Protein AF-A0A260WN67-F1 (afdb_monomer)

Foldseek 3Di:
DDDDDDDDDPVNVCVVQPPDDPVRCLVVQPFVVVVVVVVCVVVVHDDPADPLLVLLVVVVVVPFDDQDAPQVCDLPQPDLQNVLQLLVLLLSSLVVLCSRNVLLVVLLVQLVVCVVPVDRDDSLCSVCVRSVRNDDDDSSVVVNVVSPPPVLLSVLLNLVSVLSNVQSQVLAAEEEWAVRLVQLVQQLPPPLQQAADFCVLDPDQWHKYFYAHPVRHGAWIWTWHHDPQKMKIKTFGPVLCSPQRNHPPRHDRGPIKMWMWRGDDVPDSGGIDTPDISDPPDSGVSSVSSVSVVVSPVVFKDWDKDQHDDHPDDRDDPPPDDDGNIHTYTDTDPDPDPPPDDPPPDQDQAKEWDAWDWDQCDDPVVRGTDIDTDHTDIDHDPPHYYDYDDDDDDDDPDPPPDDD

Radius of gyration: 27.98 Å; Cα contacts (8 Å, |Δi|>4): 615; chains: 1; bounding box: 60×56×97 Å

Solvent-accessible surface area (backbone atoms only — not comparable to full-atom values): 23222 Å² total; per-residue (Å²): 135,83,79,83,82,80,77,79,51,70,65,64,49,38,70,77,48,50,98,47,52,73,66,56,37,48,76,68,66,50,57,52,42,58,59,50,48,55,49,24,63,75,66,73,44,89,71,92,70,65,64,42,50,53,53,28,60,40,41,77,73,69,56,64,73,87,67,85,79,41,66,89,60,48,92,82,46,88,42,67,43,36,40,62,45,51,39,48,58,49,21,55,51,18,49,54,45,36,63,32,47,42,52,53,53,54,33,45,55,33,45,52,47,21,73,75,68,72,50,79,41,72,61,39,48,50,55,32,46,38,60,70,44,87,59,89,53,68,71,47,53,52,50,53,57,60,56,62,69,68,42,60,60,54,48,18,31,38,52,40,18,51,36,42,43,53,22,53,71,63,54,37,39,36,27,27,48,25,78,46,26,56,49,31,52,60,39,32,74,42,86,56,67,67,54,52,44,27,72,87,54,44,95,52,70,35,26,37,35,43,31,19,34,90,83,74,39,60,43,31,36,43,37,29,34,54,63,82,58,33,34,41,37,25,34,30,41,34,57,54,45,47,52,40,55,41,31,97,50,82,63,66,79,60,73,37,40,27,37,31,32,38,41,15,57,86,94,41,77,48,38,46,42,79,77,43,60,64,41,88,85,49,60,48,63,37,39,50,54,29,49,39,53,57,63,66,43,60,90,46,49,40,78,45,78,40,80,35,54,81,54,93,64,81,73,80,68,71,82,84,54,87,80,72,68,47,24,38,34,44,41,72,52,80,76,76,76,80,75,89,75,76,90,70,90,73,87,65,86,40,16,36,74,40,70,58,43,79,41,79,42,76,39,81,94,75,75,46,73,43,76,41,79,42,68,64,42,80,43,64,51,89,92,34,60,75,51,87,74,90,77,85,83,80,79,74,79,81,79,80,77,79,82,128

Mean predicted aligned error: 12.67 Å

pLDDT: mean 75.2, std 17.48, range [28.05, 97.75]

Nearest PDB structures (foldseek):
  4cwc-assembly1_C  TM=2.986E-01  e=5.007E+00  Staphylococcus aureus
  4cwe-assembly1_C  TM=2.708E-01  e=4.730E+00  Staphylococcus aureus
  4o4u-assembly3_C  TM=3.469E-01  e=9.921E+00  Glaesserella parasuis

Sequence (404 aa):
MSVPGIRFTPEKLNWLIGDSTILDRLRRGKNIIRIQLAFAAHRGIEHTVDTRLIRALELKTGKATELPELAHLGPLALTARKMPRVIDGLAIRAGHVVDILGPVIDLRLEADVFRATGLVPPLLTQAAKAHGIYSRGSALDDFIAGLALGIGEVRGCVEAAHIIRKVARTRRFYSMPSETASLLEAASENDMYGAPVAVADLPSQDGVALVWNDEDKPEFLLSWASHGENIDIALTSARYLAQKILGSKKPNAIKSATATLHLSADRSDLPPVVTNTNDPESSVVPVFLAFVHLLREQQMIDRNAVVAEPSTTSPEPIHGAQYRDEVQVLTISPRAGLSETNVGQRVLDHQWLVRGHWRRQWFPSLGVHKLIWIAEHPSGPSDRPLVARDRVLVVKPRTRSQRK

Secondary structure (DSSP, 8-state):
-PPP-PPPPHHHHHHHHTTS-HHHHHHTT--HHHHHHHHHHHHTPPP-S-HHHHHHHHHTTT----PPP-GGG-TT--SGGGHHHHHHHHHHHHHHHHHHHHHHHHHHHHHHHHHHH----HHHHHHHHHTT--SSSHHHHHHHHHHHTTHHHHHHHHHHHHHHHHHHHHT-EEEE-HHHHHHHHHHHHS-GGGS--BGGGSSSSEEEEEEE-TTS-EEEEEEEEEETTEEEEEEEEHHHIIIIISSSS------EEEEEEEPBPTT--SPPEEEEES-TT-THHHHHHHHHHHHH-TTTEEEEEEEPPPPSSPPP-STT-----EEEEEEE--PPP------------SBEEE--EEEEEEETTTTEEEEEEE--EEES-TTS-B------------------

Structure (mmCIF, N/CA/C/O backbone):
data_AF-A0A260WN67-F1
#
_entry.id   AF-A0A260WN67-F1
#
loop_
_atom_site.group_PDB
_atom_site.id
_atom_site.type_symbol
_atom_site.label_atom_id
_atom_site.label_alt_id
_atom_site.label_comp_id
_atom_site.label_asym_id
_atom_site.label_entity_id
_atom_site.label_seq_id
_atom_site.pdbx_PDB_ins_code
_atom_site.Cartn_x
_atom_site.Cartn_y
_atom_site.Cartn_z
_atom_site.occupancy
_atom_site.B_iso_or_equiv
_atom_site.auth_seq_id
_atom_site.auth_comp_id
_atom_site.auth_asym_id
_atom_site.auth_atom_id
_atom_site.pdbx_PDB_model_num
ATOM 1 N N . MET A 1 1 ? -29.338 -17.059 45.516 1.00 34.50 1 MET A N 1
ATOM 2 C CA . MET A 1 1 ? -28.174 -16.557 46.280 1.00 34.50 1 MET A CA 1
ATOM 3 C C . MET A 1 1 ? -27.892 -15.125 45.844 1.00 34.50 1 MET A C 1
ATOM 5 O O . MET A 1 1 ? -27.529 -14.918 44.695 1.00 34.50 1 MET A O 1
ATOM 9 N N . SER A 1 2 ? -28.147 -14.133 46.702 1.00 29.50 2 SER A N 1
ATOM 10 C CA . SER A 1 2 ? -27.863 -12.721 46.414 1.00 29.50 2 SER A CA 1
ATOM 11 C C . SER A 1 2 ? -26.388 -12.422 46.676 1.00 29.50 2 SER A C 1
ATOM 13 O O . SER A 1 2 ? -25.917 -12.599 47.799 1.00 29.50 2 SER A O 1
ATOM 15 N N . VAL A 1 3 ? -25.660 -11.962 45.661 1.00 31.97 3 VAL A N 1
ATOM 16 C CA . VAL A 1 3 ? -24.284 -11.478 45.832 1.00 31.97 3 VAL A CA 1
ATOM 17 C C . VAL A 1 3 ? -24.324 -10.199 46.685 1.00 31.97 3 VAL A C 1
ATOM 19 O O . VAL A 1 3 ? -25.111 -9.303 46.367 1.00 31.97 3 VAL A O 1
ATOM 22 N N . PRO A 1 4 ? -23.522 -10.076 47.759 1.00 40.38 4 PRO A N 1
ATOM 23 C CA . PRO A 1 4 ? -23.527 -8.891 48.609 1.00 40.38 4 PRO A CA 1
ATOM 24 C C . PRO A 1 4 ? -23.159 -7.640 47.798 1.00 40.38 4 PRO A C 1
ATOM 26 O O . PRO A 1 4 ? -22.158 -7.596 47.079 1.00 40.38 4 PRO A O 1
ATOM 29 N N . GLY A 1 5 ? -24.003 -6.611 47.892 1.00 34.66 5 GLY A N 1
ATOM 30 C CA . GLY A 1 5 ? -23.800 -5.338 47.212 1.00 34.66 5 GLY A CA 1
ATOM 31 C C . GLY A 1 5 ? -22.598 -4.597 47.789 1.00 34.66 5 GLY A C 1
ATOM 32 O O . GLY A 1 5 ? -22.690 -3.999 48.857 1.00 34.66 5 GLY A O 1
ATOM 33 N N . ILE A 1 6 ? -21.468 -4.605 47.081 1.00 44.84 6 ILE A N 1
ATOM 34 C CA . ILE A 1 6 ? -20.334 -3.736 47.418 1.00 44.84 6 ILE A CA 1
ATOM 35 C C . ILE A 1 6 ? -20.760 -2.278 47.194 1.00 44.84 6 ILE A C 1
ATOM 37 O O . ILE A 1 6 ? -21.073 -1.895 46.064 1.00 44.84 6 ILE A O 1
ATOM 41 N N . ARG A 1 7 ? -20.739 -1.467 48.259 1.00 42.22 7 ARG A N 1
ATOM 42 C CA . ARG A 1 7 ? -20.807 -0.001 48.183 1.00 42.22 7 ARG A CA 1
ATOM 43 C C . ARG A 1 7 ? -19.412 0.532 47.869 1.00 42.22 7 ARG A C 1
ATOM 45 O O . ARG A 1 7 ? -18.466 0.248 48.600 1.00 42.22 7 ARG A O 1
ATOM 52 N N . PHE A 1 8 ? -19.274 1.303 46.796 1.00 42.75 8 PHE A N 1
ATOM 53 C CA . PHE A 1 8 ? -18.074 2.112 46.616 1.00 42.75 8 PHE A CA 1
ATOM 54 C C . PHE A 1 8 ? -18.104 3.261 47.611 1.00 42.75 8 PHE A C 1
ATOM 56 O O . PHE A 1 8 ? -19.095 3.989 47.681 1.00 42.75 8 PHE A O 1
ATOM 63 N N . THR A 1 9 ? -17.022 3.429 48.366 1.00 57.09 9 THR A N 1
ATOM 64 C CA . THR A 1 9 ? -16.840 4.663 49.119 1.00 57.09 9 THR A CA 1
ATOM 65 C C . THR A 1 9 ? -16.488 5.789 48.143 1.00 57.09 9 THR A C 1
ATOM 67 O O . THR A 1 9 ? -15.833 5.536 47.119 1.00 57.09 9 THR A O 1
ATOM 70 N N . PRO A 1 10 ? -16.914 7.029 48.426 1.00 49.44 10 PRO A N 1
ATOM 71 C CA . PRO A 1 10 ? -16.534 8.198 47.645 1.00 49.44 10 PRO A CA 1
ATOM 72 C C . PRO A 1 10 ? -15.022 8.308 47.417 1.00 49.44 10 PRO A C 1
ATOM 74 O O . PRO A 1 10 ? -14.630 8.736 46.340 1.00 49.44 10 PRO A O 1
ATOM 77 N N . GLU A 1 11 ? -14.164 7.845 48.341 1.00 52.62 11 GLU A N 1
ATOM 78 C CA . GLU A 1 11 ? -12.708 7.886 48.133 1.00 52.62 11 GLU A CA 1
ATOM 79 C C . GLU A 1 11 ? -12.228 6.935 47.030 1.00 52.62 11 GLU A C 1
ATOM 81 O O . GLU A 1 11 ? -11.367 7.310 46.238 1.00 52.62 11 GLU A O 1
ATOM 86 N N . LYS A 1 12 ? -12.786 5.719 46.921 1.00 55.88 12 LYS A N 1
ATOM 87 C CA . LYS A 1 12 ? -12.431 4.778 45.838 1.00 55.88 12 LYS A CA 1
ATOM 88 C C . LYS A 1 12 ? -12.932 5.251 44.483 1.00 55.88 12 LYS A C 1
ATOM 90 O O . LYS A 1 12 ? -12.253 5.040 43.479 1.00 55.88 12 LYS A O 1
ATOM 95 N N . LEU A 1 13 ? -14.109 5.881 44.461 1.00 53.19 13 LEU A N 1
ATOM 96 C CA . LEU A 1 13 ? -14.592 6.552 43.265 1.00 53.19 13 LEU A CA 1
ATOM 97 C C . LEU A 1 13 ? -13.623 7.690 42.928 1.00 53.19 13 LEU A C 1
ATOM 99 O O . LEU A 1 13 ? -12.990 7.612 41.885 1.00 53.19 13 LEU A O 1
ATOM 103 N N . ASN A 1 14 ? -13.398 8.648 43.832 1.00 54.66 14 ASN A N 1
ATOM 104 C CA . ASN A 1 14 ? -12.502 9.798 43.644 1.00 54.66 14 ASN A CA 1
ATOM 105 C C . ASN A 1 14 ? -11.066 9.409 43.266 1.00 54.66 14 ASN A C 1
ATOM 107 O O . ASN A 1 14 ? -10.455 10.095 42.458 1.00 54.66 14 ASN A O 1
ATOM 111 N N . TRP A 1 15 ? -10.531 8.282 43.736 1.00 60.25 15 TRP A N 1
ATOM 112 C CA . TRP A 1 15 ? -9.242 7.763 43.265 1.00 60.25 15 TRP A CA 1
ATOM 113 C C . TRP A 1 15 ? -9.275 7.379 41.771 1.00 60.25 15 TRP A C 1
ATOM 115 O O . TRP A 1 15 ? -8.345 7.675 41.020 1.00 60.25 15 TRP A O 1
ATOM 125 N N . LEU A 1 16 ? -10.378 6.787 41.301 1.00 49.09 16 LEU A N 1
ATOM 126 C CA . LEU A 1 16 ? -10.606 6.444 39.892 1.00 49.09 16 LEU A CA 1
ATOM 127 C C . LEU A 1 16 ? -10.893 7.689 39.014 1.00 49.09 16 LEU A C 1
ATOM 129 O O . LEU A 1 16 ? -10.452 7.758 37.858 1.00 49.09 16 LEU A O 1
ATOM 133 N N . ILE A 1 17 ? -11.636 8.677 39.537 1.00 50.31 17 ILE A N 1
ATOM 134 C CA . ILE A 1 17 ? -12.140 9.869 38.808 1.00 50.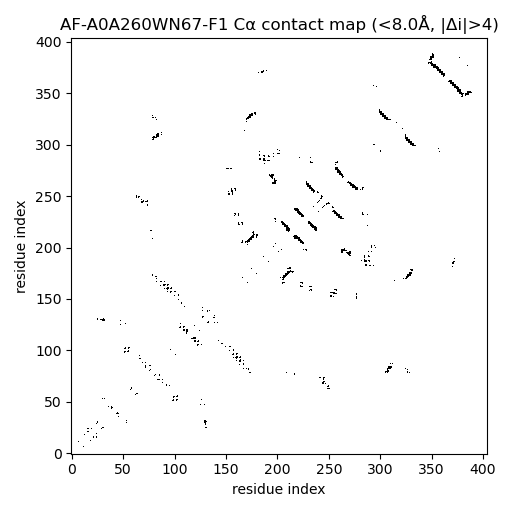31 17 ILE A CA 1
ATOM 135 C C . ILE A 1 17 ? -11.325 11.156 39.037 1.00 50.31 17 ILE A C 1
ATOM 137 O O . ILE A 1 17 ? -11.478 12.097 38.257 1.00 50.31 17 ILE A O 1
ATOM 141 N N . GLY A 1 18 ? -10.392 11.205 39.989 1.00 64.88 18 GLY A N 1
ATOM 142 C CA . GLY A 1 18 ? -9.734 12.448 40.431 1.00 64.88 18 GLY A CA 1
ATOM 143 C C . GLY A 1 18 ? -10.739 13.537 40.843 1.00 64.88 18 GLY A C 1
ATOM 144 O O . GLY A 1 18 ? -11.885 13.230 41.153 1.00 64.88 18 GLY A O 1
ATOM 145 N N . ASP A 1 19 ? -10.346 14.811 40.738 1.00 62.31 19 ASP A N 1
ATOM 146 C CA . ASP A 1 19 ? -11.199 15.974 41.079 1.00 62.31 19 ASP A CA 1
ATOM 147 C C . ASP A 1 19 ? -12.302 16.285 40.047 1.00 62.31 19 ASP A C 1
ATOM 149 O O . ASP A 1 19 ? -13.031 17.267 40.159 1.00 62.31 19 ASP A O 1
ATOM 153 N N . SER A 1 20 ? -12.421 15.479 38.993 1.00 54.00 20 SER A N 1
ATOM 154 C CA . SER A 1 20 ? -13.433 15.668 37.949 1.00 54.00 20 SER A CA 1
ATOM 155 C C . SER A 1 20 ? -14.652 14.799 38.216 1.00 54.00 20 SER A C 1
ATOM 157 O O . SER A 1 20 ? -14.506 13.605 38.485 1.00 54.00 20 SER A O 1
ATOM 159 N N . THR A 1 21 ? -15.852 15.354 38.043 1.00 62.12 21 THR A N 1
ATOM 160 C CA . THR A 1 21 ? -17.076 14.552 38.117 1.00 62.12 21 THR A CA 1
ATOM 161 C C . THR A 1 21 ? -17.076 13.464 37.033 1.00 62.12 21 THR A C 1
ATOM 163 O O . THR A 1 21 ? -16.447 13.607 35.978 1.00 62.12 21 THR A O 1
ATOM 166 N N . ILE A 1 22 ? -17.805 12.363 37.261 1.00 51.44 22 ILE A N 1
ATOM 167 C CA . ILE A 1 22 ? -18.047 11.345 36.219 1.00 51.44 22 ILE A CA 1
ATOM 168 C C . ILE A 1 22 ? -18.599 12.024 34.957 1.00 51.44 22 ILE A C 1
ATOM 170 O O . ILE A 1 22 ? -18.160 11.714 33.853 1.00 51.44 22 ILE A O 1
ATOM 174 N N . LEU A 1 23 ? -19.485 13.011 35.133 1.00 47.19 23 LEU A N 1
ATOM 175 C CA . LEU A 1 23 ? -20.055 13.812 34.054 1.00 47.19 23 LEU A CA 1
ATOM 176 C C . LEU A 1 23 ? -19.000 14.627 33.289 1.00 47.19 23 LEU A C 1
ATOM 178 O O . LEU A 1 23 ? -19.028 14.643 32.063 1.00 47.19 23 LEU A O 1
ATOM 182 N N . ASP A 1 24 ? -18.041 15.256 33.971 1.00 54.75 24 ASP A N 1
ATOM 183 C CA . ASP A 1 24 ? -16.949 15.994 33.321 1.00 54.75 24 ASP A CA 1
ATOM 184 C C . ASP A 1 24 ? -16.003 15.072 32.563 1.00 54.75 24 ASP A C 1
ATOM 186 O O . ASP A 1 24 ? -15.503 15.432 31.500 1.00 54.75 24 ASP A O 1
ATOM 190 N N . ARG A 1 25 ? -15.749 13.866 33.078 1.00 55.38 25 ARG A N 1
ATOM 191 C CA . ARG A 1 25 ? -14.941 12.867 32.369 1.00 55.38 25 ARG A CA 1
ATOM 192 C C . ARG A 1 25 ? -15.665 12.301 31.151 1.00 55.38 25 ARG A C 1
ATOM 194 O O . ARG A 1 25 ? -15.016 12.133 30.122 1.00 55.38 25 ARG A O 1
ATOM 201 N N . LEU A 1 26 ? -16.974 12.076 31.250 1.00 51.81 26 LEU A N 1
ATOM 202 C CA . LEU A 1 26 ? -17.832 11.689 30.127 1.00 51.81 26 LEU A CA 1
ATOM 203 C C . LEU A 1 26 ? -17.869 12.779 29.051 1.00 51.81 26 LEU A C 1
ATOM 205 O O . LEU A 1 26 ? -17.627 12.488 27.884 1.00 51.81 26 LEU A O 1
ATOM 209 N N . ARG A 1 27 ? -18.052 14.047 29.444 1.00 50.28 27 ARG A N 1
ATOM 210 C CA . ARG A 1 27 ? -17.984 15.211 28.539 1.00 50.28 27 ARG A CA 1
ATOM 211 C C . ARG A 1 27 ? -16.605 15.393 27.899 1.00 50.28 27 ARG A C 1
ATOM 213 O O . ARG A 1 27 ? -16.514 15.879 26.781 1.00 50.28 27 ARG A O 1
ATOM 220 N N . ARG A 1 28 ? -15.531 14.972 28.577 1.00 55.53 28 ARG A N 1
ATOM 221 C CA . ARG A 1 28 ? -14.154 14.936 28.043 1.00 55.53 28 ARG A CA 1
ATOM 222 C C . ARG A 1 28 ? -13.817 13.633 27.297 1.00 55.53 28 ARG A C 1
ATOM 224 O O . ARG A 1 28 ? -12.646 13.389 27.018 1.00 55.53 28 ARG A O 1
ATOM 231 N N . GLY A 1 29 ? -14.801 12.774 27.017 1.00 47.47 29 GLY A N 1
ATOM 232 C CA . GLY A 1 29 ? -14.625 11.562 26.211 1.00 47.47 29 GLY A CA 1
ATOM 233 C C . GLY A 1 29 ? -13.865 10.414 26.888 1.00 47.47 29 GLY A C 1
ATOM 234 O O . GLY A 1 29 ? -13.401 9.504 26.201 1.00 47.47 29 GLY A O 1
ATOM 235 N N . LYS A 1 30 ? -13.707 10.412 28.221 1.00 57.94 30 LYS A N 1
ATOM 236 C CA . LYS A 1 30 ? -13.083 9.283 28.932 1.00 57.94 30 LYS A CA 1
ATOM 237 C C . LYS A 1 30 ? -14.048 8.093 29.000 1.00 57.94 30 LYS A C 1
ATOM 239 O O . LYS A 1 30 ? -15.171 8.212 29.478 1.00 57.94 30 LYS A O 1
ATOM 244 N N . ASN A 1 31 ? -13.558 6.945 28.538 1.00 61.50 31 ASN A N 1
ATOM 245 C CA . ASN A 1 31 ? -14.320 5.728 28.255 1.00 61.50 31 ASN A CA 1
ATOM 246 C C . ASN A 1 31 ? -15.023 5.158 29.513 1.00 61.50 31 ASN A C 1
ATOM 248 O O . ASN A 1 31 ? -14.347 4.643 30.411 1.00 61.50 31 ASN A O 1
ATOM 252 N N . ILE A 1 32 ? -16.363 5.229 29.594 1.00 63.31 32 ILE A N 1
ATOM 253 C CA . ILE A 1 32 ? -17.167 4.669 30.711 1.00 63.31 32 ILE A CA 1
ATOM 254 C C . ILE A 1 32 ? -16.975 3.158 30.846 1.00 63.31 32 ILE A C 1
ATOM 256 O O . ILE A 1 32 ? -17.011 2.603 31.945 1.00 63.31 32 ILE A O 1
ATOM 260 N N . ILE A 1 33 ? -16.629 2.514 29.737 1.00 61.09 33 ILE A N 1
ATOM 261 C CA . ILE A 1 33 ? -16.164 1.140 29.699 1.00 61.09 33 ILE A CA 1
ATOM 262 C C . ILE A 1 33 ? -15.017 0.857 30.648 1.00 61.09 33 ILE A C 1
ATOM 264 O O . ILE A 1 33 ? -15.004 -0.222 31.210 1.00 61.09 33 ILE A O 1
ATOM 268 N N . ARG A 1 34 ? -14.032 1.743 30.851 1.00 61.75 34 ARG A N 1
ATOM 269 C CA . ARG A 1 34 ? -12.916 1.407 31.759 1.00 61.75 34 ARG A CA 1
ATOM 270 C C . ARG A 1 34 ? -13.413 1.183 33.177 1.00 61.75 34 ARG A C 1
ATOM 272 O O . ARG A 1 34 ? -12.902 0.316 33.875 1.00 61.75 34 ARG A O 1
ATOM 279 N N . ILE A 1 35 ? -14.422 1.951 33.576 1.00 64.94 35 ILE A N 1
ATOM 280 C CA . ILE A 1 35 ? -15.084 1.794 34.866 1.00 64.94 35 ILE A CA 1
ATOM 281 C C . ILE A 1 35 ? -15.827 0.452 34.885 1.00 64.94 35 ILE A C 1
ATOM 283 O O . ILE A 1 35 ? -15.691 -0.296 35.848 1.00 64.94 35 ILE A O 1
ATOM 287 N N . GLN A 1 36 ? -16.533 0.103 33.805 1.00 63.56 36 GLN A N 1
ATOM 288 C CA . GLN A 1 36 ? -17.235 -1.180 33.685 1.00 63.56 36 GLN A CA 1
ATOM 289 C C . GLN A 1 36 ? -16.294 -2.394 33.611 1.00 63.56 36 GLN A C 1
ATOM 291 O O . GLN A 1 36 ? -16.559 -3.385 34.275 1.00 63.56 36 GLN A O 1
ATOM 296 N N . LEU A 1 37 ? -15.187 -2.322 32.872 1.00 63.50 37 LEU A N 1
ATOM 297 C CA . LEU A 1 37 ? -14.165 -3.363 32.753 1.00 63.50 37 LEU A CA 1
ATOM 298 C C . LEU A 1 37 ? -13.418 -3.559 34.064 1.00 63.50 37 LEU A C 1
ATOM 300 O O . LEU A 1 37 ? -13.240 -4.691 34.494 1.00 63.50 37 LEU A O 1
ATOM 304 N N . ALA A 1 38 ? -13.018 -2.471 34.728 1.00 66.00 38 ALA A N 1
ATOM 305 C CA . ALA A 1 38 ? -12.410 -2.551 36.052 1.00 66.00 38 ALA A CA 1
ATOM 306 C C . ALA A 1 38 ? -13.381 -3.179 37.062 1.00 66.00 38 ALA A C 1
ATOM 308 O O . ALA A 1 38 ? -12.974 -3.987 37.892 1.00 66.00 38 ALA A O 1
ATOM 309 N N . PHE A 1 39 ? -14.674 -2.858 36.960 1.00 63.22 39 PHE A N 1
ATOM 310 C CA . PHE A 1 39 ? -15.710 -3.458 37.792 1.00 63.22 39 PHE A CA 1
ATOM 311 C C . PHE A 1 39 ? -15.935 -4.942 37.473 1.00 63.22 39 PHE A C 1
ATOM 313 O O . PHE A 1 39 ? -16.003 -5.753 38.393 1.00 63.22 39 PHE A O 1
ATOM 320 N N . ALA A 1 40 ? -16.005 -5.305 36.191 1.00 65.06 40 ALA A N 1
ATOM 321 C CA . ALA A 1 40 ? -16.184 -6.673 35.717 1.00 65.06 40 ALA A CA 1
ATOM 322 C C . ALA A 1 40 ? -14.998 -7.562 36.120 1.00 65.06 40 ALA A C 1
ATOM 324 O O . ALA A 1 40 ? -15.206 -8.595 36.751 1.00 65.06 40 ALA A O 1
ATOM 325 N N . ALA A 1 41 ? -13.763 -7.102 35.890 1.00 69.31 41 ALA A N 1
ATOM 326 C CA . ALA A 1 41 ? -12.541 -7.782 36.317 1.00 69.31 41 ALA A CA 1
ATOM 327 C C . ALA A 1 41 ? -12.480 -7.952 37.844 1.00 69.31 41 ALA A C 1
ATOM 329 O O . ALA A 1 41 ? -12.165 -9.033 38.332 1.00 69.31 41 ALA A O 1
ATOM 330 N N . HIS A 1 42 ? -12.846 -6.920 38.614 1.00 63.28 42 HIS A N 1
ATOM 331 C CA . HIS A 1 42 ? -12.886 -7.009 40.076 1.00 63.28 42 HIS A CA 1
ATOM 332 C C . HIS A 1 42 ? -13.968 -7.971 40.594 1.00 63.28 42 HIS A C 1
ATOM 334 O O . HIS A 1 42 ? -13.834 -8.524 41.683 1.00 63.28 42 HIS A O 1
ATOM 340 N N . ARG A 1 43 ? -15.044 -8.173 39.826 1.00 67.62 43 ARG A N 1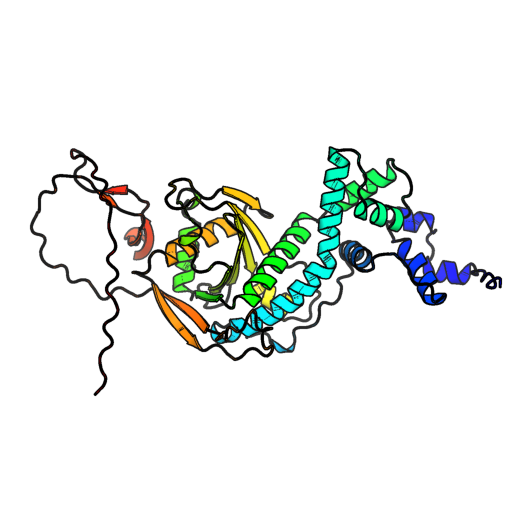
ATOM 341 C CA . ARG A 1 43 ? -16.162 -9.063 40.169 1.00 67.62 43 ARG A CA 1
ATOM 342 C C . ARG A 1 43 ? -16.056 -10.458 39.541 1.00 67.62 43 ARG A C 1
ATOM 344 O O . ARG A 1 43 ? -16.941 -11.269 39.791 1.00 67.62 43 ARG A O 1
ATOM 351 N N . GLY A 1 44 ? -15.029 -10.730 38.730 1.00 71.50 44 GLY A N 1
ATOM 352 C CA . GLY A 1 44 ? -14.916 -11.973 37.958 1.00 71.50 44 GLY A CA 1
ATOM 353 C C . GLY A 1 44 ? -16.051 -12.170 36.945 1.00 71.50 44 GLY A C 1
ATOM 354 O O . GLY A 1 44 ? -16.404 -13.301 36.635 1.00 71.50 44 GLY A O 1
ATOM 355 N N . ILE A 1 45 ? -16.667 -11.081 36.476 1.00 68.81 45 ILE A N 1
ATOM 356 C CA . ILE A 1 45 ? -17.754 -11.120 35.494 1.00 68.81 45 ILE A CA 1
ATOM 357 C C . ILE A 1 45 ? -17.131 -11.031 34.102 1.00 68.81 45 ILE A C 1
ATOM 359 O O . ILE A 1 45 ? -16.404 -10.079 33.813 1.00 68.81 45 ILE A O 1
ATOM 363 N N . GLU A 1 46 ? -17.436 -11.991 33.229 1.00 64.25 46 GLU A N 1
ATOM 364 C CA . GLU A 1 46 ? -17.121 -11.862 31.806 1.00 64.25 46 GLU A CA 1
ATOM 365 C C . GLU A 1 46 ? -17.874 -10.667 31.219 1.00 64.25 46 GLU A C 1
ATOM 367 O O . GLU A 1 46 ? -19.092 -10.536 31.353 1.00 64.25 46 GLU A O 1
ATOM 372 N N . HIS A 1 47 ? -17.143 -9.766 30.568 1.00 68.31 47 HIS A N 1
ATOM 373 C CA . HIS A 1 47 ? -17.744 -8.654 29.849 1.00 68.31 47 HIS A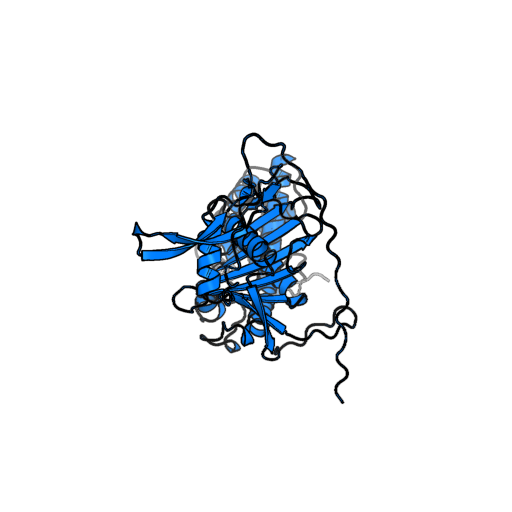 CA 1
ATOM 374 C C . HIS A 1 47 ? -17.916 -9.021 28.371 1.00 68.31 47 HIS A C 1
ATOM 376 O O . HIS A 1 47 ? -17.039 -9.613 27.751 1.00 68.31 47 HIS A O 1
ATOM 382 N N . THR A 1 48 ? -19.014 -8.583 27.760 1.00 66.06 48 THR A N 1
ATOM 383 C CA . THR A 1 48 ? -19.276 -8.760 26.317 1.00 66.06 48 THR A CA 1
ATOM 384 C C . THR A 1 48 ? -18.623 -7.682 25.449 1.00 66.06 48 THR A C 1
ATOM 386 O O . THR A 1 48 ? -18.803 -7.643 24.234 1.00 66.06 48 THR A O 1
ATOM 389 N N . VAL A 1 49 ? -17.900 -6.754 26.073 1.00 66.12 49 VAL A N 1
ATOM 390 C CA . VAL A 1 49 ? -17.319 -5.602 25.391 1.00 66.12 49 VAL A CA 1
ATOM 391 C C . VAL A 1 49 ? -16.033 -6.002 24.675 1.00 66.12 49 VAL A C 1
ATOM 393 O O . VAL A 1 49 ? -15.127 -6.551 25.303 1.00 66.12 49 VAL A O 1
ATOM 396 N N . ASP A 1 50 ? -15.939 -5.693 23.382 1.00 70.81 50 ASP A N 1
ATOM 397 C CA . ASP A 1 50 ? -14.729 -5.942 22.603 1.00 70.81 50 ASP A CA 1
ATOM 398 C C . ASP A 1 50 ? -13.594 -5.009 23.059 1.00 70.81 50 ASP A C 1
ATOM 400 O O . ASP A 1 50 ? -13.606 -3.795 22.833 1.00 70.81 50 ASP A O 1
ATOM 404 N N . THR A 1 51 ? -12.589 -5.587 23.718 1.00 72.12 51 THR A N 1
ATOM 405 C CA . THR A 1 51 ? -11.404 -4.877 24.220 1.00 72.12 51 THR A CA 1
ATOM 406 C C . THR A 1 51 ? -10.530 -4.310 23.111 1.00 72.12 51 THR A C 1
ATOM 408 O O . THR A 1 51 ? -9.795 -3.352 23.366 1.00 72.12 51 THR A O 1
ATOM 411 N N . ARG A 1 52 ? -10.633 -4.824 21.878 1.00 68.25 52 ARG A N 1
ATOM 412 C CA . ARG A 1 52 ? -9.900 -4.298 20.720 1.00 68.25 52 ARG A CA 1
ATOM 413 C C . ARG A 1 52 ? -10.405 -2.913 20.350 1.00 68.25 52 ARG A C 1
ATOM 415 O O . ARG A 1 52 ? -9.605 -1.986 20.293 1.00 68.25 52 ARG A O 1
ATOM 422 N N . LEU A 1 53 ? -11.723 -2.746 20.232 1.00 68.50 53 LEU A N 1
ATOM 423 C CA . LEU A 1 53 ? -12.373 -1.465 19.933 1.00 68.50 53 LEU A CA 1
ATOM 424 C C . LEU A 1 53 ? -12.008 -0.380 20.957 1.00 68.50 53 LEU A C 1
ATOM 426 O O . LEU A 1 53 ? -11.720 0.762 20.607 1.00 68.50 53 LEU A O 1
ATOM 430 N N . ILE A 1 54 ? -11.951 -0.751 22.235 1.00 68.88 54 ILE A N 1
ATOM 431 C CA . ILE A 1 54 ? -11.590 0.160 23.328 1.00 68.88 54 ILE A CA 1
ATOM 432 C C . ILE A 1 54 ? -10.138 0.608 23.203 1.00 68.88 54 ILE A C 1
ATOM 434 O O . ILE A 1 54 ? -9.844 1.800 23.280 1.00 68.88 54 ILE A O 1
ATOM 438 N N . ARG A 1 55 ? -9.226 -0.344 22.984 1.00 68.94 55 ARG A N 1
ATOM 439 C CA . ARG A 1 55 ? -7.794 -0.075 22.814 1.00 68.94 55 ARG A CA 1
ATOM 440 C C . ARG A 1 55 ? -7.533 0.799 21.586 1.00 68.94 55 ARG A C 1
ATOM 442 O O . ARG A 1 55 ? -6.692 1.695 21.630 1.00 68.94 55 ARG A O 1
ATOM 449 N N . ALA A 1 56 ? -8.297 0.576 20.524 1.00 65.69 56 ALA A N 1
ATOM 450 C CA . ALA A 1 56 ? -8.263 1.347 19.294 1.00 65.69 56 ALA A CA 1
ATOM 451 C C . ALA A 1 56 ? -8.700 2.808 19.505 1.00 65.69 56 ALA A C 1
ATOM 453 O O . ALA A 1 56 ? -8.007 3.740 19.098 1.00 65.69 56 ALA A O 1
ATOM 454 N N . LEU A 1 57 ? -9.810 3.020 20.220 1.00 66.12 57 LEU A N 1
ATOM 455 C CA . LEU A 1 57 ? -10.304 4.354 20.578 1.00 66.12 57 LEU A CA 1
ATOM 456 C C . LEU A 1 57 ? -9.347 5.088 21.536 1.00 66.12 57 LEU A C 1
ATOM 458 O O . LEU A 1 57 ? -9.228 6.311 21.489 1.00 66.12 57 LEU A O 1
ATOM 462 N N . GLU A 1 58 ? -8.608 4.357 22.373 1.00 64.88 58 GLU A N 1
ATOM 463 C CA . GLU A 1 58 ? -7.594 4.924 23.268 1.00 64.88 58 GLU A CA 1
ATOM 464 C C . GLU A 1 58 ? -6.330 5.398 22.547 1.00 64.88 58 GLU A C 1
ATOM 466 O O . GLU A 1 58 ? -5.746 6.406 22.958 1.00 64.88 58 GLU A O 1
ATOM 471 N N . LEU A 1 59 ? -5.922 4.739 21.460 1.00 61.66 59 LEU A N 1
ATOM 472 C CA . LEU A 1 59 ? -4.777 5.172 20.648 1.00 61.66 59 LEU A CA 1
ATOM 473 C C . LEU A 1 59 ? -4.965 6.587 20.095 1.00 61.66 59 LEU A C 1
ATOM 475 O O . LEU A 1 59 ? -4.008 7.361 20.064 1.00 61.66 59 LEU A O 1
ATOM 479 N N . LYS A 1 60 ? -6.209 6.967 19.783 1.00 55.16 60 LYS A N 1
ATOM 480 C CA . LYS A 1 60 ? -6.566 8.334 19.384 1.00 55.16 60 LYS A CA 1
ATOM 481 C C . LYS A 1 60 ? -6.260 9.379 20.465 1.00 55.16 60 LYS A C 1
ATOM 483 O O . LYS A 1 60 ? -5.976 10.529 20.151 1.00 55.16 60 LYS A O 1
ATOM 488 N N . THR A 1 61 ? -6.257 8.985 21.741 1.00 54.53 61 THR A N 1
ATOM 489 C CA . THR A 1 61 ? -5.944 9.873 22.878 1.00 54.53 61 THR A CA 1
ATOM 490 C C . THR A 1 61 ? -4.441 9.995 23.178 1.00 54.53 61 THR A C 1
ATOM 492 O O . THR A 1 61 ? -4.059 10.558 24.203 1.00 54.53 61 THR A O 1
ATOM 495 N N . GLY A 1 62 ? -3.567 9.474 22.305 1.00 46.09 62 GLY A N 1
ATOM 496 C CA . GLY A 1 62 ? -2.111 9.639 22.406 1.00 46.09 62 GLY A CA 1
ATOM 497 C C . GLY A 1 62 ? -1.409 8.667 23.361 1.00 46.09 62 GLY A C 1
ATOM 498 O O . GLY A 1 62 ? -0.192 8.751 23.550 1.00 46.09 62 GLY A O 1
ATOM 499 N N . LYS A 1 63 ? -2.129 7.703 23.949 1.00 48.94 63 LYS A N 1
ATOM 500 C CA . LYS A 1 63 ? -1.511 6.570 24.653 1.00 48.94 63 LYS A CA 1
ATOM 501 C C . LYS A 1 63 ? -1.126 5.505 23.631 1.00 48.94 63 LYS A C 1
ATOM 503 O O . LYS A 1 63 ? -1.856 4.542 23.419 1.00 48.94 63 LYS A O 1
ATOM 508 N N . ALA A 1 64 ? 0.016 5.721 22.976 1.00 48.81 64 ALA A N 1
ATOM 509 C CA . ALA A 1 64 ? 0.636 4.738 22.097 1.00 48.81 64 ALA A CA 1
ATOM 510 C C . ALA A 1 64 ? 0.712 3.395 22.831 1.00 48.81 64 ALA A C 1
ATOM 512 O O . ALA A 1 64 ? 1.305 3.292 23.904 1.00 48.81 64 ALA A O 1
ATOM 513 N N . THR A 1 65 ? 0.062 2.382 22.271 1.00 51.03 65 THR A N 1
ATOM 514 C CA . THR A 1 65 ? 0.257 1.016 22.732 1.00 51.03 65 THR A CA 1
ATOM 515 C C . THR A 1 65 ? 1.686 0.636 22.371 1.00 51.03 65 THR A C 1
ATOM 517 O O . THR A 1 65 ? 2.089 0.832 21.225 1.00 51.03 65 THR A O 1
ATOM 520 N N . GLU A 1 66 ? 2.465 0.145 23.332 1.00 52.72 66 GLU A N 1
ATOM 521 C CA . GLU A 1 66 ? 3.805 -0.371 23.058 1.00 52.72 66 GLU A CA 1
ATOM 522 C C . GLU A 1 66 ? 3.671 -1.531 22.063 1.00 52.72 66 GLU A C 1
ATOM 524 O O . GLU A 1 66 ? 3.127 -2.589 22.382 1.00 52.72 66 GLU A O 1
ATOM 529 N N . LEU A 1 67 ? 4.067 -1.288 20.812 1.00 54.53 67 LEU A N 1
ATOM 530 C CA . LEU A 1 67 ? 4.212 -2.348 19.821 1.00 54.53 67 LEU A CA 1
ATOM 531 C C . LEU A 1 67 ? 5.421 -3.198 20.227 1.00 54.53 67 LEU A C 1
ATOM 533 O O . LEU A 1 67 ? 6.404 -2.628 20.706 1.00 54.53 67 LEU A O 1
ATOM 537 N N . PRO A 1 68 ? 5.391 -4.524 20.015 1.00 55.31 68 PRO A N 1
ATOM 538 C CA . PRO A 1 68 ? 6.514 -5.386 20.364 1.00 55.31 68 PRO A CA 1
ATOM 539 C C . PRO A 1 68 ? 7.814 -4.864 19.740 1.00 55.31 68 PRO A C 1
ATOM 541 O O . PRO A 1 68 ? 7.885 -4.590 18.533 1.00 55.31 68 PRO A O 1
ATOM 544 N N . GLU A 1 69 ? 8.844 -4.680 20.568 1.00 58.62 69 GLU A N 1
ATOM 545 C CA . GLU A 1 69 ? 10.155 -4.225 20.110 1.00 58.62 69 GLU A CA 1
ATOM 546 C C . GLU A 1 69 ? 10.756 -5.243 19.133 1.00 58.62 69 GLU A C 1
ATOM 548 O O . GLU A 1 69 ? 10.859 -6.432 19.425 1.00 58.62 69 GLU A O 1
ATOM 553 N N . LEU A 1 70 ? 11.195 -4.771 17.963 1.00 58.44 70 LEU A N 1
ATOM 554 C CA . LEU A 1 70 ? 11.960 -5.583 17.013 1.00 58.44 70 LEU A CA 1
ATOM 555 C C . LEU A 1 70 ? 13.462 -5.382 17.238 1.00 58.44 70 LEU A C 1
ATOM 557 O O . LEU A 1 70 ? 14.231 -5.268 16.287 1.00 58.44 70 LEU A O 1
ATOM 561 N N . ALA A 1 71 ? 13.887 -5.327 18.504 1.00 58.22 71 ALA A N 1
ATOM 562 C CA . ALA A 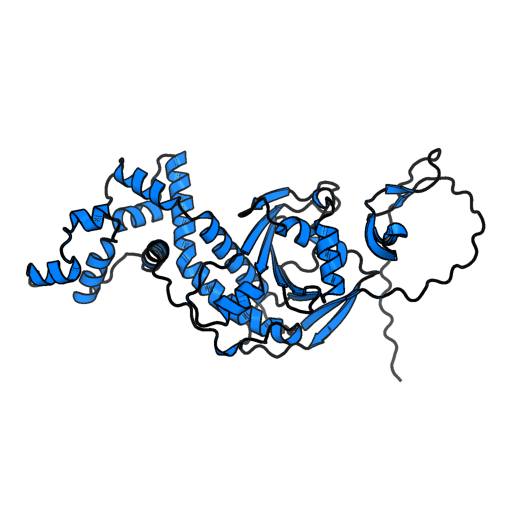1 71 ? 15.276 -5.064 18.888 1.00 58.22 71 ALA A CA 1
ATOM 563 C C . ALA A 1 71 ? 16.274 -6.047 18.238 1.00 58.22 71 ALA A C 1
ATOM 565 O O . ALA A 1 71 ? 17.426 -5.697 17.998 1.00 58.22 71 ALA A O 1
ATOM 566 N N . HIS A 1 72 ? 15.814 -7.250 17.875 1.00 59.66 72 HIS A N 1
ATOM 567 C CA . HIS A 1 72 ? 16.612 -8.270 17.193 1.00 59.66 72 HIS A CA 1
ATOM 568 C C . HIS A 1 72 ? 16.959 -7.941 15.728 1.00 59.66 72 HIS A C 1
ATOM 570 O O . HIS A 1 72 ? 17.848 -8.580 15.170 1.00 59.66 72 HIS A O 1
ATOM 576 N N . LEU A 1 73 ? 16.291 -6.972 15.089 1.00 56.22 73 LEU A N 1
ATOM 577 C CA . LEU A 1 73 ? 16.568 -6.611 13.693 1.00 56.22 73 LEU A CA 1
ATOM 578 C C . LEU A 1 73 ? 17.757 -5.640 13.541 1.00 56.22 73 LEU A C 1
ATOM 580 O O . LEU A 1 73 ? 18.389 -5.640 12.489 1.00 56.22 73 LEU A O 1
ATOM 584 N N . GLY A 1 74 ? 18.115 -4.879 14.585 1.00 57.72 74 GLY A N 1
ATOM 585 C CA . GLY A 1 74 ? 19.275 -3.975 14.609 1.00 57.72 74 GLY A CA 1
ATOM 586 C C . GLY A 1 74 ? 19.218 -2.783 13.619 1.00 57.72 74 GLY A C 1
ATOM 587 O O . GLY A 1 74 ? 18.530 -2.832 12.606 1.00 57.72 74 GLY A O 1
ATOM 588 N N . PRO A 1 75 ? 19.958 -1.683 13.861 1.00 52.62 75 PRO A N 1
ATOM 589 C CA . PRO A 1 75 ? 19.849 -0.429 13.093 1.00 52.62 75 PRO A CA 1
ATOM 590 C C . PRO A 1 75 ? 20.426 -0.443 11.655 1.00 52.62 75 PRO A C 1
ATOM 592 O O . PRO A 1 75 ? 20.391 0.586 10.988 1.00 52.62 75 PRO A O 1
ATOM 595 N N . LEU A 1 76 ? 20.950 -1.570 11.155 1.00 51.38 76 LEU A N 1
ATOM 596 C CA . LEU A 1 76 ? 21.735 -1.653 9.902 1.00 51.38 76 LEU A CA 1
ATOM 597 C C . LEU A 1 76 ? 21.302 -2.794 8.949 1.00 51.38 76 LEU A C 1
ATOM 599 O O . LEU A 1 76 ? 22.106 -3.302 8.171 1.00 51.38 76 LEU A O 1
ATOM 603 N N . ALA A 1 77 ? 20.050 -3.256 9.008 1.00 62.41 77 ALA A N 1
ATOM 604 C CA . ALA A 1 77 ? 19.652 -4.524 8.376 1.00 62.41 77 ALA A CA 1
ATOM 605 C C . ALA A 1 77 ? 18.813 -4.433 7.089 1.00 62.41 77 ALA A C 1
ATOM 607 O O . ALA A 1 77 ? 18.389 -5.468 6.583 1.00 62.41 77 ALA A O 1
ATOM 608 N N . LEU A 1 78 ? 18.576 -3.250 6.527 1.00 74.38 78 LEU A N 1
ATOM 609 C CA . LEU A 1 78 ? 17.848 -3.109 5.259 1.00 74.38 78 LEU A CA 1
ATOM 610 C C . LEU A 1 78 ? 18.783 -3.366 4.065 1.00 74.38 78 LEU A C 1
ATOM 612 O O . LEU A 1 78 ? 19.106 -2.465 3.303 1.00 74.38 78 LEU A O 1
ATOM 616 N N . THR A 1 79 ? 19.255 -4.605 3.931 1.00 83.25 79 THR A N 1
ATOM 617 C CA . THR A 1 79 ? 19.970 -5.075 2.737 1.00 83.25 79 THR A CA 1
ATOM 618 C C . THR A 1 79 ? 19.073 -6.012 1.940 1.00 83.25 79 THR A C 1
ATOM 620 O O . THR A 1 79 ? 18.193 -6.661 2.510 1.00 83.25 79 THR A O 1
ATOM 623 N N . ALA A 1 80 ? 19.335 -6.159 0.636 1.00 83.25 80 ALA A N 1
ATOM 624 C CA . ALA A 1 80 ? 18.604 -7.102 -0.212 1.00 83.25 80 ALA A CA 1
ATOM 625 C C . ALA A 1 80 ? 18.563 -8.513 0.408 1.00 83.25 80 ALA A C 1
ATOM 627 O O . ALA A 1 80 ? 17.504 -9.120 0.505 1.00 83.25 80 ALA A O 1
ATOM 628 N N . ARG A 1 81 ? 19.695 -9.002 0.939 1.00 83.62 81 ARG A N 1
ATOM 629 C CA . ARG A 1 81 ? 19.799 -10.334 1.569 1.00 83.62 81 ARG A CA 1
ATOM 630 C C . ARG A 1 81 ? 18.945 -10.501 2.824 1.00 83.62 81 ARG A C 1
ATOM 632 O O . ARG A 1 81 ? 18.484 -11.604 3.094 1.00 83.62 81 ARG A O 1
ATOM 639 N N . LYS A 1 82 ? 18.763 -9.434 3.599 1.00 84.81 82 LYS A N 1
ATOM 640 C CA . LYS A 1 82 ? 18.031 -9.453 4.875 1.00 84.81 82 LYS A CA 1
ATOM 641 C C . LYS A 1 82 ? 16.551 -9.119 4.720 1.00 84.81 82 LYS A C 1
ATOM 643 O O . LYS A 1 82 ? 15.811 -9.171 5.702 1.00 84.81 82 LYS A O 1
ATOM 648 N N . MET A 1 83 ? 16.104 -8.806 3.506 1.00 85.31 83 MET A N 1
ATOM 649 C CA . MET A 1 83 ? 14.738 -8.372 3.250 1.00 85.31 83 MET A CA 1
ATOM 650 C C . MET A 1 83 ? 13.662 -9.354 3.741 1.00 85.31 83 MET A C 1
ATOM 652 O O . MET A 1 83 ? 12.718 -8.869 4.361 1.00 85.31 83 MET A O 1
ATOM 656 N N . PRO A 1 84 ? 13.789 -10.693 3.607 1.00 86.94 84 PRO A N 1
ATOM 657 C CA . PRO A 1 84 ? 12.782 -11.602 4.162 1.00 86.94 84 PRO A CA 1
ATOM 658 C C . PRO A 1 84 ? 12.604 -11.446 5.677 1.00 86.94 84 PRO A C 1
ATOM 660 O O . PRO A 1 84 ? 11.480 -11.342 6.160 1.00 86.94 84 PRO A O 1
ATOM 663 N N . ARG A 1 85 ? 13.708 -11.327 6.428 1.00 83.19 85 ARG A N 1
ATOM 664 C CA . ARG A 1 85 ? 13.680 -11.111 7.886 1.00 83.19 85 ARG A CA 1
ATOM 665 C C . ARG A 1 85 ? 13.031 -9.783 8.259 1.00 83.19 85 ARG A C 1
ATOM 667 O O . ARG A 1 85 ? 12.248 -9.720 9.204 1.00 83.19 85 ARG A O 1
ATOM 674 N N . VAL A 1 86 ? 13.348 -8.723 7.514 1.00 84.00 86 VAL A N 1
ATOM 675 C CA . VAL A 1 86 ? 12.725 -7.407 7.708 1.00 84.00 86 VAL A CA 1
ATOM 676 C C . VAL A 1 86 ? 11.219 -7.503 7.481 1.00 84.00 86 VAL A C 1
ATOM 678 O O . VAL A 1 86 ? 10.449 -7.047 8.322 1.00 84.00 86 VAL A O 1
ATOM 681 N N . ILE A 1 87 ? 10.797 -8.121 6.379 1.00 87.06 87 ILE A N 1
ATOM 682 C CA . ILE A 1 87 ? 9.384 -8.253 6.020 1.00 87.06 87 ILE A CA 1
ATOM 683 C C . ILE A 1 87 ? 8.625 -9.101 7.042 1.00 87.06 87 ILE A C 1
ATOM 685 O O . ILE A 1 87 ? 7.498 -8.751 7.376 1.00 87.06 87 ILE A O 1
ATOM 689 N N . ASP A 1 88 ? 9.242 -10.126 7.625 1.00 84.50 88 ASP A N 1
ATOM 690 C CA . ASP A 1 88 ? 8.632 -10.908 8.706 1.00 84.50 88 ASP A CA 1
ATOM 691 C C . ASP A 1 88 ? 8.410 -10.086 9.975 1.00 84.50 88 ASP A C 1
ATOM 693 O O . ASP A 1 88 ? 7.310 -10.083 10.534 1.00 84.50 88 ASP A O 1
ATOM 697 N N . GLY A 1 89 ? 9.414 -9.315 10.398 1.00 83.25 89 GLY A N 1
ATOM 698 C CA . GLY A 1 89 ? 9.254 -8.395 11.524 1.00 83.25 89 GLY A CA 1
ATOM 699 C C . GLY A 1 89 ? 8.166 -7.348 11.263 1.00 83.25 89 GLY A C 1
ATOM 700 O O . GLY A 1 89 ? 7.342 -7.062 12.139 1.00 83.25 89 GLY A O 1
ATOM 701 N N . LEU A 1 90 ? 8.114 -6.813 10.039 1.00 84.38 90 LEU A N 1
ATOM 702 C CA . LEU A 1 90 ? 7.063 -5.889 9.617 1.00 84.38 90 LEU A CA 1
ATOM 703 C C . LEU A 1 90 ? 5.687 -6.554 9.590 1.00 84.38 90 LEU A C 1
ATOM 705 O O . LEU A 1 90 ? 4.727 -5.932 10.031 1.00 84.38 90 LEU A O 1
ATOM 709 N N . ALA A 1 91 ? 5.577 -7.805 9.150 1.00 87.25 91 ALA A N 1
ATOM 710 C CA . ALA A 1 91 ? 4.321 -8.546 9.102 1.00 87.25 91 ALA A CA 1
ATOM 711 C C . ALA A 1 91 ? 3.751 -8.828 10.495 1.00 87.25 91 ALA A C 1
ATOM 713 O O . ALA A 1 91 ? 2.545 -8.684 10.699 1.00 87.25 91 ALA A O 1
ATOM 714 N N . ILE A 1 92 ? 4.604 -9.163 11.470 1.00 82.94 92 ILE A N 1
ATOM 715 C CA . ILE A 1 92 ? 4.198 -9.324 12.874 1.00 82.94 92 ILE A CA 1
ATOM 716 C C . ILE A 1 92 ? 3.605 -8.011 13.394 1.00 82.94 92 ILE A C 1
ATOM 718 O O . ILE A 1 92 ? 2.495 -7.986 13.930 1.00 82.94 92 ILE A O 1
ATOM 722 N N . ARG A 1 93 ? 4.303 -6.889 13.179 1.00 81.31 93 ARG A N 1
ATOM 723 C CA . ARG A 1 93 ? 3.802 -5.567 13.582 1.00 81.31 93 ARG A CA 1
ATOM 724 C C . ARG A 1 93 ? 2.537 -5.168 12.847 1.00 81.31 93 ARG A C 1
ATOM 726 O O . ARG A 1 93 ? 1.623 -4.641 13.469 1.00 81.31 93 ARG A O 1
ATOM 733 N N . ALA A 1 94 ? 2.472 -5.439 11.553 1.00 85.75 94 ALA A N 1
ATOM 734 C CA . ALA A 1 94 ? 1.295 -5.207 10.743 1.00 85.75 94 ALA A CA 1
ATOM 735 C C . ALA A 1 94 ? 0.091 -6.012 11.261 1.00 85.75 94 ALA A C 1
ATOM 737 O O . ALA A 1 94 ? -1.017 -5.490 11.281 1.00 85.75 94 ALA A O 1
ATOM 738 N N . GLY A 1 95 ? 0.304 -7.233 11.766 1.00 85.00 95 GLY A N 1
ATOM 739 C CA . GLY A 1 95 ? -0.702 -8.000 12.506 1.00 85.00 95 GLY A CA 1
ATOM 740 C C . GLY A 1 95 ? -1.279 -7.208 13.676 1.00 85.00 95 GLY A C 1
ATOM 741 O O . GLY A 1 95 ? -2.479 -6.965 13.714 1.00 85.00 95 GLY A O 1
ATOM 742 N N . HIS A 1 96 ? -0.416 -6.698 14.557 1.00 81.62 96 HIS A N 1
ATOM 743 C CA . HIS A 1 96 ? -0.845 -5.866 15.684 1.00 81.62 96 HIS A CA 1
ATOM 744 C C . HIS A 1 96 ? -1.544 -4.570 15.257 1.00 81.62 96 HIS A C 1
ATOM 746 O O . HIS A 1 96 ? -2.523 -4.174 15.885 1.00 81.62 96 HIS A O 1
ATOM 752 N N . VAL A 1 97 ? -1.056 -3.900 14.209 1.00 82.31 97 VAL A N 1
ATOM 753 C CA . VAL A 1 97 ? -1.688 -2.687 13.672 1.00 82.31 97 VAL A CA 1
ATOM 754 C C . VAL A 1 97 ? -3.101 -2.997 13.191 1.00 82.31 97 VAL A C 1
ATOM 756 O O . VAL A 1 97 ? -4.021 -2.286 13.574 1.00 82.31 97 VAL A O 1
ATOM 759 N N . VAL A 1 98 ? -3.291 -4.067 12.418 1.00 86.06 98 VAL A N 1
ATOM 760 C CA . VAL A 1 98 ? -4.614 -4.499 11.941 1.00 86.06 98 VAL A CA 1
ATOM 761 C C . VAL A 1 98 ? -5.519 -4.884 13.111 1.00 86.06 98 VAL A C 1
ATOM 763 O O . VAL A 1 98 ? -6.650 -4.419 13.183 1.00 86.06 98 VAL A O 1
ATOM 766 N N . ASP A 1 99 ? -5.024 -5.677 14.061 1.00 83.12 99 ASP A N 1
ATOM 767 C CA . ASP A 1 99 ? -5.830 -6.164 15.187 1.00 83.12 99 ASP A CA 1
ATOM 768 C C . ASP A 1 99 ? -6.298 -5.032 16.107 1.00 83.12 99 ASP A C 1
ATOM 770 O O . ASP A 1 99 ? -7.361 -5.126 16.725 1.00 83.12 99 ASP A O 1
ATOM 774 N N . ILE A 1 100 ? -5.492 -3.973 16.220 1.00 79.69 100 ILE A N 1
ATOM 775 C CA . ILE A 1 100 ? -5.815 -2.831 17.065 1.00 79.69 100 ILE A CA 1
ATOM 776 C C . ILE A 1 100 ? -6.588 -1.764 16.287 1.00 79.69 100 ILE A C 1
ATOM 778 O O . ILE A 1 100 ? -7.589 -1.279 16.789 1.00 79.69 100 ILE A O 1
ATOM 782 N N . LEU A 1 101 ? -6.146 -1.358 15.098 1.00 83.44 101 LEU A N 1
ATOM 783 C CA . LEU A 1 101 ? -6.730 -0.226 14.369 1.00 83.44 101 LEU A CA 1
ATOM 784 C C . LEU A 1 101 ? -7.841 -0.625 13.391 1.00 83.44 101 LEU A C 1
ATOM 786 O O . LEU A 1 101 ? -8.650 0.231 13.040 1.00 83.44 101 LEU A O 1
ATOM 790 N N . GLY A 1 102 ? -7.929 -1.896 12.990 1.00 86.56 102 GLY A N 1
ATOM 791 C CA . GLY A 1 102 ? -8.994 -2.412 12.122 1.00 86.56 102 GLY A CA 1
ATOM 792 C C . GLY A 1 102 ? -10.400 -2.062 12.626 1.00 86.56 102 GLY A C 1
ATOM 793 O O . GLY A 1 102 ? -11.140 -1.405 11.895 1.00 86.56 102 GLY A O 1
ATOM 794 N N . PRO A 1 103 ? -10.734 -2.324 13.906 1.00 86.62 103 PRO A N 1
ATOM 795 C CA . PRO A 1 103 ? -12.039 -1.961 14.461 1.00 86.62 103 PRO A CA 1
ATOM 796 C C . PRO A 1 103 ? -12.373 -0.463 14.395 1.00 86.62 103 PRO A C 1
ATOM 798 O O . PRO A 1 103 ? -13.544 -0.101 14.369 1.00 86.62 103 PRO A O 1
ATOM 801 N N . VAL A 1 104 ? -11.378 0.435 14.373 1.00 84.12 104 VAL A N 1
ATOM 802 C CA . VAL A 1 104 ? -11.623 1.885 14.214 1.00 84.12 104 VAL A CA 1
ATOM 803 C C . VAL A 1 104 ? -12.032 2.225 12.787 1.00 84.12 104 VAL A C 1
ATOM 805 O O . VAL A 1 104 ? -12.865 3.110 12.593 1.00 84.12 104 VAL A O 1
ATOM 808 N N . ILE A 1 105 ? -11.477 1.524 11.799 1.00 86.00 105 ILE A N 1
ATOM 809 C CA . ILE A 1 105 ? -11.874 1.675 10.397 1.00 86.00 105 ILE A CA 1
ATOM 810 C C . ILE A 1 105 ? -13.276 1.115 10.194 1.00 86.00 105 ILE A C 1
ATOM 812 O O . ILE A 1 105 ? -14.121 1.814 9.642 1.00 86.00 105 ILE A O 1
ATOM 816 N N . ASP A 1 106 ? -13.558 -0.076 10.719 1.00 88.69 106 ASP A N 1
ATOM 817 C CA . ASP A 1 106 ? -14.894 -0.676 10.645 1.00 88.69 106 ASP A CA 1
ATOM 818 C C . ASP A 1 106 ? -15.941 0.227 11.310 1.00 88.69 106 ASP A C 1
ATOM 820 O O . ASP A 1 106 ? -16.992 0.515 10.735 1.00 88.69 106 ASP A O 1
ATOM 824 N N . LEU A 1 107 ? -15.620 0.772 12.491 1.00 89.19 107 LEU A N 1
ATOM 825 C CA . LEU A 1 107 ? -16.486 1.712 13.201 1.00 89.19 107 LEU A CA 1
ATOM 826 C C . LEU A 1 107 ? -16.760 2.967 12.365 1.00 89.19 107 LEU A C 1
ATOM 828 O O . LEU A 1 107 ? -17.858 3.526 12.410 1.00 89.19 107 LEU A O 1
ATOM 832 N N . ARG A 1 108 ? -15.768 3.427 11.600 1.00 87.38 108 ARG A N 1
ATOM 833 C CA . ARG A 1 108 ? -15.940 4.564 10.706 1.00 87.38 108 ARG A CA 1
ATOM 834 C C . ARG A 1 108 ? -16.852 4.235 9.535 1.00 87.38 108 ARG A C 1
ATOM 836 O O . ARG A 1 108 ? -17.732 5.040 9.246 1.00 87.38 108 ARG A O 1
ATOM 843 N N . LEU A 1 109 ? -16.658 3.086 8.892 1.00 88.06 109 LEU A N 1
ATOM 844 C CA . LEU A 1 109 ? -17.523 2.640 7.803 1.00 88.06 109 LEU A CA 1
ATOM 845 C C . LEU A 1 109 ? -18.978 2.567 8.276 1.00 88.06 109 LEU A C 1
ATOM 847 O O . LEU A 1 109 ? -19.872 3.086 7.612 1.00 88.06 109 LEU A O 1
ATOM 851 N N . GLU A 1 110 ? -19.216 2.036 9.476 1.00 93.50 110 GLU A N 1
ATOM 852 C CA . GLU A 1 110 ? -20.548 2.045 10.080 1.00 93.50 110 GLU A CA 1
ATOM 853 C C . GLU A 1 110 ? -21.074 3.457 10.382 1.00 93.50 110 GLU A C 1
ATOM 855 O O . GLU A 1 110 ? -22.265 3.723 10.212 1.00 93.50 110 GLU A O 1
ATOM 860 N N . ALA A 1 111 ? -20.210 4.384 10.801 1.00 90.44 111 ALA A N 1
ATOM 861 C CA . ALA A 1 111 ? -20.586 5.782 10.998 1.00 90.44 111 ALA A CA 1
ATOM 862 C C . ALA A 1 111 ? -20.954 6.486 9.679 1.00 90.44 111 ALA A C 1
ATOM 864 O O . ALA A 1 111 ? -21.872 7.306 9.663 1.00 90.44 111 ALA A O 1
ATOM 865 N N . ASP A 1 112 ? -20.279 6.161 8.576 1.00 89.56 112 ASP A N 1
ATOM 866 C CA . ASP A 1 112 ? -20.611 6.676 7.245 1.00 89.56 112 ASP A CA 1
ATOM 867 C C . ASP A 1 112 ? -21.938 6.084 6.737 1.00 89.56 112 ASP A C 1
ATOM 869 O O . ASP A 1 112 ? -22.790 6.828 6.244 1.00 89.56 112 ASP A O 1
ATOM 873 N N . VAL A 1 113 ? -22.191 4.791 6.977 1.00 91.69 113 VAL A N 1
ATOM 874 C CA . VAL A 1 113 ? -23.506 4.165 6.736 1.00 91.69 113 VAL A CA 1
ATOM 875 C C . VAL A 1 113 ? -24.602 4.850 7.554 1.00 91.69 113 VAL A C 1
ATOM 877 O O . VAL A 1 113 ? -25.665 5.158 7.009 1.00 91.69 113 VAL A O 1
ATOM 880 N N . PHE A 1 114 ? -24.356 5.140 8.836 1.00 93.44 114 PHE A N 1
ATOM 881 C CA . PHE A 1 114 ? -25.309 5.868 9.677 1.00 93.44 114 PHE A CA 1
ATOM 882 C C . PHE A 1 114 ? -25.618 7.258 9.127 1.00 93.44 114 PHE A C 1
ATOM 884 O O . PHE A 1 114 ? -26.783 7.633 9.061 1.00 93.44 114 PHE A O 1
ATOM 891 N N . ARG A 1 115 ? -24.610 8.010 8.676 1.00 91.44 115 ARG A N 1
ATOM 892 C CA . ARG A 1 115 ? -24.827 9.335 8.073 1.00 91.44 115 ARG A CA 1
ATOM 893 C C . ARG A 1 115 ? -25.659 9.259 6.796 1.00 91.44 115 ARG A C 1
ATOM 895 O O . ARG A 1 115 ? -26.505 10.117 6.577 1.00 91.44 115 ARG A O 1
ATOM 902 N N . ALA A 1 116 ? -25.421 8.244 5.969 1.00 94.06 116 ALA A N 1
ATOM 903 C CA . ALA A 1 116 ? -26.124 8.080 4.701 1.00 94.06 116 ALA A CA 1
ATOM 904 C C . ALA A 1 116 ? -27.571 7.590 4.873 1.00 94.06 116 ALA A C 1
ATOM 906 O O . ALA A 1 116 ? -28.448 7.978 4.108 1.00 94.06 116 ALA A O 1
ATOM 907 N N . THR A 1 117 ? -27.827 6.722 5.856 1.00 95.75 117 THR A N 1
ATOM 908 C CA . THR A 1 117 ? -29.090 5.961 5.946 1.00 95.75 117 THR A CA 1
ATOM 909 C C . THR A 1 117 ? -29.892 6.217 7.221 1.00 95.75 117 THR A C 1
ATOM 911 O O . THR A 1 117 ? -31.044 5.802 7.327 1.00 95.75 117 THR A O 1
ATOM 914 N N . GLY A 1 118 ? -29.284 6.833 8.234 1.00 93.75 118 GLY A N 1
ATOM 915 C CA . GLY A 1 118 ? -29.825 6.923 9.588 1.00 93.75 118 GLY A CA 1
ATOM 916 C C . GLY A 1 118 ? -29.862 5.587 10.342 1.00 93.75 118 GLY A C 1
ATOM 917 O O . GLY A 1 118 ? -30.361 5.543 11.469 1.00 93.75 118 GLY A O 1
ATOM 918 N N . LEU A 1 119 ? -29.378 4.478 9.769 1.00 94.50 119 LEU A N 1
ATOM 919 C CA . LEU A 1 119 ? -29.298 3.178 10.443 1.00 94.50 119 LEU A CA 1
ATOM 920 C C . LEU A 1 119 ? -28.061 3.138 11.336 1.00 94.50 119 LEU A C 1
ATOM 922 O O . LEU A 1 119 ? -26.971 3.444 10.879 1.00 94.50 119 LEU A O 1
ATOM 926 N N . VAL A 1 120 ? -28.221 2.766 12.611 1.00 90.88 120 VAL A N 1
ATOM 927 C CA . VAL A 1 120 ? -27.092 2.653 13.552 1.00 90.88 120 VAL A CA 1
ATOM 928 C C . VAL A 1 120 ? -26.632 1.202 13.516 1.00 90.88 120 VAL A C 1
ATOM 930 O O . VAL A 1 120 ? -27.359 0.355 14.046 1.00 90.88 120 VAL A O 1
ATOM 933 N N . PRO A 1 121 ? -25.489 0.877 12.895 1.00 93.38 121 PRO A N 1
ATOM 934 C CA . PRO A 1 121 ? -25.099 -0.513 12.767 1.00 93.38 121 PRO A CA 1
ATOM 935 C C . PRO A 1 121 ? -24.453 -1.031 14.080 1.00 93.38 121 PRO A C 1
ATOM 937 O O . PRO A 1 121 ? -24.353 -0.283 15.070 1.00 93.38 121 PRO A O 1
ATOM 940 N N . PRO A 1 122 ? -24.162 -2.342 14.185 1.00 92.56 122 PRO A N 1
ATOM 941 C CA . PRO A 1 122 ? -23.851 -2.987 15.462 1.00 92.56 122 PRO A CA 1
ATOM 942 C C . PRO A 1 122 ? -22.586 -2.473 16.159 1.00 92.56 122 PRO A C 1
ATOM 944 O O . PRO A 1 122 ? -22.627 -2.242 17.371 1.00 92.56 122 PRO A O 1
ATOM 947 N N . LEU A 1 123 ? -21.485 -2.267 15.432 1.00 88.88 123 LEU A N 1
ATOM 948 C CA . LEU A 1 123 ? -20.218 -1.811 16.006 1.00 88.88 123 LEU A CA 1
ATOM 949 C C . LEU A 1 123 ? -20.317 -0.363 16.493 1.00 88.88 123 LEU A C 1
ATOM 951 O O . LEU A 1 123 ? -19.847 -0.049 17.585 1.00 88.88 123 LEU A O 1
ATOM 955 N N . LEU A 1 124 ? -21.003 0.506 15.752 1.00 90.56 124 LEU A N 1
ATOM 956 C CA . LEU A 1 124 ? -21.315 1.874 16.151 1.00 90.56 124 LEU A CA 1
ATOM 957 C C . LEU A 1 124 ? -22.220 1.899 17.375 1.00 90.56 124 LEU A C 1
ATOM 959 O O . LEU A 1 124 ? -21.990 2.686 18.288 1.00 90.56 124 LEU A O 1
ATOM 963 N N . THR A 1 125 ? -23.207 1.006 17.445 1.00 90.44 125 THR A N 1
ATOM 964 C CA . THR A 1 125 ? -24.038 0.847 18.644 1.00 90.44 125 THR A CA 1
ATOM 965 C C . THR A 1 125 ? -23.190 0.429 19.844 1.00 90.44 125 THR A C 1
ATOM 967 O O . THR A 1 125 ? -23.350 0.976 20.937 1.00 90.44 125 THR A O 1
ATOM 970 N N . GLN A 1 126 ? -22.284 -0.533 19.660 1.00 86.62 126 GLN A N 1
ATOM 971 C CA . GLN A 1 126 ? -21.388 -0.999 20.714 1.00 86.62 126 GLN A CA 1
ATOM 972 C C . GLN A 1 126 ? -20.443 0.121 21.163 1.00 86.62 126 GLN A C 1
ATOM 974 O O . GLN A 1 126 ? -20.318 0.342 22.365 1.00 86.62 126 GLN A O 1
ATOM 979 N N . ALA A 1 127 ? -19.862 0.873 20.223 1.00 86.19 127 ALA A N 1
ATOM 980 C CA . ALA A 1 127 ? -18.991 2.024 20.460 1.00 86.19 127 ALA A CA 1
ATOM 981 C C . ALA A 1 127 ? -19.721 3.225 21.095 1.00 86.19 127 ALA A C 1
ATOM 983 O O . ALA A 1 127 ? -19.163 3.944 21.919 1.00 86.19 127 ALA A O 1
ATOM 984 N N . ALA A 1 128 ? -20.989 3.444 20.767 1.00 87.50 128 ALA A N 1
ATOM 985 C CA . ALA A 1 128 ? -21.799 4.481 21.394 1.00 87.50 128 ALA A CA 1
ATOM 986 C C . ALA A 1 128 ? -22.109 4.105 22.851 1.00 87.50 128 ALA A C 1
ATOM 988 O O . ALA A 1 128 ? -21.815 4.870 23.773 1.00 87.50 128 ALA A O 1
ATOM 989 N N . LYS A 1 129 ? -22.596 2.878 23.089 1.00 85.12 129 LYS A N 1
ATOM 990 C CA . LYS A 1 129 ? -22.861 2.349 24.442 1.00 85.12 129 LYS A CA 1
ATOM 991 C C . LYS A 1 129 ? -21.600 2.340 25.300 1.00 85.12 129 LYS A C 1
ATOM 993 O O . LYS A 1 129 ? -21.638 2.709 26.471 1.00 85.12 129 LYS A O 1
ATOM 998 N N . ALA A 1 130 ? -20.481 1.988 24.679 1.00 78.06 130 ALA A N 1
ATOM 999 C CA . ALA A 1 130 ? -19.135 2.052 25.224 1.00 78.06 130 ALA A CA 1
ATOM 1000 C C . ALA A 1 130 ? -18.760 3.425 25.802 1.00 78.06 130 ALA A C 1
ATOM 1002 O O . ALA A 1 130 ? -18.035 3.505 26.794 1.00 78.06 130 ALA A O 1
ATOM 1003 N N . HIS A 1 131 ? -19.289 4.488 25.198 1.00 76.75 131 HIS A N 1
ATOM 1004 C CA . HIS A 1 131 ? -19.118 5.882 25.592 1.00 76.75 131 HIS A CA 1
ATOM 1005 C C . HIS A 1 131 ? -20.307 6.437 26.400 1.00 76.75 131 HIS A C 1
ATOM 1007 O O . HIS A 1 131 ? -20.351 7.628 26.697 1.00 76.75 131 HIS A O 1
ATOM 1013 N N . GLY A 1 132 ? -21.247 5.580 26.815 1.00 82.62 132 GLY A N 1
ATOM 1014 C CA . GLY A 1 132 ? -22.419 5.964 27.606 1.00 82.62 132 GLY A CA 1
ATOM 1015 C C . GLY A 1 132 ? -23.546 6.594 26.785 1.00 82.62 132 GLY A C 1
ATOM 1016 O O . GLY A 1 132 ? -24.430 7.231 27.353 1.00 82.62 132 GLY A O 1
ATOM 1017 N N . ILE A 1 133 ? -23.522 6.423 25.464 1.00 86.38 133 ILE A N 1
ATOM 1018 C CA . ILE A 1 133 ? -24.517 6.949 24.531 1.00 86.38 133 ILE A CA 1
ATOM 1019 C C . ILE A 1 133 ? -25.516 5.828 24.224 1.00 86.38 133 ILE A C 1
ATOM 1021 O O . ILE A 1 133 ? -25.185 4.845 23.562 1.00 86.38 133 ILE A O 1
ATOM 1025 N N . TYR A 1 134 ? -26.741 5.964 24.736 1.00 86.75 134 TYR A N 1
ATOM 1026 C CA . TYR A 1 134 ? -27.787 4.933 24.633 1.00 86.75 134 TYR A CA 1
ATOM 1027 C C . TYR A 1 134 ? -28.947 5.313 23.711 1.00 86.75 134 TYR A C 1
ATOM 1029 O O . TYR A 1 134 ? -29.715 4.443 23.306 1.00 86.75 134 TYR A O 1
ATOM 1037 N N . SER A 1 135 ? -29.081 6.594 23.378 1.00 87.50 135 SER A N 1
ATOM 1038 C CA . SER A 1 135 ? -30.141 7.117 22.522 1.00 87.50 135 SER A CA 1
ATOM 1039 C C . SER A 1 135 ? -29.553 7.767 21.277 1.00 87.50 135 SER A C 1
ATOM 1041 O O . SER A 1 135 ? -28.443 8.300 21.303 1.00 87.50 135 SER A O 1
ATOM 1043 N N . ARG A 1 136 ? -30.330 7.774 20.191 1.00 88.19 136 ARG A N 1
ATOM 1044 C CA . ARG A 1 136 ? -30.060 8.666 19.057 1.00 88.19 136 ARG A CA 1
ATOM 1045 C C . ARG A 1 136 ? -30.223 10.124 19.492 1.00 88.19 136 ARG A C 1
ATOM 1047 O O . ARG A 1 136 ? -31.008 10.412 20.394 1.00 88.19 136 ARG A O 1
ATOM 1054 N N . GLY A 1 137 ? -29.488 11.022 18.846 1.00 89.75 137 GLY A N 1
ATOM 1055 C CA . GLY A 1 137 ? -29.522 12.459 19.104 1.00 89.75 137 GLY A CA 1
ATOM 1056 C C . GLY A 1 137 ? -28.134 13.081 19.013 1.00 89.75 137 GLY A C 1
ATOM 1057 O O . GLY A 1 137 ? -27.170 12.402 18.656 1.00 89.75 137 GLY A O 1
ATOM 1058 N N . SER A 1 138 ? -28.032 14.348 19.416 1.00 88.06 138 SER A N 1
ATOM 1059 C CA . SER A 1 138 ? -26.815 15.155 19.261 1.00 88.06 138 SER A CA 1
ATOM 1060 C C . SER A 1 138 ? -25.563 14.507 19.854 1.00 88.06 138 SER A C 1
ATOM 1062 O O . SER A 1 138 ? -24.501 14.597 19.263 1.00 88.06 138 SER A O 1
ATOM 1064 N N . ALA A 1 139 ? -25.678 13.770 20.964 1.00 86.00 139 ALA A N 1
ATOM 1065 C CA . ALA A 1 139 ? -24.536 13.076 21.563 1.00 86.00 139 ALA A CA 1
ATOM 1066 C C . ALA A 1 139 ? -23.931 11.987 20.651 1.00 86.00 139 ALA A C 1
ATOM 1068 O O . ALA A 1 139 ? -22.717 11.786 20.658 1.00 86.00 139 ALA A O 1
ATOM 1069 N N . LEU A 1 140 ? -24.761 11.277 19.875 1.00 89.69 140 LEU A N 1
ATOM 1070 C CA . LEU A 1 140 ? -24.285 10.291 18.900 1.00 89.69 140 LEU A CA 1
ATOM 1071 C C . LEU A 1 140 ? -23.652 10.990 17.692 1.00 89.69 140 LEU A C 1
ATOM 1073 O O . LEU A 1 140 ? -22.602 10.555 17.220 1.00 89.69 140 LEU A O 1
ATOM 1077 N N . ASP A 1 141 ? -24.252 12.088 17.235 1.00 89.06 141 ASP A N 1
ATOM 1078 C CA . ASP A 1 141 ? -23.721 12.888 16.129 1.00 89.06 141 ASP A CA 1
ATOM 1079 C C . ASP A 1 141 ? -22.363 13.507 16.492 1.00 89.06 141 ASP A C 1
ATOM 1081 O O . ASP A 1 141 ? -21.413 13.403 15.715 1.00 89.06 141 ASP A O 1
ATOM 1085 N N . ASP A 1 142 ? -22.230 14.043 17.709 1.00 86.00 142 ASP A N 1
ATOM 1086 C CA . ASP A 1 142 ? -20.985 14.583 18.265 1.00 86.00 142 ASP A CA 1
ATOM 1087 C C . ASP A 1 142 ? -19.909 13.498 18.388 1.00 86.00 142 ASP A C 1
ATOM 1089 O O . ASP A 1 142 ? -18.749 13.714 18.029 1.00 86.00 142 ASP A O 1
ATOM 1093 N N . PHE A 1 143 ? -20.282 12.298 18.849 1.00 86.12 143 PHE A N 1
ATOM 1094 C CA . PHE A 1 143 ? -19.376 11.150 18.899 1.00 86.12 143 PHE A CA 1
ATOM 1095 C C . PHE A 1 143 ? -18.860 10.782 17.501 1.00 86.12 143 PHE A C 1
ATOM 1097 O O . PHE A 1 143 ? -17.653 10.642 17.294 1.00 86.12 143 PHE A O 1
ATOM 1104 N N . ILE A 1 144 ? -19.755 10.698 16.515 1.00 88.69 144 ILE A N 1
ATOM 1105 C CA . ILE A 1 144 ? -19.426 10.382 15.121 1.00 88.69 144 ILE A CA 1
ATOM 1106 C C . ILE A 1 144 ? -18.590 11.489 14.462 1.00 88.69 144 ILE A C 1
ATOM 1108 O O . ILE A 1 144 ? -17.687 11.200 13.669 1.00 88.69 144 ILE A O 1
ATOM 1112 N N . ALA A 1 145 ? -18.864 12.757 14.764 1.00 85.50 145 ALA A N 1
ATOM 1113 C CA . ALA A 1 145 ? -18.041 13.883 14.335 1.00 85.50 145 ALA A CA 1
ATOM 1114 C C . ALA A 1 145 ? -16.635 13.782 14.942 1.00 85.50 145 ALA A C 1
ATOM 1116 O O . ALA A 1 145 ? -15.638 13.889 14.225 1.00 85.50 145 ALA A O 1
ATOM 1117 N N . GLY A 1 146 ? -16.559 13.452 16.232 1.00 81.44 146 GLY A N 1
ATOM 1118 C CA . GLY A 1 146 ? -15.320 13.197 16.952 1.00 81.44 146 GLY A CA 1
ATOM 1119 C C . GLY A 1 146 ? -14.502 12.057 16.353 1.00 81.44 146 GLY A C 1
ATOM 1120 O O . GLY A 1 146 ? -13.277 12.147 16.356 1.00 81.44 146 GLY A O 1
ATOM 1121 N N . LEU A 1 147 ? -15.128 11.020 15.779 1.00 79.94 147 LEU A N 1
ATOM 1122 C CA . LEU A 1 147 ? -14.423 9.935 15.085 1.00 79.94 147 LEU A CA 1
ATOM 1123 C C . LEU A 1 147 ? -13.676 10.423 13.835 1.00 79.94 147 LEU A C 1
ATOM 1125 O O . LEU A 1 147 ? -12.564 9.960 13.614 1.00 79.94 147 LEU A O 1
ATOM 1129 N N . ALA A 1 148 ? -14.202 11.396 13.084 1.00 70.31 148 ALA A N 1
ATOM 1130 C CA . ALA A 1 148 ? -13.662 11.813 11.781 1.00 70.31 148 ALA A CA 1
ATOM 1131 C C . ALA A 1 148 ? -12.219 12.367 11.821 1.00 70.31 148 ALA A C 1
ATOM 1133 O O . ALA A 1 148 ? -11.464 12.194 10.865 1.00 70.31 148 ALA A O 1
ATOM 1134 N N . LEU A 1 149 ? -11.808 13.004 12.924 1.00 59.44 149 LEU A N 1
ATOM 1135 C CA . LEU A 1 149 ? -10.476 13.610 13.056 1.00 59.44 149 LEU A CA 1
ATOM 1136 C C . LEU A 1 149 ? -9.374 12.531 13.108 1.00 59.44 149 LEU A C 1
ATOM 1138 O O . LEU A 1 149 ? -9.352 11.735 14.045 1.00 59.44 149 LEU A O 1
ATOM 1142 N N . GLY A 1 150 ? -8.462 12.507 12.129 1.00 66.62 150 GLY A N 1
ATOM 1143 C CA . GLY A 1 150 ? -7.261 11.649 12.123 1.00 66.62 150 GLY A CA 1
ATOM 1144 C C . GLY A 1 150 ? -7.412 10.253 11.499 1.00 66.62 150 GLY A C 1
ATOM 1145 O O . GLY A 1 150 ? -6.475 9.462 11.552 1.00 66.62 150 GLY A O 1
ATOM 1146 N N . ILE A 1 151 ? -8.560 9.923 10.896 1.00 71.06 151 ILE A N 1
ATOM 1147 C CA . ILE A 1 151 ? -8.775 8.587 10.308 1.00 71.06 151 ILE A CA 1
ATOM 1148 C C . ILE A 1 151 ? -7.991 8.373 9.014 1.00 71.06 151 ILE A C 1
ATOM 1150 O O . ILE A 1 151 ? -7.578 7.246 8.773 1.00 71.06 151 ILE A O 1
ATOM 1154 N N . GLY A 1 152 ? -7.752 9.407 8.201 1.00 73.44 152 GLY A N 1
ATOM 1155 C CA . GLY A 1 152 ? -6.985 9.252 6.955 1.00 73.44 152 GLY A CA 1
ATOM 1156 C C . GLY A 1 152 ? -5.618 8.598 7.195 1.00 73.44 152 GLY A C 1
ATOM 1157 O O . GLY A 1 152 ? -5.258 7.631 6.527 1.00 73.44 152 GLY A O 1
ATOM 1158 N N . GLU A 1 153 ? -4.920 9.037 8.247 1.00 72.88 153 GLU A N 1
ATOM 1159 C CA . GLU A 1 153 ? -3.642 8.455 8.671 1.00 72.88 153 GLU A CA 1
ATOM 1160 C C . GLU A 1 153 ? -3.794 7.013 9.180 1.00 72.88 153 GLU A C 1
ATOM 1162 O O . GLU A 1 153 ? -3.004 6.137 8.823 1.00 72.88 153 GLU A O 1
ATOM 1167 N N . VAL A 1 154 ? -4.825 6.741 9.991 1.00 80.06 154 VAL A N 1
ATOM 1168 C CA . VAL A 1 154 ? -5.114 5.393 10.517 1.00 80.06 154 VAL A CA 1
ATOM 1169 C C . VAL A 1 154 ? -5.436 4.419 9.386 1.00 80.06 154 VAL A C 1
ATOM 1171 O O . VAL A 1 154 ? -4.932 3.297 9.380 1.00 80.06 154 VAL A O 1
ATOM 1174 N N . ARG A 1 155 ? -6.234 4.859 8.411 1.00 83.94 155 ARG A N 1
ATOM 1175 C CA . ARG A 1 155 ? -6.618 4.080 7.237 1.00 83.94 155 ARG A CA 1
ATOM 1176 C C . ARG A 1 155 ? -5.392 3.684 6.428 1.00 83.94 155 ARG A C 1
ATOM 1178 O O . ARG A 1 155 ? -5.179 2.493 6.230 1.00 83.94 155 ARG A O 1
ATOM 1185 N N . GLY A 1 156 ? -4.545 4.653 6.079 1.00 84.06 156 GLY A N 1
ATOM 1186 C CA . GLY A 1 156 ? -3.285 4.389 5.383 1.00 84.06 156 GLY A CA 1
ATOM 1187 C C . GLY A 1 156 ? -2.393 3.382 6.106 1.00 84.06 156 GLY A C 1
ATOM 1188 O O . GLY A 1 156 ? -1.837 2.478 5.489 1.00 84.06 156 GLY A O 1
ATOM 1189 N N . CYS A 1 157 ? -2.305 3.479 7.437 1.00 83.69 157 CYS A N 1
ATOM 1190 C CA . CYS A 1 157 ? -1.535 2.529 8.241 1.00 83.69 157 CYS A CA 1
ATOM 1191 C C . CYS A 1 157 ? -2.075 1.103 8.163 1.00 83.69 157 CYS A C 1
ATOM 1193 O O . CYS A 1 157 ? -1.292 0.159 8.060 1.00 83.69 157 CYS A O 1
ATOM 1195 N N . VAL A 1 158 ? -3.393 0.932 8.271 1.00 87.31 158 VAL A N 1
ATOM 1196 C CA . VAL A 1 158 ? -4.023 -0.394 8.249 1.00 87.31 158 VAL A CA 1
ATOM 1197 C C . VAL A 1 158 ? -3.985 -0.991 6.848 1.00 87.31 158 VAL A C 1
ATOM 1199 O O . VAL A 1 158 ? -3.666 -2.168 6.714 1.00 87.31 158 VAL A O 1
ATOM 1202 N N . GLU A 1 159 ? -4.223 -0.191 5.807 1.00 90.31 159 GLU A N 1
ATOM 1203 C CA . GLU A 1 159 ? -4.082 -0.615 4.409 1.00 90.31 159 GLU A CA 1
ATOM 1204 C C . GLU A 1 159 ? -2.645 -1.077 4.124 1.00 90.31 159 GLU A C 1
ATOM 1206 O O . GLU A 1 159 ? -2.433 -2.213 3.694 1.00 90.31 159 GLU A O 1
ATOM 1211 N N . ALA A 1 160 ? -1.640 -0.268 4.478 1.00 90.62 160 ALA A N 1
ATOM 1212 C CA . ALA A 1 160 ? -0.234 -0.654 4.353 1.00 90.62 160 ALA A CA 1
ATOM 1213 C C . ALA A 1 160 ? 0.085 -1.929 5.153 1.00 90.62 160 ALA A C 1
ATOM 1215 O O . ALA A 1 160 ? 0.780 -2.819 4.662 1.00 90.62 160 ALA A O 1
ATOM 1216 N N . ALA A 1 161 ? -0.454 -2.061 6.369 1.00 90.31 161 ALA A N 1
ATOM 1217 C CA . ALA A 1 161 ? -0.285 -3.254 7.190 1.00 90.31 161 ALA A CA 1
ATOM 1218 C C . ALA A 1 161 ? -0.908 -4.507 6.541 1.00 90.31 161 ALA A C 1
ATOM 1220 O O . ALA A 1 161 ? -0.287 -5.574 6.539 1.00 90.31 161 ALA A O 1
ATOM 1221 N N . HIS A 1 162 ? -2.096 -4.403 5.944 1.00 92.50 162 HIS A N 1
ATOM 1222 C CA . HIS A 1 162 ? -2.706 -5.507 5.203 1.00 92.50 162 HIS A CA 1
ATOM 1223 C C . HIS A 1 162 ? -1.853 -5.937 4.008 1.00 92.50 162 HIS A C 1
ATOM 1225 O O . HIS A 1 162 ? -1.596 -7.137 3.856 1.00 92.50 162 HIS A O 1
ATOM 1231 N N . ILE A 1 163 ? -1.355 -4.977 3.220 1.00 94.56 163 ILE A N 1
ATOM 1232 C CA . ILE A 1 163 ? -0.467 -5.247 2.082 1.00 94.56 163 ILE A CA 1
ATOM 1233 C C . ILE A 1 163 ? 0.793 -5.973 2.569 1.00 94.56 163 ILE A C 1
ATOM 1235 O O . ILE A 1 163 ? 1.110 -7.053 2.074 1.00 94.56 163 ILE A O 1
ATOM 1239 N N . ILE A 1 164 ? 1.464 -5.457 3.605 1.00 92.25 164 ILE A N 1
ATOM 1240 C CA . ILE A 1 164 ? 2.675 -6.069 4.177 1.00 92.25 164 ILE A CA 1
ATOM 1241 C C . ILE A 1 164 ? 2.410 -7.507 4.645 1.00 92.25 164 ILE A C 1
ATOM 1243 O O . ILE A 1 164 ? 3.192 -8.402 4.327 1.00 92.25 164 ILE A O 1
ATOM 1247 N N . ARG A 1 165 ? 1.306 -7.769 5.365 1.00 91.81 165 ARG A N 1
ATOM 1248 C CA . ARG A 1 165 ? 0.952 -9.134 5.807 1.00 91.81 165 ARG A CA 1
ATOM 1249 C C . ARG A 1 165 ? 0.763 -10.086 4.631 1.00 91.81 165 ARG A C 1
ATOM 1251 O O . ARG A 1 165 ? 1.144 -11.251 4.732 1.00 91.81 165 ARG A O 1
ATOM 1258 N N . LYS A 1 166 ? 0.147 -9.613 3.545 1.00 92.44 166 LYS A N 1
ATOM 1259 C CA . LYS A 1 166 ? -0.102 -10.423 2.350 1.00 92.44 166 LYS A CA 1
ATOM 1260 C C . LYS A 1 166 ? 1.199 -10.715 1.604 1.00 92.44 166 LYS A C 1
ATOM 1262 O O . LYS A 1 166 ? 1.503 -11.880 1.359 1.00 92.44 166 LYS A O 1
ATOM 1267 N N . VAL A 1 167 ? 2.022 -9.698 1.363 1.00 90.75 167 VAL A N 1
ATOM 1268 C CA . VAL A 1 167 ? 3.324 -9.846 0.695 1.00 90.75 167 VAL A CA 1
ATOM 1269 C C . VAL A 1 167 ? 4.289 -10.724 1.490 1.00 90.75 167 VAL A C 1
ATOM 1271 O O . VAL A 1 167 ? 5.006 -11.550 0.922 1.00 90.75 167 VAL A O 1
ATOM 1274 N N . ALA A 1 168 ? 4.268 -10.624 2.820 1.00 89.44 168 ALA A N 1
ATOM 1275 C CA . ALA A 1 168 ? 5.067 -11.491 3.672 1.00 89.44 168 ALA A CA 1
ATOM 1276 C C . ALA A 1 168 ? 4.730 -12.975 3.490 1.00 89.44 168 ALA A C 1
ATOM 1278 O O . ALA A 1 168 ? 5.560 -13.813 3.806 1.00 89.44 168 ALA A O 1
ATOM 1279 N N . ARG A 1 169 ? 3.564 -13.346 2.953 1.00 87.44 169 ARG A N 1
ATOM 1280 C CA . ARG A 1 169 ? 3.232 -14.752 2.670 1.00 87.44 169 ARG A CA 1
ATOM 1281 C C . ARG A 1 169 ? 3.735 -15.211 1.306 1.00 87.44 169 ARG A C 1
ATOM 1283 O O . ARG A 1 169 ? 4.114 -16.367 1.171 1.00 87.44 169 ARG A O 1
ATOM 1290 N N . THR A 1 170 ? 3.759 -14.328 0.309 1.00 84.31 170 THR A N 1
ATOM 1291 C CA . THR A 1 170 ? 4.128 -14.694 -1.069 1.00 84.31 170 THR A CA 1
ATOM 1292 C C . THR A 1 170 ? 5.629 -14.734 -1.319 1.00 84.31 170 THR A C 1
ATOM 1294 O O . THR A 1 170 ? 6.056 -15.359 -2.291 1.00 84.31 170 THR A O 1
ATOM 1297 N N . ARG A 1 171 ? 6.431 -14.106 -0.443 1.00 85.12 171 ARG A N 1
ATOM 1298 C CA . ARG A 1 171 ? 7.907 -14.161 -0.463 1.00 85.12 171 ARG A CA 1
ATOM 1299 C C . ARG A 1 171 ? 8.498 -13.679 -1.798 1.00 85.12 171 ARG A C 1
ATOM 1301 O O . ARG A 1 171 ? 9.489 -14.220 -2.283 1.00 85.12 171 ARG A O 1
ATOM 1308 N N . ARG A 1 172 ? 7.869 -12.678 -2.429 1.00 90.25 172 ARG A N 1
ATOM 1309 C CA . ARG A 1 172 ? 8.346 -12.065 -3.681 1.00 90.25 172 ARG A CA 1
ATOM 1310 C C . ARG A 1 172 ? 9.052 -10.753 -3.385 1.00 90.25 172 ARG A C 1
ATOM 1312 O O . ARG A 1 172 ? 8.431 -9.768 -2.993 1.00 90.25 172 ARG A O 1
ATOM 1319 N N . PHE A 1 173 ? 10.364 -10.786 -3.560 1.00 91.44 173 PHE A N 1
ATOM 1320 C CA . PHE A 1 173 ? 11.293 -9.803 -3.037 1.00 91.44 173 PHE A CA 1
ATOM 1321 C C . PHE A 1 173 ? 12.130 -9.207 -4.166 1.00 91.44 173 PHE A C 1
ATOM 1323 O O . PHE A 1 173 ? 12.800 -9.944 -4.890 1.00 91.44 173 PHE A O 1
ATOM 1330 N N . TYR A 1 174 ? 12.129 -7.880 -4.275 1.00 93.06 174 TYR A N 1
ATOM 1331 C CA . TYR A 1 174 ? 12.879 -7.129 -5.277 1.00 93.06 174 TYR A CA 1
ATOM 1332 C C . TYR A 1 174 ? 13.771 -6.086 -4.603 1.00 93.06 174 TYR A C 1
ATOM 1334 O O . TYR A 1 174 ? 13.376 -5.456 -3.626 1.00 93.06 174 TYR A O 1
ATOM 1342 N N . SER A 1 175 ? 14.981 -5.884 -5.107 1.00 91.75 175 SER A N 1
ATOM 1343 C CA . SER A 1 175 ? 15.863 -4.811 -4.645 1.00 91.75 175 SER A CA 1
ATOM 1344 C C . SER A 1 175 ? 16.330 -3.999 -5.839 1.00 91.75 175 SER A C 1
ATOM 1346 O O . SER A 1 175 ? 16.825 -4.573 -6.808 1.00 91.75 175 SER A O 1
ATOM 1348 N N . MET A 1 176 ? 16.189 -2.681 -5.745 1.00 91.00 176 MET A N 1
ATOM 1349 C CA . MET A 1 176 ? 16.564 -1.722 -6.782 1.00 91.00 176 MET A CA 1
ATOM 1350 C C . MET A 1 176 ? 17.703 -0.842 -6.263 1.00 91.00 176 MET A C 1
ATOM 1352 O O . MET A 1 176 ? 17.430 0.054 -5.467 1.00 91.00 176 MET A O 1
ATOM 1356 N N . PRO A 1 177 ? 18.959 -1.105 -6.666 1.00 88.81 177 PRO A N 1
ATOM 1357 C CA . PRO A 1 177 ? 20.103 -0.255 -6.348 1.00 88.81 177 PRO A CA 1
ATOM 1358 C C . PRO A 1 177 ? 19.884 1.189 -6.802 1.00 88.81 177 PRO A C 1
ATOM 1360 O O . PRO A 1 177 ? 19.013 1.449 -7.639 1.00 88.81 177 PRO A O 1
ATOM 1363 N N . SER A 1 178 ? 20.702 2.095 -6.267 1.00 85.31 178 SER A N 1
ATOM 1364 C CA . SER A 1 178 ? 20.616 3.542 -6.471 1.00 85.31 178 SER A CA 1
ATOM 1365 C C . SER A 1 178 ? 20.443 3.918 -7.940 1.00 85.31 178 SER A C 1
ATOM 1367 O O . SER A 1 178 ? 19.491 4.609 -8.284 1.00 85.31 178 SER A O 1
ATOM 1369 N N . GLU A 1 179 ? 21.228 3.337 -8.850 1.00 82.94 179 GLU A N 1
ATOM 1370 C CA . GLU A 1 179 ? 21.149 3.686 -10.272 1.00 82.94 179 GLU A CA 1
ATOM 1371 C C . GLU A 1 179 ? 19.804 3.316 -10.903 1.00 82.94 179 GLU A C 1
ATOM 1373 O O . GLU A 1 179 ? 19.351 3.981 -11.830 1.00 82.94 179 GLU A O 1
ATOM 1378 N N . THR A 1 180 ? 19.172 2.239 -10.427 1.00 81.44 180 THR A N 1
ATOM 1379 C CA . THR A 1 180 ? 17.851 1.790 -10.900 1.00 81.44 180 THR A CA 1
ATOM 1380 C C . THR A 1 180 ? 16.731 2.583 -10.233 1.00 81.44 180 THR A C 1
ATOM 1382 O O . THR A 1 180 ? 15.673 2.780 -10.828 1.00 81.44 180 THR A O 1
ATOM 1385 N N . ALA A 1 181 ? 16.957 3.069 -9.018 1.00 84.81 181 ALA A N 1
ATOM 1386 C CA . ALA A 1 181 ? 16.025 3.927 -8.312 1.00 84.81 181 ALA A CA 1
ATOM 1387 C C . ALA A 1 181 ? 15.961 5.339 -8.898 1.00 84.81 181 ALA A C 1
ATOM 1389 O O . ALA A 1 181 ? 14.856 5.835 -9.093 1.00 84.81 181 ALA A O 1
ATOM 1390 N N . SER A 1 182 ? 17.086 5.946 -9.293 1.00 83.06 182 SER A N 1
ATOM 1391 C CA . SER A 1 182 ? 17.052 7.255 -9.964 1.00 83.06 182 SER A CA 1
ATOM 1392 C C . SER A 1 182 ? 16.286 7.175 -11.295 1.00 83.06 182 SER A C 1
ATOM 1394 O O . SER A 1 182 ? 15.655 8.141 -11.719 1.00 83.06 182 SER A O 1
ATOM 1396 N N . LEU A 1 183 ? 16.284 6.005 -11.960 1.00 81.31 183 LEU A N 1
ATOM 1397 C CA . LEU A 1 183 ? 15.405 5.774 -13.113 1.00 81.31 183 LEU A CA 1
ATOM 1398 C C . LEU A 1 183 ? 13.939 5.755 -12.723 1.00 81.31 183 LEU A C 1
ATOM 1400 O O . LEU A 1 183 ? 13.118 6.303 -13.446 1.00 81.31 183 LEU A O 1
ATOM 1404 N N . LEU A 1 184 ? 13.618 5.075 -11.626 1.00 86.56 184 LEU A N 1
ATOM 1405 C CA . LEU A 1 184 ? 12.260 4.971 -11.122 1.00 86.56 184 LEU A CA 1
ATOM 1406 C C . LEU A 1 184 ? 11.705 6.350 -10.759 1.00 86.56 184 LEU A C 1
ATOM 1408 O O . LEU A 1 184 ? 10.562 6.648 -11.087 1.00 86.56 184 LEU A O 1
ATOM 1412 N N . GLU A 1 185 ? 12.528 7.191 -10.138 1.00 86.12 185 GLU A N 1
ATOM 1413 C CA . GLU A 1 185 ? 12.193 8.571 -9.800 1.00 86.12 185 GLU A CA 1
ATOM 1414 C C . GLU A 1 185 ? 11.961 9.406 -11.064 1.00 86.12 185 GLU A C 1
ATOM 1416 O O . GLU A 1 185 ? 10.854 9.901 -11.270 1.00 86.12 185 GLU A O 1
ATOM 1421 N N . ALA A 1 186 ? 12.933 9.444 -11.984 1.00 84.25 186 ALA A N 1
ATOM 1422 C CA . ALA A 1 186 ? 12.788 10.152 -13.259 1.00 84.25 186 ALA A CA 1
ATOM 1423 C C . ALA A 1 186 ? 11.588 9.645 -14.076 1.00 84.25 186 ALA A C 1
ATOM 1425 O O . ALA A 1 186 ? 10.937 10.399 -14.797 1.00 84.25 186 ALA A O 1
ATOM 1426 N N . ALA A 1 187 ? 11.281 8.353 -13.979 1.00 81.50 187 ALA A N 1
ATOM 1427 C CA . ALA A 1 187 ? 10.119 7.761 -14.611 1.00 81.50 187 ALA A CA 1
ATOM 1428 C C . ALA A 1 187 ? 8.811 8.216 -13.980 1.00 81.50 187 ALA A C 1
ATOM 1430 O O . ALA A 1 187 ? 7.878 8.540 -14.704 1.00 81.50 187 ALA A O 1
ATOM 1431 N N . SER A 1 188 ? 8.769 8.272 -12.652 1.00 84.38 188 SER A N 1
ATOM 1432 C CA . SER A 1 188 ? 7.601 8.699 -11.889 1.00 84.38 188 SER A CA 1
ATOM 1433 C C . SER A 1 188 ? 7.261 10.181 -12.079 1.00 84.38 188 SER A C 1
ATOM 1435 O O . SER A 1 188 ? 6.106 10.560 -11.915 1.00 84.38 188 SER A O 1
ATOM 1437 N N . GLU A 1 189 ? 8.239 11.009 -12.459 1.00 85.31 189 GLU A N 1
ATOM 1438 C CA . GLU A 1 189 ? 8.024 12.416 -12.820 1.00 85.31 189 GLU A CA 1
ATOM 1439 C C . GLU A 1 189 ? 7.391 12.589 -14.208 1.00 85.31 189 GLU A C 1
ATOM 1441 O O . GLU A 1 189 ? 6.754 13.607 -14.482 1.00 85.31 189 GLU A O 1
ATOM 1446 N N . ASN A 1 190 ? 7.563 11.609 -15.099 1.00 78.38 190 ASN A N 1
ATOM 1447 C CA . ASN A 1 190 ? 6.896 11.618 -16.394 1.00 78.38 190 ASN A CA 1
ATOM 1448 C C . ASN A 1 190 ? 5.441 11.171 -16.215 1.00 78.38 190 ASN A C 1
ATOM 1450 O O . ASN A 1 190 ? 5.157 10.302 -15.395 1.00 78.38 190 ASN A O 1
ATOM 1454 N N . ASP A 1 191 ? 4.522 11.744 -16.998 1.00 73.81 191 ASP A N 1
ATOM 1455 C CA . ASP A 1 191 ? 3.083 11.450 -16.947 1.00 73.81 191 ASP A CA 1
ATOM 1456 C C . ASP A 1 191 ? 2.780 9.996 -17.373 1.00 73.81 191 ASP A C 1
ATOM 1458 O O . ASP A 1 191 ? 2.373 9.701 -18.497 1.00 73.81 191 ASP A O 1
ATOM 1462 N N . MET A 1 192 ? 3.052 9.051 -16.469 1.00 73.12 192 MET A N 1
ATOM 1463 C CA . MET A 1 192 ? 2.877 7.612 -16.674 1.00 73.12 192 MET A CA 1
ATOM 1464 C C . MET A 1 192 ? 1.418 7.180 -16.519 1.00 73.12 192 MET A C 1
ATOM 1466 O O . MET A 1 192 ? 1.102 6.022 -16.790 1.00 73.12 192 MET A O 1
ATOM 1470 N N . TYR A 1 193 ? 0.518 8.088 -16.126 1.00 78.00 193 TYR A N 1
ATOM 1471 C CA . TYR A 1 193 ? -0.902 7.782 -15.964 1.00 78.00 193 TYR A CA 1
ATOM 1472 C C . TYR A 1 193 ? -1.566 7.358 -17.271 1.00 78.00 193 TYR A C 1
ATOM 1474 O O . TYR A 1 193 ? -2.590 6.697 -17.221 1.00 78.00 193 TYR A O 1
ATOM 1482 N N . GLY A 1 194 ? -1.003 7.704 -18.432 1.00 81.50 194 GLY A N 1
ATOM 1483 C CA . GLY A 1 194 ? -1.579 7.346 -19.728 1.00 81.50 194 GLY A CA 1
ATOM 1484 C C . GLY A 1 194 ? -1.285 5.920 -20.205 1.00 81.50 194 GLY A C 1
ATOM 1485 O O . GLY A 1 194 ? -1.891 5.484 -21.179 1.00 81.50 194 GLY A O 1
ATOM 1486 N N . ALA A 1 195 ? -0.355 5.194 -19.577 1.00 86.88 195 ALA A N 1
ATOM 1487 C CA . ALA A 1 195 ? 0.089 3.903 -20.095 1.00 86.88 195 ALA A CA 1
ATOM 1488 C C . ALA A 1 195 ? -0.713 2.730 -19.490 1.00 86.88 195 ALA A C 1
ATOM 1490 O O . ALA A 1 195 ? -0.840 2.640 -18.266 1.00 86.88 195 ALA A O 1
ATOM 1491 N N . PRO A 1 196 ? -1.235 1.795 -20.311 1.00 90.75 196 PRO A N 1
ATOM 1492 C CA . PRO A 1 196 ? -2.002 0.664 -19.809 1.00 90.75 196 PRO A CA 1
ATOM 1493 C C . PRO A 1 196 ? -1.111 -0.327 -19.051 1.00 90.75 196 PRO A C 1
ATOM 1495 O O . PRO A 1 196 ? -0.014 -0.701 -19.502 1.00 90.75 196 PRO A O 1
ATOM 1498 N N . VAL A 1 197 ? -1.622 -0.784 -17.908 1.00 93.62 197 VAL A N 1
ATOM 1499 C CA . VAL A 1 197 ? -1.003 -1.803 -17.055 1.00 93.62 197 VAL A CA 1
ATOM 1500 C C . VAL A 1 197 ? -2.072 -2.804 -16.653 1.00 93.62 197 VAL A C 1
ATOM 1502 O O . VAL A 1 197 ? -2.984 -2.471 -15.899 1.00 93.62 197 VAL A O 1
ATOM 1505 N N . ALA A 1 198 ? -1.942 -4.036 -17.139 1.00 94.12 198 ALA A N 1
ATOM 1506 C CA . ALA A 1 198 ? -2.818 -5.143 -16.785 1.00 94.12 198 ALA A CA 1
ATOM 1507 C C . ALA A 1 198 ? -2.206 -6.021 -15.684 1.00 94.12 198 ALA A C 1
ATOM 1509 O O . ALA A 1 198 ? -1.006 -5.980 -15.408 1.00 94.12 198 ALA A O 1
ATOM 1510 N N . VAL A 1 199 ? -3.018 -6.898 -15.087 1.00 93.62 199 VAL A N 1
ATOM 1511 C CA . VAL A 1 199 ? -2.554 -7.880 -14.083 1.00 93.62 199 VAL A CA 1
ATOM 1512 C C . VAL A 1 199 ? -1.403 -8.745 -14.621 1.00 93.62 199 VAL A C 1
ATOM 1514 O O . VAL A 1 199 ? -0.474 -9.069 -13.886 1.00 93.62 199 VAL A O 1
ATOM 1517 N N . ALA A 1 200 ? -1.433 -9.089 -15.913 1.00 91.75 200 ALA A N 1
ATOM 1518 C CA . ALA A 1 200 ? -0.397 -9.888 -16.569 1.00 91.75 200 ALA A CA 1
ATOM 1519 C C . ALA A 1 200 ? 0.952 -9.157 -16.720 1.00 91.75 200 ALA A C 1
ATOM 1521 O O . ALA A 1 200 ? 1.977 -9.810 -16.916 1.00 91.75 200 ALA A O 1
ATOM 1522 N N . ASP A 1 201 ? 0.963 -7.823 -16.623 1.00 92.94 201 ASP A N 1
ATOM 1523 C CA . ASP A 1 201 ? 2.185 -7.018 -16.676 1.00 92.94 201 ASP A CA 1
ATOM 1524 C C . ASP A 1 201 ? 2.910 -6.961 -15.321 1.00 92.94 201 ASP A C 1
ATOM 1526 O O . ASP A 1 201 ? 4.083 -6.583 -15.262 1.00 92.94 201 ASP A O 1
ATOM 1530 N N . LEU A 1 202 ? 2.235 -7.335 -14.229 1.00 93.88 202 LEU A N 1
ATOM 1531 C CA . LEU A 1 202 ? 2.814 -7.304 -12.892 1.00 93.88 202 LEU A CA 1
ATOM 1532 C C . LEU A 1 202 ? 3.964 -8.316 -12.766 1.00 93.88 202 LEU A C 1
ATOM 1534 O O . LEU A 1 202 ? 3.852 -9.456 -13.225 1.00 93.88 202 LEU A O 1
ATOM 1538 N N . PRO A 1 203 ? 5.059 -7.972 -12.064 1.00 90.50 203 PRO A N 1
ATOM 1539 C CA . PRO A 1 203 ? 6.156 -8.917 -11.837 1.00 90.50 203 PRO A CA 1
ATOM 1540 C C . PRO A 1 203 ? 5.751 -10.114 -10.969 1.00 90.50 203 PRO A C 1
ATOM 1542 O O . PRO A 1 203 ? 6.356 -11.185 -11.061 1.00 90.50 203 PRO A O 1
ATOM 1545 N N . SER A 1 204 ? 4.746 -9.921 -10.116 1.00 92.69 204 SER A N 1
ATOM 1546 C CA . SER A 1 204 ? 4.090 -10.941 -9.307 1.00 92.69 204 SER A CA 1
ATOM 1547 C C . SER A 1 204 ? 2.727 -10.434 -8.836 1.00 92.69 204 SER A C 1
ATOM 1549 O O . SER A 1 204 ? 2.504 -9.226 -8.759 1.00 92.69 204 SER A O 1
ATOM 1551 N N . GLN A 1 205 ? 1.839 -11.363 -8.464 1.00 93.81 205 GLN A N 1
ATOM 1552 C CA . GLN A 1 205 ? 0.518 -11.040 -7.913 1.00 93.81 205 GLN A CA 1
ATOM 1553 C C . GLN A 1 205 ? 0.622 -10.152 -6.661 1.00 93.81 205 GLN A C 1
ATOM 1555 O O . GLN A 1 205 ? -0.068 -9.142 -6.552 1.00 93.81 205 GLN A O 1
ATOM 1560 N N . ASP A 1 206 ? 1.524 -10.509 -5.749 1.00 94.94 206 ASP A N 1
ATOM 1561 C CA . ASP A 1 206 ? 1.884 -9.708 -4.584 1.00 94.94 206 ASP A CA 1
ATOM 1562 C C . ASP A 1 206 ? 3.410 -9.662 -4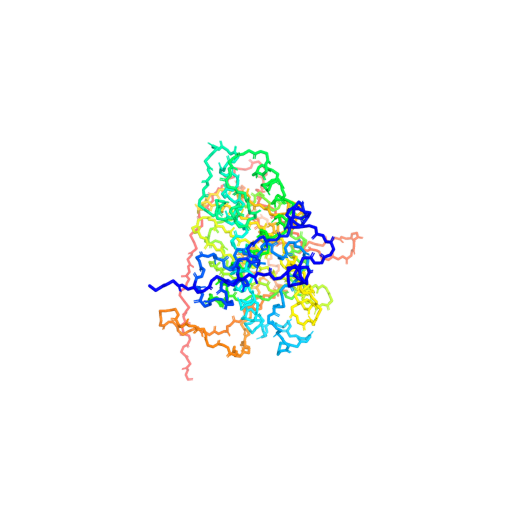.491 1.00 94.94 206 ASP A C 1
ATOM 1564 O O . ASP A 1 206 ? 4.078 -10.649 -4.835 1.00 94.94 206 ASP A O 1
ATOM 1568 N N . GLY A 1 207 ? 3.976 -8.559 -4.017 1.00 94.75 207 GLY A N 1
ATOM 1569 C CA . GLY A 1 207 ? 5.421 -8.431 -3.865 1.00 94.75 207 GLY A CA 1
ATOM 1570 C C . GLY A 1 207 ? 5.853 -7.149 -3.174 1.00 94.75 207 GLY A C 1
ATOM 1571 O O . GLY A 1 207 ? 5.041 -6.285 -2.839 1.00 94.75 207 GLY A O 1
ATOM 1572 N N . VAL A 1 208 ? 7.152 -7.067 -2.900 1.00 95.12 208 VAL A N 1
ATOM 1573 C CA . VAL A 1 208 ? 7.773 -5.893 -2.289 1.00 95.12 208 VAL A CA 1
ATOM 1574 C C . VAL A 1 208 ? 9.124 -5.599 -2.917 1.00 95.12 208 VAL A C 1
ATOM 1576 O O . VAL A 1 208 ? 9.947 -6.498 -3.098 1.00 95.12 208 VAL A O 1
ATOM 1579 N N . ALA A 1 209 ? 9.350 -4.325 -3.216 1.00 94.56 209 ALA A N 1
ATOM 1580 C CA . ALA A 1 209 ? 10.600 -3.782 -3.705 1.00 94.56 209 ALA A CA 1
ATOM 1581 C C . ALA A 1 209 ? 11.226 -2.839 -2.667 1.00 94.56 209 ALA A C 1
ATOM 1583 O O . ALA A 1 209 ? 10.576 -1.915 -2.175 1.00 94.56 209 ALA A O 1
ATOM 1584 N N . LEU A 1 210 ? 12.499 -3.068 -2.343 1.00 92.56 210 LEU A N 1
ATOM 1585 C CA . LEU A 1 210 ? 13.330 -2.124 -1.602 1.00 92.56 210 LEU A CA 1
ATOM 1586 C C . LEU A 1 210 ? 14.044 -1.212 -2.595 1.00 92.56 210 LEU A C 1
ATOM 1588 O O . LEU A 1 210 ? 14.821 -1.694 -3.424 1.00 92.56 210 LEU A O 1
ATOM 1592 N N . VAL A 1 211 ? 13.797 0.088 -2.484 1.00 91.31 211 VAL A N 1
ATOM 1593 C CA . VAL A 1 211 ? 14.364 1.101 -3.373 1.00 91.31 211 VAL A CA 1
ATOM 1594 C C . VAL A 1 211 ? 15.399 1.920 -2.611 1.00 91.31 211 VAL A C 1
ATOM 1596 O O . VAL A 1 211 ? 15.169 2.324 -1.467 1.00 91.31 211 VAL A O 1
ATOM 1599 N N . TRP A 1 212 ? 16.567 2.084 -3.222 1.00 89.44 212 TRP A N 1
ATOM 1600 C CA . TRP A 1 212 ? 17.748 2.712 -2.636 1.00 89.44 212 TRP A CA 1
ATOM 1601 C C . TRP A 1 212 ? 17.923 4.112 -3.225 1.00 89.44 212 TRP A C 1
ATOM 1603 O O . TRP A 1 212 ? 17.679 4.283 -4.403 1.00 89.44 212 TRP A O 1
ATOM 1613 N N . ASN A 1 213 ? 18.350 5.104 -2.453 1.00 87.00 213 ASN A N 1
ATOM 1614 C CA . ASN A 1 213 ? 18.654 6.436 -2.982 1.00 87.00 213 ASN A CA 1
ATOM 1615 C C . ASN A 1 213 ? 20.086 6.521 -3.535 1.00 87.00 213 ASN A C 1
ATOM 1617 O O . ASN A 1 213 ? 20.877 5.597 -3.357 1.00 87.00 213 ASN A O 1
ATOM 1621 N N . ASP A 1 214 ? 20.448 7.672 -4.106 1.00 83.75 214 ASP A N 1
ATOM 1622 C CA . ASP A 1 214 ? 21.784 7.970 -4.655 1.00 83.75 214 ASP A CA 1
ATOM 1623 C C . ASP A 1 214 ? 22.944 7.863 -3.637 1.00 83.75 214 ASP A C 1
ATOM 1625 O O . ASP A 1 214 ? 24.109 7.817 -4.023 1.00 83.75 214 ASP A O 1
ATOM 1629 N N . GLU A 1 215 ? 22.655 7.809 -2.332 1.00 85.38 215 GLU A N 1
ATOM 1630 C CA . GLU A 1 215 ? 23.656 7.588 -1.275 1.00 85.38 215 GLU A CA 1
ATOM 1631 C C . GLU A 1 215 ? 23.803 6.104 -0.886 1.00 85.38 215 GLU A C 1
ATOM 1633 O O . GLU A 1 215 ? 24.344 5.798 0.182 1.00 85.38 215 GLU A O 1
ATOM 1638 N N . ASP A 1 216 ? 23.256 5.190 -1.692 1.00 81.75 216 ASP A N 1
ATOM 1639 C CA . ASP A 1 216 ? 23.154 3.755 -1.411 1.00 81.75 216 ASP A CA 1
ATOM 1640 C C . ASP A 1 216 ? 22.505 3.463 -0.050 1.00 81.75 216 ASP A C 1
ATOM 1642 O O . ASP A 1 216 ? 22.875 2.534 0.678 1.00 81.75 216 ASP A O 1
ATOM 1646 N N . LYS A 1 217 ? 21.494 4.258 0.311 1.00 83.69 217 LYS A N 1
ATOM 1647 C CA . LYS A 1 217 ? 20.674 4.033 1.501 1.00 83.69 217 LYS A CA 1
ATOM 1648 C C . LYS A 1 217 ? 19.263 3.643 1.087 1.00 83.69 217 LYS A C 1
ATOM 1650 O O . LYS A 1 217 ? 18.703 4.237 0.174 1.00 83.69 217 LYS A O 1
ATOM 1655 N N . PRO A 1 218 ? 18.636 2.686 1.783 1.00 82.88 218 PRO A N 1
ATOM 1656 C CA . PRO A 1 218 ? 17.248 2.339 1.529 1.00 82.88 218 PRO A CA 1
ATOM 1657 C C . PRO A 1 218 ? 16.367 3.560 1.802 1.00 82.88 218 PRO A C 1
ATOM 1659 O O . PRO A 1 218 ? 16.377 4.114 2.907 1.00 82.88 218 PRO A O 1
ATOM 1662 N N . GLU A 1 219 ? 15.602 3.969 0.800 1.00 87.75 219 GLU A N 1
ATOM 1663 C CA . GLU A 1 219 ? 14.778 5.171 0.853 1.00 87.75 219 GLU A CA 1
ATOM 1664 C C . GLU A 1 219 ? 13.325 4.829 1.161 1.00 87.75 219 GLU A C 1
ATOM 1666 O O . GLU A 1 219 ? 12.738 5.347 2.120 1.00 87.75 219 GLU A O 1
ATOM 1671 N N . PHE A 1 220 ? 12.769 3.881 0.409 1.00 91.75 220 PHE A N 1
ATOM 1672 C CA . PHE A 1 220 ? 11.398 3.428 0.563 1.00 91.75 220 PHE A CA 1
ATOM 1673 C C . PHE A 1 220 ? 11.218 1.947 0.232 1.00 91.75 220 PHE A C 1
ATOM 1675 O O . PHE A 1 220 ? 12.010 1.303 -0.456 1.00 91.75 220 PHE A O 1
ATOM 1682 N N . LEU A 1 221 ? 10.139 1.410 0.786 1.00 93.06 221 LEU A N 1
ATOM 1683 C CA . LEU A 1 221 ? 9.620 0.080 0.552 1.00 93.06 221 LEU A CA 1
ATOM 1684 C C . LEU A 1 221 ? 8.332 0.223 -0.262 1.00 93.06 221 LEU A C 1
ATOM 1686 O O . LEU A 1 221 ? 7.329 0.721 0.257 1.00 93.06 221 LEU A O 1
ATOM 1690 N N . LEU A 1 222 ? 8.367 -0.205 -1.521 1.00 95.94 222 LEU A N 1
ATOM 1691 C CA . LEU A 1 222 ? 7.202 -0.274 -2.399 1.00 95.94 222 LEU A CA 1
ATOM 1692 C C . LEU A 1 222 ? 6.587 -1.667 -2.274 1.00 95.94 222 LEU A C 1
ATOM 1694 O O . LEU A 1 222 ? 7.207 -2.651 -2.660 1.00 95.94 222 LEU A O 1
ATOM 1698 N N . SER A 1 223 ? 5.384 -1.768 -1.723 1.00 96.31 223 SER A N 1
ATOM 1699 C CA . SER A 1 223 ? 4.669 -3.039 -1.560 1.00 96.31 223 SER A CA 1
ATOM 1700 C C . SER A 1 223 ? 3.391 -3.027 -2.383 1.00 96.31 223 SER A C 1
ATOM 1702 O O . SER A 1 223 ? 2.732 -1.993 -2.457 1.00 96.31 223 SER A O 1
ATOM 1704 N N . TRP A 1 224 ? 3.018 -4.164 -2.965 1.00 97.75 224 TRP A N 1
ATOM 1705 C CA . TRP A 1 224 ? 1.761 -4.296 -3.695 1.00 97.75 224 TRP A CA 1
ATOM 1706 C C . TRP A 1 224 ? 1.097 -5.642 -3.452 1.00 97.75 224 TRP A C 1
ATOM 1708 O O . TRP A 1 224 ? 1.762 -6.654 -3.211 1.00 97.75 224 TRP A O 1
ATOM 1718 N N . ALA A 1 225 ? -0.226 -5.653 -3.554 1.00 96.88 225 ALA A N 1
ATOM 1719 C CA . ALA A 1 225 ? -1.008 -6.866 -3.479 1.00 96.88 225 ALA A CA 1
ATOM 1720 C C . ALA A 1 225 ? -2.246 -6.798 -4.379 1.00 96.88 225 ALA A C 1
ATOM 1722 O O . ALA A 1 225 ? -3.091 -5.923 -4.209 1.00 96.88 225 ALA A O 1
ATOM 1723 N N . SER A 1 226 ? -2.386 -7.741 -5.312 1.00 95.56 226 SER A N 1
ATOM 1724 C CA . SER A 1 226 ? -3.508 -7.754 -6.265 1.00 95.56 226 SER A CA 1
ATOM 1725 C C . SER A 1 226 ? -4.648 -8.684 -5.847 1.00 95.56 226 SER A C 1
ATOM 1727 O O . SER A 1 226 ? -4.450 -9.751 -5.252 1.00 95.56 226 SER A O 1
ATOM 1729 N N . HIS A 1 227 ? -5.874 -8.267 -6.142 1.00 94.56 227 HIS A N 1
ATOM 1730 C CA . HIS A 1 227 ? -7.118 -8.978 -5.861 1.00 94.56 227 HIS A CA 1
ATOM 1731 C C . HIS A 1 227 ? -8.072 -8.823 -7.052 1.00 94.56 227 HIS A C 1
ATOM 1733 O O . HIS A 1 227 ? -8.863 -7.889 -7.147 1.00 94.56 227 HIS A O 1
ATOM 1739 N N . GLY A 1 228 ? -7.963 -9.755 -8.004 1.00 93.31 228 GLY A N 1
ATOM 1740 C CA . GLY A 1 228 ? -8.645 -9.641 -9.294 1.00 93.31 228 GLY A CA 1
ATOM 1741 C C . GLY A 1 228 ? -7.999 -8.552 -10.148 1.00 93.31 228 GLY A C 1
ATOM 1742 O O . GLY A 1 228 ? -6.787 -8.569 -10.341 1.00 93.31 228 GLY A O 1
ATOM 1743 N N . GLU A 1 229 ? -8.806 -7.613 -10.633 1.00 93.94 229 GLU A N 1
ATOM 1744 C CA . GLU A 1 229 ? -8.356 -6.462 -11.433 1.00 93.94 229 GLU A CA 1
ATOM 1745 C C . GLU A 1 229 ? -7.911 -5.276 -10.571 1.00 93.94 229 GLU A C 1
ATOM 1747 O O . GLU A 1 229 ? -7.393 -4.292 -11.088 1.00 93.94 229 GLU A O 1
ATOM 1752 N N . ASN A 1 230 ? -8.087 -5.354 -9.252 1.00 96.44 230 ASN A N 1
ATOM 1753 C CA . ASN A 1 230 ? -7.648 -4.307 -8.346 1.00 96.44 230 ASN A CA 1
ATOM 1754 C C . ASN A 1 230 ? -6.277 -4.636 -7.757 1.00 96.44 230 ASN A C 1
ATOM 1756 O O . ASN A 1 230 ? -5.932 -5.799 -7.524 1.00 96.44 230 ASN A O 1
ATOM 1760 N N . ILE A 1 231 ? -5.507 -3.597 -7.467 1.00 97.19 231 ILE A N 1
ATOM 1761 C CA . ILE A 1 231 ? -4.227 -3.704 -6.781 1.00 97.19 231 ILE A CA 1
ATOM 1762 C C . ILE A 1 231 ? -4.130 -2.647 -5.696 1.00 97.19 231 ILE A C 1
ATOM 1764 O O . ILE A 1 231 ? -4.359 -1.465 -5.943 1.00 97.19 231 ILE A O 1
ATOM 1768 N N . ASP A 1 232 ? -3.773 -3.087 -4.497 1.00 97.06 232 ASP A N 1
ATOM 1769 C CA . ASP A 1 232 ? -3.436 -2.196 -3.399 1.00 97.06 232 ASP A CA 1
ATOM 1770 C C . ASP A 1 232 ? -1.927 -2.002 -3.387 1.00 97.06 232 ASP A C 1
ATOM 1772 O O . ASP A 1 232 ? -1.166 -2.973 -3.429 1.00 97.06 232 ASP A O 1
ATOM 1776 N N . ILE A 1 233 ? -1.494 -0.751 -3.325 1.00 97.25 233 ILE A N 1
ATOM 1777 C CA . ILE A 1 233 ? -0.089 -0.365 -3.323 1.00 97.25 233 ILE A CA 1
ATOM 1778 C C . ILE A 1 233 ? 0.211 0.505 -2.109 1.00 97.25 233 ILE A C 1
ATOM 1780 O O . ILE A 1 233 ? -0.621 1.295 -1.666 1.00 97.25 233 ILE A O 1
ATOM 1784 N N . ALA A 1 234 ? 1.411 0.347 -1.559 1.00 96.19 234 ALA A N 1
ATOM 1785 C CA . ALA A 1 234 ? 1.899 1.130 -0.437 1.00 96.19 234 ALA A CA 1
ATOM 1786 C C . ALA A 1 234 ? 3.351 1.548 -0.656 1.00 96.19 234 ALA A C 1
ATOM 1788 O O . ALA A 1 234 ? 4.212 0.709 -0.926 1.00 96.19 234 ALA A O 1
ATOM 1789 N N . LEU A 1 235 ? 3.629 2.832 -0.449 1.00 94.56 235 LEU A N 1
ATOM 1790 C CA . LEU A 1 235 ? 4.971 3.399 -0.424 1.00 94.56 235 LEU A CA 1
ATOM 1791 C C . LEU A 1 235 ? 5.311 3.794 1.010 1.00 94.56 235 LEU A C 1
ATOM 1793 O O . LEU A 1 235 ? 4.706 4.702 1.580 1.00 94.56 235 LEU A O 1
ATOM 1797 N N . THR A 1 236 ? 6.265 3.089 1.615 1.00 91.50 236 THR A N 1
ATOM 1798 C CA . THR A 1 236 ? 6.615 3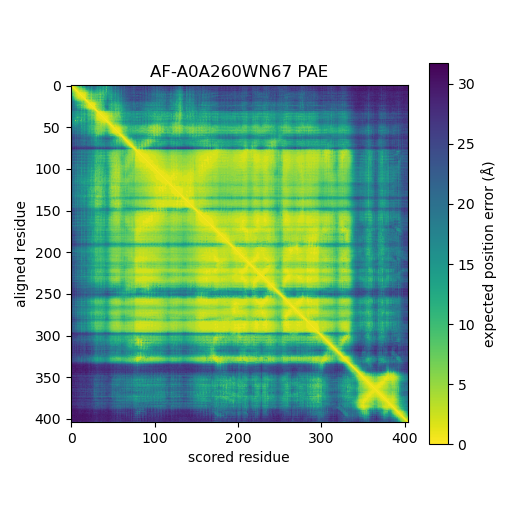.277 3.029 1.00 91.50 236 THR A CA 1
ATOM 1799 C C . THR A 1 236 ? 8.063 3.717 3.177 1.00 91.50 236 THR A C 1
ATOM 1801 O O . THR A 1 236 ? 8.962 3.016 2.726 1.00 91.50 236 THR A O 1
ATOM 1804 N N . SER A 1 237 ? 8.319 4.841 3.851 1.00 88.12 237 SER A N 1
ATOM 1805 C CA . SER A 1 237 ? 9.690 5.337 4.040 1.00 88.12 237 SER A CA 1
ATOM 1806 C C . SER A 1 237 ? 10.548 4.345 4.832 1.00 88.12 237 SER A C 1
ATOM 1808 O O . SER A 1 237 ? 10.270 4.044 5.994 1.00 88.12 237 SER A O 1
ATOM 1810 N N . ALA A 1 238 ? 11.650 3.893 4.243 1.00 83.56 238 ALA A N 1
ATOM 1811 C CA . ALA A 1 238 ? 12.589 2.976 4.873 1.00 83.56 238 ALA A CA 1
ATOM 1812 C C . ALA A 1 238 ? 13.317 3.623 6.058 1.00 83.56 238 ALA A C 1
ATOM 1814 O O . ALA A 1 238 ? 13.543 2.968 7.074 1.00 83.56 238 ALA A O 1
ATOM 1815 N N . ARG A 1 239 ? 13.597 4.932 5.994 1.00 78.62 239 ARG A N 1
ATOM 1816 C CA . ARG A 1 239 ? 14.116 5.698 7.139 1.00 78.62 239 ARG A CA 1
ATOM 1817 C C . ARG A 1 239 ? 13.118 5.727 8.292 1.00 78.62 239 ARG A C 1
ATOM 1819 O O . ARG A 1 239 ? 13.519 5.579 9.446 1.00 78.62 239 ARG A O 1
ATOM 1826 N N . TYR A 1 240 ? 11.829 5.890 7.990 1.00 77.19 240 TYR A N 1
ATOM 1827 C CA . TYR A 1 240 ? 10.776 5.823 8.999 1.00 77.19 240 TYR A CA 1
ATOM 1828 C C . TYR A 1 240 ? 10.715 4.433 9.643 1.00 77.19 240 TYR A C 1
ATOM 1830 O O . TYR A 1 240 ? 10.719 4.328 10.872 1.00 77.19 240 TYR A O 1
ATOM 1838 N N . LEU A 1 241 ? 10.752 3.371 8.828 1.00 74.19 241 LEU A N 1
ATOM 1839 C CA . LEU A 1 241 ? 10.853 1.990 9.307 1.00 74.19 241 LEU A CA 1
ATOM 1840 C C . LEU A 1 241 ? 12.091 1.828 10.207 1.00 74.19 241 LEU A C 1
ATOM 1842 O O . LEU A 1 241 ? 11.974 1.427 11.361 1.00 74.19 241 LEU A O 1
ATOM 1846 N N . ALA A 1 242 ? 13.273 2.242 9.761 1.00 69.25 242 ALA A N 1
ATOM 1847 C CA . ALA A 1 242 ? 14.495 2.110 10.546 1.00 69.25 242 ALA A CA 1
ATOM 1848 C C . ALA A 1 242 ? 14.431 2.869 11.886 1.00 69.25 242 ALA A C 1
ATOM 1850 O O . ALA A 1 242 ? 14.785 2.329 12.928 1.00 69.25 242 ALA A O 1
ATOM 1851 N N . GLN A 1 243 ? 13.932 4.105 11.907 1.00 69.25 243 GLN A N 1
ATOM 1852 C CA . GLN A 1 243 ? 13.928 4.919 13.127 1.00 69.25 243 GLN A CA 1
ATOM 1853 C C . GLN A 1 243 ? 12.844 4.532 14.136 1.00 69.25 243 GLN A C 1
ATOM 1855 O O . GLN A 1 243 ? 13.081 4.607 15.341 1.00 69.25 243 GLN A O 1
ATOM 1860 N N . LYS A 1 244 ? 11.643 4.182 13.667 1.00 67.12 244 LYS A N 1
ATOM 1861 C CA . LYS A 1 244 ? 10.464 3.965 14.525 1.00 67.12 244 LYS A CA 1
ATOM 1862 C C . LYS A 1 244 ? 10.135 2.499 14.740 1.00 67.12 244 LYS A C 1
ATOM 1864 O O . LYS A 1 244 ? 9.483 2.154 15.725 1.00 67.12 244 LYS A O 1
ATOM 1869 N N . ILE A 1 245 ? 10.548 1.641 13.813 1.00 59.56 245 ILE A N 1
ATOM 1870 C CA . ILE A 1 245 ? 10.343 0.204 13.939 1.00 59.56 245 ILE A CA 1
ATOM 1871 C C . ILE A 1 245 ? 11.545 -0.472 14.591 1.00 59.56 245 ILE A C 1
ATOM 1873 O O . ILE A 1 245 ? 11.345 -1.332 15.448 1.00 59.56 245 ILE A O 1
ATOM 1877 N N . LEU A 1 246 ? 12.764 -0.033 14.265 1.00 57.78 246 LEU A N 1
ATOM 1878 C CA . LEU A 1 246 ? 13.992 -0.577 14.859 1.00 57.78 246 LEU A CA 1
ATOM 1879 C C . LEU A 1 246 ? 14.499 0.250 16.052 1.00 57.78 246 LEU A C 1
ATOM 1881 O O . LEU A 1 246 ? 15.265 -0.263 16.862 1.00 57.78 246 LEU A O 1
ATOM 1885 N N . GLY A 1 247 ? 14.070 1.509 16.189 1.00 55.38 247 GLY A N 1
ATOM 1886 C CA . GLY A 1 247 ? 14.400 2.361 17.335 1.00 55.38 247 GLY A CA 1
ATOM 1887 C C . GLY A 1 247 ? 13.321 2.342 18.423 1.00 55.38 247 GLY A C 1
ATOM 1888 O O . GLY A 1 247 ? 12.131 2.389 18.128 1.00 55.38 247 GLY A O 1
ATOM 1889 N N . SER A 1 248 ? 13.731 2.356 19.693 1.00 49.47 248 SER A N 1
ATOM 1890 C CA . SER A 1 248 ? 12.878 2.312 20.901 1.00 49.47 248 SER A CA 1
ATOM 1891 C C . SER A 1 248 ? 12.027 3.571 21.162 1.00 49.47 248 SER A C 1
ATOM 1893 O O . SER A 1 248 ? 11.485 3.769 22.250 1.00 49.47 248 SER A O 1
ATOM 1895 N N . LYS A 1 249 ? 11.883 4.477 20.185 1.00 56.56 249 LYS A N 1
ATOM 1896 C CA . LYS A 1 249 ? 11.043 5.675 20.343 1.00 56.56 249 LYS A CA 1
ATOM 1897 C C . LYS A 1 249 ? 9.598 5.347 19.987 1.00 56.56 249 LYS A C 1
ATOM 1899 O O . LYS A 1 249 ? 9.352 4.766 18.936 1.00 56.56 249 LYS A O 1
ATOM 1904 N N . LYS A 1 250 ? 8.659 5.816 20.826 1.00 55.47 250 LYS A N 1
ATOM 1905 C CA . LYS A 1 250 ? 7.200 5.636 20.683 1.00 55.47 250 LYS A CA 1
ATOM 1906 C C . LYS A 1 250 ? 6.775 5.595 19.204 1.00 55.47 250 LYS A C 1
ATOM 1908 O O . LYS A 1 250 ? 7.038 6.575 18.483 1.00 55.47 250 LYS A O 1
ATOM 1913 N N . PRO A 1 251 ? 6.180 4.482 18.744 1.00 49.53 251 PRO A N 1
ATOM 1914 C CA . PRO A 1 251 ? 5.768 4.337 17.361 1.00 49.53 251 PRO A CA 1
ATOM 1915 C C . PRO A 1 251 ? 4.647 5.340 17.099 1.00 49.53 251 PRO A C 1
ATOM 1917 O O . PRO A 1 251 ? 3.589 5.275 17.718 1.00 49.53 251 PRO A O 1
ATOM 1920 N N . ASN A 1 252 ? 4.902 6.289 16.203 1.00 54.03 252 ASN A N 1
ATOM 1921 C CA . ASN A 1 252 ? 3.807 7.001 15.559 1.00 54.03 252 ASN A CA 1
ATOM 1922 C C . ASN A 1 252 ? 3.333 6.123 14.385 1.00 54.03 252 ASN A C 1
ATOM 1924 O O . ASN A 1 252 ? 4.066 5.226 13.951 1.00 54.03 252 ASN A O 1
ATOM 1928 N N . ALA A 1 253 ? 2.120 6.369 13.896 1.00 58.72 253 ALA A N 1
ATOM 1929 C CA . ALA A 1 253 ? 1.539 5.787 12.684 1.00 58.72 253 ALA A CA 1
ATOM 1930 C C . ALA A 1 253 ? 2.588 5.548 11.574 1.00 58.72 253 ALA A C 1
ATOM 1932 O O . ALA A 1 253 ? 3.450 6.399 11.360 1.00 58.72 253 ALA A O 1
ATOM 1933 N N . ILE A 1 254 ? 2.569 4.391 10.900 1.00 62.34 254 ILE A N 1
ATOM 1934 C CA . ILE A 1 254 ? 3.452 4.146 9.749 1.00 62.34 254 ILE A CA 1
ATOM 1935 C C . ILE A 1 254 ? 3.135 5.222 8.709 1.00 62.34 254 ILE A C 1
ATOM 1937 O O . ILE A 1 254 ? 2.025 5.257 8.187 1.00 62.34 254 ILE A O 1
ATOM 1941 N N . LYS A 1 255 ? 4.085 6.125 8.432 1.00 74.06 255 LYS A N 1
ATOM 1942 C CA . LYS A 1 255 ? 3.888 7.122 7.381 1.00 74.06 255 LYS A CA 1
ATOM 1943 C C . LYS A 1 255 ? 4.048 6.416 6.037 1.00 74.06 255 LYS A C 1
ATOM 1945 O O . LYS A 1 255 ? 5.165 6.263 5.538 1.00 74.06 255 LYS A O 1
ATOM 1950 N N . SER A 1 256 ? 2.922 5.947 5.520 1.00 84.38 256 SER A N 1
ATOM 1951 C CA . SER A 1 256 ? 2.801 5.281 4.232 1.00 84.38 256 SER A CA 1
ATOM 1952 C C . SER A 1 256 ? 1.760 6.001 3.399 1.00 84.38 256 SER A C 1
ATOM 1954 O O . SER A 1 256 ? 0.665 6.291 3.884 1.00 84.38 256 SER A O 1
ATOM 1956 N N . ALA A 1 257 ? 2.100 6.241 2.142 1.00 92.19 257 ALA A N 1
ATOM 1957 C CA . ALA A 1 257 ? 1.095 6.535 1.141 1.00 92.19 257 ALA A CA 1
ATOM 1958 C C . ALA A 1 257 ? 0.544 5.214 0.610 1.00 92.19 257 ALA A C 1
ATOM 1960 O O . ALA A 1 257 ? 1.312 4.284 0.350 1.00 92.19 257 ALA A O 1
ATOM 1961 N N . THR A 1 258 ? -0.770 5.124 0.486 1.00 94.69 258 THR A N 1
ATOM 1962 C CA . THR A 1 258 ? -1.486 3.961 -0.022 1.00 94.69 258 THR A CA 1
ATOM 1963 C C . THR A 1 258 ? -2.426 4.391 -1.126 1.00 94.69 258 THR A C 1
ATOM 1965 O O . THR A 1 258 ? -3.039 5.458 -1.068 1.00 94.69 258 THR A O 1
ATOM 1968 N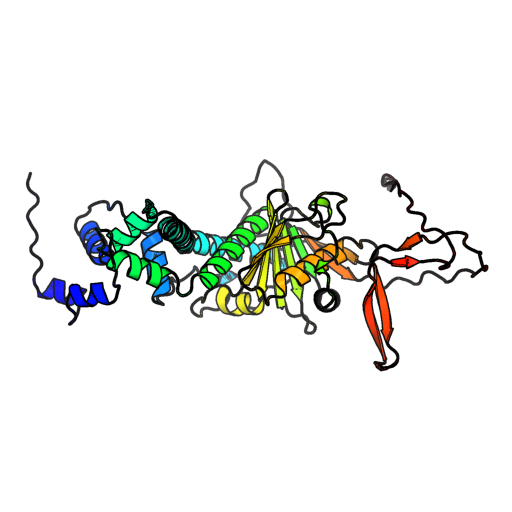 N . ALA A 1 259 ? -2.546 3.542 -2.136 1.00 95.88 259 ALA A N 1
ATOM 1969 C CA . ALA A 1 259 ? -3.542 3.702 -3.177 1.00 95.88 259 ALA A CA 1
ATOM 1970 C C . ALA A 1 259 ? -4.093 2.340 -3.590 1.00 95.88 259 ALA A C 1
ATOM 1972 O O . ALA A 1 259 ? -3.407 1.322 -3.495 1.00 95.88 259 ALA A O 1
ATOM 1973 N N . THR A 1 260 ? -5.326 2.341 -4.076 1.00 96.44 260 THR A N 1
ATOM 1974 C CA . THR A 1 260 ? -5.925 1.216 -4.786 1.00 96.44 260 THR A CA 1
ATOM 1975 C C . THR A 1 260 ? -6.119 1.636 -6.234 1.00 96.44 260 THR A C 1
ATOM 1977 O O . THR A 1 260 ? -6.699 2.689 -6.518 1.00 96.44 260 THR A O 1
ATOM 1980 N N . LEU A 1 261 ? -5.622 0.814 -7.152 1.00 96.69 261 LEU A N 1
ATOM 1981 C CA . LEU A 1 261 ? -5.789 0.993 -8.588 1.00 96.69 261 LEU A CA 1
ATOM 1982 C C . LEU A 1 261 ? -6.697 -0.107 -9.124 1.00 96.69 261 LEU A C 1
ATOM 1984 O O . LEU A 1 261 ? -6.545 -1.269 -8.753 1.00 96.69 261 LEU A O 1
ATOM 1988 N N . HIS A 1 262 ? -7.592 0.254 -10.031 1.00 96.94 262 HIS A N 1
ATOM 1989 C CA . HIS A 1 262 ? -8.217 -0.682 -10.951 1.00 96.94 262 HIS A CA 1
ATOM 1990 C C . HIS A 1 262 ? -7.336 -0.765 -12.199 1.00 96.94 262 HIS A C 1
ATOM 1992 O O . HIS A 1 262 ? -7.150 0.234 -12.894 1.00 96.94 262 HIS A O 1
ATOM 1998 N N . LEU A 1 263 ? -6.722 -1.923 -12.426 1.00 95.69 263 LEU A N 1
ATOM 1999 C CA . LEU A 1 263 ? -5.807 -2.157 -13.537 1.00 95.69 263 LEU A CA 1
ATOM 2000 C C . LEU A 1 263 ? -6.559 -2.262 -14.864 1.00 95.69 263 LEU A C 1
ATOM 2002 O O . LEU A 1 263 ? -7.749 -2.566 -14.913 1.00 95.69 263 LEU A O 1
ATOM 2006 N N . SER A 1 264 ? -5.836 -2.032 -15.954 1.00 94.19 264 SER A N 1
ATOM 2007 C CA . SER A 1 264 ? -6.349 -2.201 -17.308 1.00 94.19 264 SER A CA 1
ATOM 2008 C C . SER A 1 264 ? -6.754 -3.659 -17.547 1.00 94.19 264 SER A C 1
ATOM 2010 O O . SER A 1 264 ? -6.051 -4.588 -17.134 1.00 94.19 264 SER A O 1
ATOM 2012 N N . ALA A 1 265 ? -7.850 -3.879 -18.276 1.00 91.62 265 ALA A N 1
ATOM 2013 C CA . ALA A 1 265 ? -8.157 -5.205 -18.806 1.00 91.62 265 ALA A CA 1
ATOM 2014 C C . ALA A 1 265 ? -7.021 -5.689 -19.729 1.00 91.62 265 ALA A C 1
ATOM 2016 O O . ALA A 1 265 ? -6.318 -4.878 -20.341 1.00 91.62 265 ALA A O 1
ATOM 2017 N N . ASP A 1 266 ? -6.840 -7.008 -19.847 1.00 88.50 266 ASP A N 1
ATOM 2018 C CA . ASP A 1 266 ? -5.802 -7.561 -20.723 1.00 88.50 266 ASP A CA 1
ATOM 2019 C C . ASP A 1 266 ? -5.989 -7.050 -22.162 1.00 88.50 266 ASP A C 1
ATOM 2021 O O . ASP A 1 266 ? -7.081 -7.138 -22.726 1.00 88.50 266 ASP A O 1
ATOM 2025 N N . ARG A 1 267 ? -4.910 -6.508 -22.745 1.00 83.12 267 ARG A N 1
ATOM 2026 C CA . ARG A 1 267 ? -4.876 -5.874 -24.081 1.00 83.12 267 ARG A CA 1
ATOM 2027 C C . ARG A 1 267 ? -5.740 -4.617 -24.246 1.00 83.12 267 ARG A C 1
ATOM 2029 O O . ARG A 1 267 ? -6.016 -4.228 -25.377 1.00 83.12 267 ARG A O 1
ATOM 2036 N N . SER A 1 268 ? -6.173 -3.996 -23.155 1.00 89.06 268 SER A N 1
ATOM 2037 C CA . SER A 1 268 ? -6.824 -2.688 -23.202 1.00 89.06 268 SER A CA 1
ATOM 2038 C C . SER A 1 268 ? -5.793 -1.569 -23.326 1.00 89.06 268 SER A C 1
ATOM 2040 O O . SER A 1 268 ? -4.745 -1.624 -22.685 1.00 89.06 268 SER A O 1
ATOM 2042 N N . ASP A 1 269 ? -6.135 -0.529 -24.083 1.00 85.75 269 ASP A N 1
ATOM 2043 C CA . ASP A 1 269 ? -5.374 0.726 -24.144 1.00 85.75 269 ASP A CA 1
ATOM 2044 C C . ASP A 1 269 ? -5.793 1.714 -23.043 1.00 85.75 269 ASP A C 1
ATOM 2046 O O . ASP A 1 269 ? -5.223 2.796 -22.914 1.00 85.75 269 ASP A O 1
ATOM 2050 N N . LEU A 1 270 ? -6.809 1.365 -22.244 1.00 89.94 270 LEU A N 1
ATOM 2051 C CA . LEU A 1 270 ? -7.265 2.217 -21.153 1.00 89.94 270 LEU A CA 1
ATOM 2052 C C . LEU A 1 270 ? -6.247 2.202 -20.010 1.00 89.94 270 LEU A C 1
ATOM 2054 O O . LEU A 1 270 ? -5.818 1.118 -19.606 1.00 89.94 270 LEU A O 1
ATOM 2058 N N . PRO A 1 271 ? -5.891 3.363 -19.445 1.00 92.56 271 PRO A N 1
ATOM 2059 C CA . PRO A 1 271 ? -4.982 3.421 -18.314 1.00 92.56 271 PRO A CA 1
ATOM 2060 C C . PRO A 1 271 ? -5.617 2.871 -17.027 1.00 92.56 271 PRO A C 1
ATOM 2062 O O . PRO A 1 271 ? -6.847 2.829 -16.910 1.00 92.56 271 PRO A O 1
ATOM 2065 N N . PRO A 1 272 ? -4.798 2.492 -16.030 1.00 94.88 272 PRO A N 1
ATOM 2066 C CA . PRO A 1 272 ? -5.285 2.178 -14.695 1.00 94.88 272 PRO A CA 1
ATOM 2067 C C . PRO A 1 272 ? -6.017 3.367 -14.062 1.00 94.88 272 PRO A C 1
ATOM 2069 O O . PRO A 1 272 ? -5.610 4.519 -14.211 1.00 94.88 272 PRO A O 1
ATOM 2072 N N . VAL A 1 273 ? -7.068 3.085 -13.296 1.00 95.81 273 VAL A N 1
ATOM 2073 C CA . VAL A 1 273 ? -7.871 4.107 -12.611 1.00 95.81 273 VAL A CA 1
ATOM 2074 C C . VAL A 1 273 ? -7.598 4.057 -11.114 1.00 95.81 273 VAL A C 1
ATOM 2076 O O . VAL A 1 273 ? -7.754 3.013 -10.484 1.00 95.81 273 VAL A O 1
ATOM 2079 N N . VAL A 1 274 ? -7.228 5.191 -10.517 1.00 95.62 274 VAL A N 1
ATOM 2080 C CA . VAL A 1 274 ? -7.109 5.309 -9.057 1.00 95.62 274 VAL A CA 1
ATOM 2081 C C . VAL A 1 274 ? -8.510 5.304 -8.449 1.00 95.62 274 VAL A C 1
ATOM 2083 O O . VAL A 1 274 ? -9.285 6.232 -8.665 1.00 95.62 274 VAL A O 1
ATOM 2086 N N . THR A 1 275 ? -8.851 4.264 -7.690 1.00 94.38 275 THR A N 1
ATOM 2087 C CA . THR A 1 275 ? -10.167 4.148 -7.038 1.00 94.38 275 THR A CA 1
ATOM 2088 C C . THR A 1 275 ? -10.154 4.696 -5.617 1.00 94.38 275 THR A C 1
ATOM 2090 O O . THR A 1 275 ? -11.179 5.153 -5.114 1.00 94.38 275 THR A O 1
ATOM 2093 N N . ASN A 1 276 ? -8.994 4.667 -4.963 1.00 92.44 276 ASN A N 1
ATOM 2094 C CA . ASN A 1 276 ? -8.815 5.145 -3.602 1.00 92.44 276 ASN A CA 1
ATOM 2095 C C . ASN A 1 276 ? -7.358 5.561 -3.383 1.00 92.44 276 ASN A C 1
ATOM 2097 O O . ASN A 1 276 ? -6.446 4.906 -3.876 1.00 92.44 276 ASN A O 1
ATOM 2101 N N . THR A 1 277 ? -7.134 6.628 -2.623 1.00 93.19 277 THR A N 1
ATOM 2102 C CA . THR A 1 277 ? -5.803 7.038 -2.162 1.00 93.19 277 THR A CA 1
ATOM 2103 C C . THR A 1 277 ? -5.932 7.737 -0.816 1.00 93.19 277 THR A C 1
ATOM 2105 O O . THR A 1 277 ? -6.906 8.457 -0.578 1.00 93.19 277 THR A O 1
ATOM 2108 N N . ASN A 1 278 ? -4.975 7.508 0.082 1.00 88.19 278 ASN A N 1
ATOM 2109 C CA . ASN A 1 278 ? -4.897 8.246 1.342 1.00 88.19 278 ASN A CA 1
ATOM 2110 C C . ASN A 1 278 ? -4.124 9.571 1.211 1.00 88.19 278 ASN A C 1
ATOM 2112 O O . ASN A 1 278 ? -4.176 10.389 2.129 1.00 88.19 278 ASN A O 1
ATOM 2116 N N . ASP A 1 279 ? -3.421 9.763 0.094 1.00 87.06 279 ASP A N 1
ATOM 2117 C CA . ASP A 1 279 ? -2.563 10.907 -0.188 1.00 87.06 279 ASP A CA 1
ATOM 2118 C C . ASP A 1 279 ? -2.543 11.152 -1.711 1.00 87.06 279 ASP A C 1
ATOM 2120 O O . ASP A 1 279 ? -1.785 10.504 -2.439 1.00 87.06 279 ASP A O 1
ATOM 2124 N N . PRO A 1 280 ? -3.421 12.028 -2.236 1.00 84.00 280 PRO A N 1
ATOM 2125 C CA . PRO A 1 280 ? -3.525 12.281 -3.673 1.00 84.00 280 PRO A CA 1
ATOM 2126 C C . PRO A 1 280 ? -2.301 13.003 -4.249 1.00 84.00 280 PRO A C 1
ATOM 2128 O O . PRO A 1 280 ? -2.095 12.959 -5.457 1.00 84.00 280 PRO A O 1
ATOM 2131 N N . GLU A 1 281 ? -1.492 13.646 -3.405 1.00 83.56 281 GLU A N 1
ATOM 2132 C CA . GLU A 1 281 ? -0.237 14.289 -3.807 1.00 83.56 281 GLU A CA 1
ATOM 2133 C C . GLU A 1 281 ? 0.944 13.306 -3.764 1.00 83.56 281 GLU A C 1
ATOM 2135 O O . GLU A 1 281 ? 2.058 13.642 -4.169 1.00 83.56 281 GLU A O 1
ATOM 2140 N N . SER A 1 282 ? 0.724 12.077 -3.284 1.00 84.81 282 SER A N 1
ATOM 2141 C CA . SER A 1 282 ? 1.779 11.082 -3.184 1.00 84.81 282 SER A CA 1
ATOM 2142 C C . SER A 1 282 ? 2.235 10.557 -4.542 1.00 84.81 282 SER A C 1
ATOM 2144 O O . SER A 1 282 ? 1.444 10.204 -5.416 1.00 84.81 282 SER A O 1
ATOM 2146 N N . SER A 1 283 ? 3.544 10.337 -4.645 1.00 89.31 283 SER A N 1
ATOM 2147 C CA . SER A 1 283 ? 4.192 9.634 -5.747 1.00 89.31 283 SER A CA 1
ATOM 2148 C C . SER A 1 283 ? 3.938 8.117 -5.777 1.00 89.31 283 SER A C 1
ATOM 2150 O O . SER A 1 283 ? 4.460 7.446 -6.663 1.00 89.31 283 SER A O 1
ATOM 2152 N N . VAL A 1 284 ? 3.134 7.539 -4.868 1.00 94.25 284 VAL A N 1
ATOM 2153 C CA . VAL A 1 284 ? 2.923 6.077 -4.792 1.00 94.25 284 VAL A CA 1
ATOM 2154 C C . VAL A 1 284 ? 2.427 5.464 -6.106 1.00 94.25 284 VAL A C 1
ATOM 2156 O O . VAL A 1 284 ? 2.944 4.424 -6.514 1.00 94.25 284 VAL A O 1
ATOM 2159 N N . VAL A 1 285 ? 1.474 6.106 -6.794 1.00 94.69 285 VAL A N 1
ATOM 2160 C CA . VAL A 1 285 ? 0.935 5.598 -8.067 1.00 94.69 285 VAL A CA 1
ATOM 2161 C C . VAL A 1 285 ? 1.965 5.729 -9.197 1.00 94.69 285 VAL A C 1
ATOM 2163 O O . VAL A 1 285 ? 2.285 4.698 -9.794 1.00 94.69 285 VAL A O 1
ATOM 2166 N N . PRO A 1 286 ? 2.553 6.914 -9.470 1.00 93.62 286 PRO A N 1
ATOM 2167 C CA . PRO A 1 286 ? 3.575 7.043 -10.509 1.00 93.62 286 PRO A CA 1
ATOM 2168 C C . PRO A 1 286 ? 4.790 6.140 -10.288 1.00 93.62 286 PRO A C 1
ATOM 2170 O O . PRO A 1 286 ? 5.235 5.480 -11.224 1.00 93.62 286 PRO A O 1
ATOM 2173 N N . VAL A 1 287 ? 5.290 6.042 -9.050 1.00 93.75 287 VAL A N 1
ATOM 2174 C CA . VAL A 1 287 ? 6.413 5.159 -8.692 1.00 93.75 287 VAL A CA 1
ATOM 2175 C C . VAL A 1 287 ? 6.056 3.699 -8.962 1.00 93.75 287 VAL A C 1
ATOM 2177 O O . VAL A 1 287 ? 6.861 2.959 -9.524 1.00 93.75 287 VAL A O 1
ATOM 2180 N N . PHE A 1 288 ? 4.845 3.259 -8.614 1.00 95.94 288 PHE A N 1
ATOM 2181 C CA . PHE A 1 288 ? 4.426 1.888 -8.888 1.00 95.94 288 PHE A CA 1
ATOM 2182 C C . PHE A 1 288 ? 4.304 1.590 -10.390 1.00 95.94 288 PHE A C 1
ATOM 2184 O O . PHE A 1 288 ? 4.820 0.571 -10.854 1.00 95.94 288 PHE A O 1
ATOM 2191 N N . LEU A 1 289 ? 3.665 2.469 -11.167 1.00 94.56 289 LEU A N 1
ATOM 2192 C CA . LEU A 1 289 ? 3.522 2.275 -12.614 1.00 94.56 289 LEU A CA 1
ATOM 2193 C C . LEU A 1 289 ? 4.888 2.277 -13.308 1.00 94.56 289 LEU A C 1
ATOM 2195 O O . LEU A 1 289 ? 5.176 1.377 -14.099 1.00 94.56 289 LEU A O 1
ATOM 2199 N N . ALA A 1 290 ? 5.766 3.212 -12.943 1.00 92.38 290 ALA A N 1
ATOM 2200 C CA . ALA A 1 290 ? 7.140 3.256 -13.422 1.00 92.38 290 ALA A CA 1
ATOM 2201 C C . ALA A 1 290 ? 7.895 1.950 -13.135 1.00 92.38 290 ALA A C 1
ATOM 2203 O O . ALA A 1 290 ? 8.565 1.415 -14.021 1.00 92.38 290 ALA A O 1
ATOM 2204 N N . PHE A 1 291 ? 7.737 1.389 -11.932 1.00 93.69 291 PHE A N 1
ATOM 2205 C CA . PHE A 1 291 ? 8.345 0.113 -11.554 1.00 93.69 291 PHE A CA 1
ATOM 2206 C C . PHE A 1 291 ? 7.869 -1.034 -12.453 1.00 93.69 291 PHE A C 1
ATOM 2208 O O . PHE A 1 291 ? 8.685 -1.813 -12.956 1.00 93.69 291 PHE A O 1
ATOM 2215 N N . VAL A 1 292 ? 6.559 -1.120 -12.702 1.00 93.88 292 VAL A N 1
ATOM 2216 C CA . VAL A 1 292 ? 5.985 -2.141 -13.588 1.00 93.88 292 VAL A CA 1
ATOM 2217 C C . VAL A 1 292 ? 6.498 -1.969 -15.019 1.00 93.88 292 VAL A C 1
ATOM 2219 O O . VAL A 1 292 ? 6.967 -2.937 -15.618 1.00 93.88 292 VAL A O 1
ATOM 2222 N N . HIS A 1 293 ? 6.492 -0.749 -15.562 1.00 89.94 293 HIS A N 1
ATOM 2223 C CA . HIS A 1 293 ? 7.001 -0.476 -16.909 1.00 89.94 293 HIS A CA 1
ATOM 2224 C C . HIS A 1 293 ? 8.480 -0.821 -17.066 1.00 89.94 293 HIS A C 1
ATOM 2226 O O . HIS A 1 293 ? 8.854 -1.472 -18.043 1.00 89.94 293 HIS A O 1
ATOM 2232 N N . LEU A 1 294 ? 9.306 -0.462 -16.083 1.00 87.62 294 LEU A N 1
ATOM 2233 C CA . LEU A 1 294 ? 10.719 -0.823 -16.058 1.00 87.62 294 LEU A CA 1
ATOM 2234 C C . LEU A 1 294 ? 10.882 -2.352 -16.173 1.00 87.62 294 LEU A C 1
ATOM 2236 O O . LEU A 1 294 ? 11.651 -2.848 -16.993 1.00 87.62 294 LEU A O 1
ATOM 2240 N N . LEU A 1 295 ? 10.101 -3.120 -15.409 1.00 87.12 295 LEU A N 1
ATOM 2241 C CA . LEU A 1 295 ? 10.164 -4.583 -15.396 1.00 87.12 295 LEU A CA 1
ATOM 2242 C C . LEU A 1 295 ? 9.641 -5.268 -16.662 1.00 87.12 295 LEU A C 1
ATOM 2244 O O . LEU A 1 295 ? 10.117 -6.368 -16.985 1.00 87.12 295 LEU A O 1
ATOM 2248 N N . ARG A 1 296 ? 8.690 -4.646 -17.370 1.00 85.44 296 ARG A N 1
ATOM 2249 C CA . ARG A 1 296 ? 8.211 -5.104 -18.688 1.00 85.44 296 ARG A CA 1
ATOM 2250 C C . ARG A 1 296 ? 9.329 -5.053 -19.726 1.00 85.44 296 ARG A C 1
ATOM 2252 O O . ARG A 1 296 ? 9.411 -5.929 -20.588 1.00 85.44 296 ARG A O 1
ATOM 2259 N N . GLU A 1 297 ? 10.244 -4.095 -19.609 1.00 79.56 297 GLU A N 1
ATOM 2260 C CA . GLU A 1 297 ? 11.405 -3.950 -20.487 1.00 79.56 297 GLU A CA 1
ATOM 2261 C C . GLU A 1 297 ? 12.563 -4.883 -20.120 1.00 79.56 297 GLU A C 1
ATOM 2263 O O . GLU A 1 297 ? 13.706 -4.478 -19.902 1.00 79.56 297 GLU A O 1
ATOM 2268 N N . GLN A 1 298 ? 12.275 -6.187 -20.147 1.00 65.31 298 GLN A N 1
ATOM 2269 C CA . GLN A 1 298 ? 13.210 -7.281 -19.852 1.00 65.31 298 GLN A CA 1
ATOM 2270 C C . GLN A 1 298 ? 14.543 -7.217 -20.623 1.00 65.31 298 GLN A C 1
ATOM 2272 O O . GLN A 1 298 ? 15.482 -7.920 -20.268 1.00 65.31 298 GLN A O 1
ATOM 2277 N N . GLN A 1 299 ? 14.645 -6.410 -21.683 1.00 58.88 299 GLN A N 1
ATOM 2278 C CA . GLN A 1 299 ? 15.867 -6.256 -22.473 1.00 58.88 299 GLN A CA 1
ATOM 2279 C C . GLN A 1 299 ? 16.922 -5.335 -21.837 1.00 58.88 299 GLN A C 1
ATOM 2281 O O . GLN A 1 299 ? 18.062 -5.358 -22.296 1.00 58.88 299 GLN A O 1
ATOM 2286 N N . MET A 1 300 ? 16.578 -4.532 -20.821 1.00 61.38 300 MET A N 1
ATOM 2287 C CA . MET A 1 300 ? 17.525 -3.594 -20.189 1.00 61.38 300 MET A CA 1
ATOM 2288 C C . MET A 1 300 ? 17.850 -3.896 -18.725 1.00 61.38 300 MET A C 1
ATOM 2290 O O . MET A 1 300 ? 18.872 -3.425 -18.220 1.00 61.38 300 MET A O 1
ATOM 2294 N N . ILE A 1 301 ? 17.018 -4.689 -18.052 1.00 69.88 301 ILE A N 1
ATOM 2295 C CA . ILE A 1 301 ? 17.254 -5.093 -16.666 1.00 69.88 301 ILE A CA 1
ATOM 2296 C C . ILE A 1 301 ? 17.893 -6.475 -16.640 1.00 69.88 301 ILE A C 1
ATOM 2298 O O . ILE A 1 301 ? 17.292 -7.451 -17.089 1.00 69.88 301 ILE A O 1
ATOM 2302 N N . ASP A 1 302 ? 19.070 -6.560 -16.030 1.00 72.88 302 ASP A N 1
ATOM 2303 C CA . ASP A 1 302 ? 19.614 -7.832 -15.579 1.00 72.88 302 ASP A CA 1
ATOM 2304 C C . ASP A 1 302 ? 19.013 -8.210 -14.223 1.00 72.88 302 ASP A C 1
ATOM 2306 O O . ASP A 1 302 ? 18.888 -7.380 -13.316 1.00 72.88 302 ASP A O 1
ATOM 2310 N N . ARG A 1 303 ? 18.607 -9.473 -14.106 1.00 78.19 303 ARG A N 1
ATOM 2311 C CA . ARG A 1 303 ? 17.950 -10.015 -12.917 1.00 78.19 303 ARG A CA 1
ATOM 2312 C C . ARG A 1 303 ? 18.897 -10.996 -12.261 1.00 78.19 303 ARG A C 1
ATOM 2314 O O . ARG A 1 303 ? 19.007 -12.145 -12.685 1.00 78.19 303 ARG A O 1
ATOM 2321 N N . ASN A 1 304 ? 19.529 -10.545 -11.187 1.00 78.88 304 ASN A N 1
ATOM 2322 C CA . ASN A 1 304 ? 20.437 -11.371 -10.415 1.00 78.88 304 ASN A CA 1
ATOM 2323 C C . ASN A 1 304 ? 19.736 -11.881 -9.157 1.00 78.88 304 ASN A C 1
ATOM 2325 O O . ASN A 1 304 ? 19.312 -11.115 -8.292 1.00 78.88 304 ASN A O 1
ATOM 2329 N N . ALA A 1 305 ? 19.604 -13.200 -9.065 1.00 79.00 305 ALA A N 1
ATOM 2330 C CA . ALA A 1 305 ? 19.104 -13.862 -7.875 1.00 79.00 305 ALA A CA 1
ATOM 2331 C C . ALA A 1 305 ? 20.168 -13.834 -6.777 1.00 79.00 305 ALA A C 1
ATOM 2333 O O . ALA A 1 305 ? 21.280 -14.333 -6.961 1.00 79.00 305 ALA A O 1
ATOM 2334 N N . VAL A 1 306 ? 19.819 -13.289 -5.616 1.00 78.88 306 VAL A N 1
ATOM 2335 C CA . VAL A 1 306 ? 20.664 -13.345 -4.427 1.00 78.88 306 VAL A CA 1
ATOM 2336 C C . VAL A 1 306 ? 20.006 -14.260 -3.404 1.00 78.88 306 VAL A C 1
ATOM 2338 O O . VAL A 1 306 ? 18.838 -14.092 -3.051 1.00 78.88 306 VAL A O 1
ATOM 2341 N N . VAL A 1 307 ? 20.782 -15.233 -2.917 1.00 75.94 307 VAL A N 1
ATOM 2342 C CA . VAL A 1 307 ? 20.364 -16.116 -1.823 1.00 75.94 307 VAL A CA 1
ATOM 2343 C C . VAL A 1 307 ? 20.133 -15.262 -0.581 1.00 75.94 307 VAL A C 1
ATOM 2345 O O . VAL A 1 307 ? 21.043 -14.558 -0.128 1.00 75.94 307 VAL A O 1
ATOM 2348 N N . ALA A 1 308 ? 18.911 -15.301 -0.059 1.00 77.06 308 ALA A N 1
ATOM 2349 C CA . ALA A 1 308 ? 18.553 -14.538 1.120 1.00 77.06 308 ALA A CA 1
ATOM 2350 C C . ALA A 1 308 ? 19.097 -15.183 2.401 1.00 77.06 308 ALA A C 1
ATOM 2352 O O . ALA A 1 308 ? 19.372 -16.385 2.451 1.00 77.06 308 ALA A O 1
ATOM 2353 N N . GLU A 1 309 ? 19.234 -14.384 3.460 1.00 74.62 309 GLU A N 1
ATOM 2354 C CA . GLU A 1 309 ? 19.442 -14.944 4.793 1.00 74.62 309 GLU A CA 1
ATOM 2355 C C . GLU A 1 309 ? 18.184 -15.707 5.226 1.00 74.62 309 GLU A C 1
ATOM 2357 O O . GLU A 1 309 ? 17.077 -15.184 5.064 1.00 74.62 309 GLU A O 1
ATOM 2362 N N . PRO A 1 310 ? 18.331 -16.911 5.807 1.00 65.75 310 PRO A N 1
ATOM 2363 C CA . PRO A 1 310 ? 17.188 -17.710 6.218 1.00 65.75 310 PRO A CA 1
ATOM 2364 C C . PRO A 1 310 ? 16.353 -16.937 7.234 1.00 65.75 310 PRO A C 1
ATOM 2366 O O . PRO A 1 310 ? 16.887 -16.399 8.219 1.00 65.75 310 PRO A O 1
ATOM 2369 N N . SER A 1 311 ? 15.043 -16.880 6.998 1.00 65.50 311 SER A N 1
ATOM 2370 C CA . SER A 1 311 ? 14.130 -16.298 7.971 1.00 65.50 311 SER A CA 1
ATOM 2371 C C . SER A 1 311 ? 14.224 -17.021 9.322 1.00 65.50 311 SER A C 1
ATOM 2373 O O . SER A 1 311 ? 14.479 -18.222 9.405 1.00 65.50 311 SER A O 1
ATOM 2375 N N . THR A 1 312 ? 14.033 -16.264 10.403 1.00 63.84 312 THR A N 1
ATOM 2376 C CA . THR A 1 312 ? 13.865 -16.799 11.760 1.00 63.84 312 THR A CA 1
ATOM 2377 C C . THR A 1 312 ? 12.504 -17.468 11.949 1.00 63.84 312 THR A C 1
ATOM 2379 O O . THR A 1 312 ? 12.336 -18.265 12.869 1.00 63.84 312 THR A O 1
ATOM 2382 N N . THR A 1 313 ? 11.544 -17.174 11.072 1.00 61.78 313 THR A N 1
ATOM 2383 C CA . THR A 1 313 ? 10.186 -17.711 11.109 1.00 61.78 313 THR A CA 1
ATOM 2384 C C . THR A 1 313 ? 9.987 -18.602 9.892 1.00 61.78 313 THR A C 1
ATOM 2386 O O . THR A 1 313 ? 10.006 -18.123 8.760 1.00 61.78 313 THR A O 1
ATOM 2389 N N . SER A 1 314 ? 9.791 -19.905 10.109 1.00 55.47 314 SER A N 1
ATOM 2390 C CA . SER A 1 314 ? 9.329 -20.774 9.023 1.00 55.47 314 SER A CA 1
ATOM 2391 C C . SER A 1 314 ? 7.915 -20.327 8.645 1.00 55.47 314 SER A C 1
ATOM 2393 O O . SER A 1 314 ? 7.051 -20.330 9.526 1.00 55.47 314 SER A O 1
ATOM 2395 N N . PRO A 1 315 ? 7.660 -19.893 7.397 1.00 57.19 315 PRO A N 1
ATOM 2396 C CA . PRO A 1 315 ? 6.307 -19.557 6.987 1.00 57.19 315 PRO A CA 1
ATOM 2397 C C . PRO A 1 315 ? 5.419 -20.788 7.178 1.00 57.19 315 PRO A C 1
ATOM 2399 O O . PRO A 1 315 ? 5.850 -21.910 6.898 1.00 57.19 315 PRO A O 1
ATOM 2402 N N . GLU A 1 316 ? 4.185 -20.591 7.654 1.00 55.31 316 GLU A N 1
ATOM 2403 C CA . GLU A 1 316 ? 3.195 -21.665 7.599 1.00 55.31 316 GLU A CA 1
ATOM 2404 C C . GLU A 1 316 ? 3.100 -22.134 6.142 1.00 55.31 316 GLU A C 1
ATOM 2406 O O . GLU A 1 316 ? 2.880 -21.303 5.251 1.00 55.31 316 GLU A O 1
ATOM 2411 N N . PRO A 1 317 ? 3.317 -23.429 5.863 1.00 50.94 317 PRO A N 1
ATOM 2412 C CA . PRO A 1 317 ? 3.308 -23.928 4.503 1.00 50.94 317 PRO A CA 1
ATOM 2413 C C . PRO A 1 317 ? 1.903 -23.762 3.927 1.00 50.94 317 PRO A C 1
ATOM 2415 O O . PRO A 1 317 ? 0.984 -24.519 4.237 1.00 50.94 317 PRO A O 1
ATOM 2418 N N . ILE A 1 318 ? 1.736 -22.774 3.051 1.00 52.47 318 ILE A N 1
ATOM 2419 C CA . ILE A 1 318 ? 0.541 -22.665 2.225 1.00 52.47 318 ILE A CA 1
ATOM 2420 C C . ILE A 1 318 ? 0.633 -23.805 1.205 1.00 52.47 318 ILE A C 1
ATOM 2422 O O . ILE A 1 318 ? 1.400 -23.738 0.249 1.00 52.47 318 ILE A O 1
ATOM 2426 N N . HIS A 1 319 ? -0.121 -24.880 1.445 1.00 46.91 319 HIS A N 1
ATOM 2427 C CA . HIS A 1 319 ? -0.362 -25.964 0.485 1.00 46.91 319 HIS A CA 1
ATOM 2428 C C . HIS A 1 319 ? 0.903 -26.621 -0.101 1.00 46.91 319 HIS A C 1
ATOM 2430 O O . HIS A 1 319 ? 1.084 -26.682 -1.314 1.00 46.91 319 HIS A O 1
ATOM 2436 N N . GLY A 1 320 ? 1.783 -27.151 0.754 1.00 46.50 320 GLY A N 1
ATOM 2437 C CA . GLY A 1 320 ? 2.839 -28.086 0.328 1.00 46.50 320 GLY A CA 1
ATOM 2438 C C . GLY A 1 320 ? 3.946 -27.508 -0.568 1.00 46.50 320 GLY A C 1
ATOM 2439 O O . GLY A 1 320 ? 4.830 -28.253 -0.988 1.00 46.50 320 GLY A O 1
ATOM 2440 N N . ALA A 1 321 ? 3.943 -26.202 -0.846 1.00 48.53 321 ALA A N 1
ATOM 2441 C CA . ALA A 1 321 ? 4.999 -25.548 -1.607 1.00 48.53 321 ALA A CA 1
ATOM 2442 C C . ALA A 1 321 ? 6.216 -25.254 -0.712 1.00 48.53 321 ALA A C 1
ATOM 2444 O O . ALA A 1 321 ? 6.121 -24.536 0.284 1.00 48.53 321 ALA A O 1
ATOM 2445 N N . GLN A 1 322 ? 7.386 -25.784 -1.082 1.00 54.38 322 GLN A N 1
ATOM 2446 C CA . GLN A 1 322 ? 8.663 -25.352 -0.510 1.00 54.38 322 GLN A CA 1
ATOM 2447 C C . GLN A 1 322 ? 9.043 -23.994 -1.112 1.00 54.38 322 GLN A C 1
ATOM 2449 O O . GLN A 1 322 ? 9.517 -23.921 -2.246 1.00 54.38 322 GLN A O 1
ATOM 2454 N N . TYR A 1 323 ? 8.841 -22.914 -0.360 1.00 56.50 323 TYR A N 1
ATOM 2455 C CA . TYR A 1 323 ? 9.335 -21.597 -0.751 1.00 56.50 323 TYR A CA 1
ATOM 2456 C C . TYR A 1 323 ? 10.833 -21.497 -0.456 1.00 56.50 323 TYR A C 1
ATOM 2458 O O . TYR A 1 323 ? 11.282 -21.790 0.652 1.00 56.50 323 TYR A O 1
ATOM 2466 N N . ARG A 1 324 ? 11.614 -21.081 -1.457 1.00 60.59 324 ARG A N 1
ATOM 2467 C CA . ARG A 1 324 ? 12.973 -20.582 -1.237 1.00 60.59 324 ARG A CA 1
ATOM 2468 C C . ARG A 1 324 ? 12.890 -19.069 -1.113 1.00 60.59 324 ARG A C 1
ATOM 2470 O O . ARG A 1 324 ? 12.341 -18.422 -2.003 1.00 60.59 324 ARG A O 1
ATOM 2477 N N . ASP A 1 325 ? 13.435 -18.532 -0.028 1.00 70.31 325 ASP A N 1
ATOM 2478 C CA . ASP A 1 325 ? 13.612 -17.093 0.135 1.00 70.31 325 ASP A CA 1
ATOM 2479 C C . ASP A 1 325 ? 14.664 -16.621 -0.884 1.00 70.31 325 ASP A C 1
ATOM 2481 O O . ASP A 1 325 ? 15.873 -16.765 -0.690 1.00 70.31 325 ASP A O 1
ATOM 2485 N N . GLU A 1 326 ? 14.191 -16.117 -2.021 1.00 73.38 326 GLU A N 1
ATOM 2486 C CA . GLU A 1 326 ? 15.016 -15.612 -3.116 1.00 73.38 326 GLU A CA 1
ATOM 2487 C C . GLU A 1 326 ? 14.715 -14.129 -3.317 1.00 73.38 326 GLU A C 1
ATOM 2489 O O . GLU A 1 326 ? 13.554 -13.733 -3.440 1.00 73.38 326 GLU A O 1
ATOM 2494 N N . VAL A 1 327 ? 15.763 -13.304 -3.344 1.00 79.50 327 VAL A N 1
ATOM 2495 C CA . VAL A 1 327 ? 15.636 -11.869 -3.613 1.00 79.50 327 VAL A CA 1
ATOM 2496 C C . VAL A 1 327 ? 16.160 -11.575 -5.006 1.00 79.50 327 VAL A C 1
ATOM 2498 O O . VAL A 1 327 ? 17.311 -11.877 -5.321 1.00 79.50 327 VAL A O 1
ATOM 2501 N N . GLN A 1 328 ? 15.312 -10.975 -5.840 1.00 80.38 328 GLN A N 1
ATOM 2502 C CA . GLN A 1 328 ? 15.691 -10.523 -7.172 1.00 80.38 328 GLN A CA 1
ATOM 2503 C C . GLN A 1 328 ? 16.311 -9.132 -7.070 1.00 80.38 328 GLN A C 1
ATOM 2505 O O . GLN A 1 328 ? 15.633 -8.156 -6.750 1.00 80.38 328 GLN A O 1
ATOM 2510 N N . VAL A 1 329 ? 17.609 -9.031 -7.336 1.00 80.38 329 VAL A N 1
ATOM 2511 C CA . VAL A 1 329 ? 18.290 -7.744 -7.474 1.00 80.38 329 VAL A CA 1
ATOM 2512 C C . VAL A 1 329 ? 18.182 -7.312 -8.930 1.00 80.38 329 VAL A C 1
ATOM 2514 O O . VAL A 1 329 ? 18.589 -8.043 -9.836 1.00 80.38 329 VAL A O 1
ATOM 2517 N N . LEU A 1 330 ? 17.585 -6.144 -9.142 1.00 78.25 330 LEU A N 1
ATOM 2518 C CA . LEU A 1 330 ? 17.352 -5.565 -10.457 1.00 78.25 330 LEU A CA 1
ATOM 2519 C C . LEU A 1 330 ? 18.471 -4.567 -10.735 1.00 78.25 330 LEU A C 1
ATOM 2521 O O . LEU A 1 330 ? 18.543 -3.540 -10.075 1.00 78.25 330 LEU A O 1
ATOM 2525 N N . THR A 1 331 ? 19.347 -4.872 -11.687 1.00 76.81 331 THR A N 1
ATOM 2526 C CA . THR A 1 331 ? 20.439 -3.978 -12.098 1.00 76.81 331 THR A CA 1
ATOM 2527 C C . THR A 1 331 ? 20.278 -3.608 -13.560 1.00 76.81 331 THR A C 1
ATOM 2529 O O . THR A 1 331 ? 19.969 -4.463 -14.388 1.00 76.81 331 THR A O 1
ATOM 2532 N N . ILE A 1 332 ? 20.525 -2.350 -13.915 1.00 72.12 332 ILE A N 1
ATOM 2533 C CA . ILE A 1 332 ? 20.541 -1.938 -15.320 1.00 72.12 332 ILE A CA 1
ATOM 2534 C C . ILE A 1 332 ? 21.792 -2.518 -15.974 1.00 72.12 332 ILE A C 1
ATOM 2536 O O . ILE A 1 332 ? 22.909 -2.235 -15.543 1.00 72.12 332 ILE A O 1
ATOM 2540 N N . SER A 1 333 ? 21.622 -3.282 -17.049 1.00 64.56 333 SER A N 1
ATOM 2541 C CA . SER A 1 333 ? 22.759 -3.682 -17.873 1.00 64.56 333 SER A CA 1
ATOM 2542 C C . SER A 1 333 ? 23.192 -2.523 -18.772 1.00 64.56 333 SER A C 1
ATOM 2544 O O . SER A 1 333 ? 22.414 -2.104 -19.637 1.00 64.56 333 SER A O 1
ATOM 2546 N N . PRO A 1 334 ? 24.428 -2.002 -18.654 1.00 51.06 334 PRO A N 1
ATOM 2547 C CA . PRO A 1 334 ? 24.995 -1.187 -19.714 1.00 51.06 334 PRO A CA 1
ATOM 2548 C C . PRO A 1 334 ? 25.122 -2.084 -20.946 1.00 51.06 334 PRO A C 1
ATOM 2550 O O . PRO A 1 334 ? 25.853 -3.071 -20.947 1.00 51.06 334 PRO A O 1
ATOM 2553 N N . ARG A 1 335 ? 24.352 -1.781 -21.989 1.00 53.97 335 ARG A N 1
ATOM 2554 C CA . ARG A 1 335 ? 24.379 -2.534 -23.244 1.00 53.97 335 ARG A CA 1
ATOM 2555 C C . ARG A 1 335 ? 25.831 -2.619 -23.737 1.00 53.97 335 ARG A C 1
ATOM 2557 O O . ARG A 1 335 ? 26.425 -1.591 -24.056 1.00 53.97 335 ARG A O 1
ATOM 2564 N N . ALA A 1 336 ? 26.394 -3.827 -23.822 1.00 39.78 336 ALA A N 1
ATOM 2565 C CA . ALA A 1 336 ? 27.572 -4.061 -24.649 1.00 39.78 336 ALA A CA 1
ATOM 2566 C C . ALA A 1 336 ? 27.177 -3.689 -26.085 1.00 39.78 336 ALA A C 1
ATOM 2568 O O . ALA A 1 336 ? 26.162 -4.179 -26.587 1.00 39.78 336 ALA A O 1
ATOM 2569 N N . GLY A 1 337 ? 27.898 -2.738 -26.680 1.00 37.59 337 GLY A N 1
ATOM 2570 C CA . GLY A 1 337 ? 27.517 -2.069 -27.921 1.00 37.59 337 GLY A CA 1
ATOM 2571 C C . GLY A 1 337 ? 27.043 -3.039 -29.002 1.00 37.59 337 GLY A C 1
ATOM 2572 O O . GLY A 1 337 ? 27.782 -3.922 -29.433 1.00 37.59 337 GLY A O 1
ATOM 2573 N N . LEU A 1 338 ? 25.806 -2.852 -29.463 1.00 39.88 338 LEU A N 1
ATOM 2574 C CA . LEU A 1 338 ? 25.400 -3.372 -30.760 1.00 39.88 338 LEU A CA 1
ATOM 2575 C C . LEU A 1 338 ? 26.209 -2.593 -31.796 1.00 39.88 338 LEU A C 1
ATOM 2577 O O . LEU A 1 338 ? 25.994 -1.400 -31.983 1.00 39.88 338 LEU A O 1
ATOM 2581 N N . SER A 1 339 ? 27.186 -3.272 -32.392 1.00 36.72 339 SER A N 1
ATOM 2582 C CA . SER A 1 339 ? 28.007 -2.760 -33.483 1.00 36.72 339 SER A CA 1
ATOM 2583 C C . SER A 1 339 ? 27.099 -2.241 -34.601 1.00 36.72 339 SER A C 1
ATOM 2585 O O . SER A 1 339 ? 26.318 -3.006 -35.173 1.00 36.72 339 SER A O 1
ATOM 2587 N N . GLU A 1 340 ? 27.188 -0.936 -34.872 1.00 38.69 340 GLU A N 1
ATOM 2588 C CA . GLU A 1 340 ? 26.586 -0.272 -36.028 1.00 38.69 340 GLU A CA 1
ATOM 2589 C C . GLU A 1 340 ? 27.066 -0.968 -37.302 1.00 38.69 340 GLU A C 1
ATOM 2591 O O . GLU A 1 340 ? 28.144 -0.702 -37.826 1.00 38.69 340 GLU A O 1
ATOM 2596 N N . THR A 1 341 ? 26.274 -1.915 -37.794 1.00 39.69 341 THR A N 1
ATOM 2597 C CA . THR A 1 341 ? 26.539 -2.583 -39.062 1.00 39.69 341 THR A CA 1
ATOM 2598 C C . THR A 1 341 ? 25.672 -1.938 -40.135 1.00 39.69 341 THR A C 1
ATOM 2600 O O . THR A 1 341 ? 24.469 -2.160 -40.199 1.00 39.69 341 THR A O 1
ATOM 2603 N N . ASN A 1 342 ? 26.339 -1.121 -40.955 1.00 41.62 342 ASN A N 1
ATOM 2604 C CA . ASN A 1 342 ? 25.982 -0.658 -42.298 1.00 41.62 342 ASN A CA 1
ATOM 2605 C C . ASN A 1 342 ? 24.541 -0.170 -42.528 1.00 41.62 342 ASN A C 1
ATOM 2607 O O . ASN A 1 342 ? 23.630 -0.928 -42.864 1.00 41.62 342 ASN A O 1
ATOM 2611 N N . VAL A 1 343 ? 24.390 1.156 -42.492 1.00 42.12 343 VAL A N 1
ATOM 2612 C CA . VAL A 1 343 ? 23.226 1.886 -43.002 1.00 42.12 343 VAL A CA 1
ATOM 2613 C C . VAL A 1 343 ? 23.227 1.832 -44.534 1.00 42.12 343 VAL A C 1
ATOM 2615 O O . VAL A 1 343 ? 23.739 2.717 -45.213 1.00 42.12 343 VAL A O 1
ATOM 2618 N N . GLY A 1 344 ? 22.640 0.777 -45.096 1.00 48.88 344 GLY A N 1
ATOM 2619 C CA . GLY A 1 344 ? 22.047 0.847 -46.428 1.00 48.88 344 GLY A CA 1
ATOM 2620 C C . GLY A 1 344 ? 20.710 1.581 -46.318 1.00 48.88 344 GLY A C 1
ATOM 2621 O O . GLY A 1 344 ? 19.849 1.164 -45.543 1.00 48.88 344 GLY A O 1
ATOM 2622 N N . GLN A 1 345 ? 20.540 2.683 -47.049 1.00 48.94 345 GLN A N 1
ATOM 2623 C CA . GLN A 1 345 ? 19.343 3.528 -47.031 1.00 48.94 345 GLN A CA 1
ATOM 2624 C C . GLN A 1 345 ? 18.140 2.763 -47.612 1.00 48.94 345 GLN A C 1
ATOM 2626 O O . GLN A 1 345 ? 17.821 2.848 -48.795 1.00 48.94 345 GLN A O 1
ATOM 2631 N N . ARG A 1 346 ? 17.488 1.946 -46.783 1.00 66.19 346 ARG A N 1
ATOM 2632 C CA . ARG A 1 346 ? 16.268 1.232 -47.155 1.00 66.19 346 ARG A CA 1
ATOM 2633 C C . ARG A 1 346 ? 15.104 2.216 -47.084 1.00 66.19 346 ARG A C 1
ATOM 2635 O O . ARG A 1 346 ? 14.768 2.686 -46.001 1.00 66.19 346 ARG A O 1
ATOM 2642 N N . VAL A 1 347 ? 14.495 2.522 -48.228 1.00 72.06 347 VAL A N 1
ATOM 2643 C CA . VAL A 1 347 ? 13.213 3.238 -48.269 1.00 72.06 347 VAL A CA 1
ATOM 2644 C C . VAL A 1 347 ? 12.16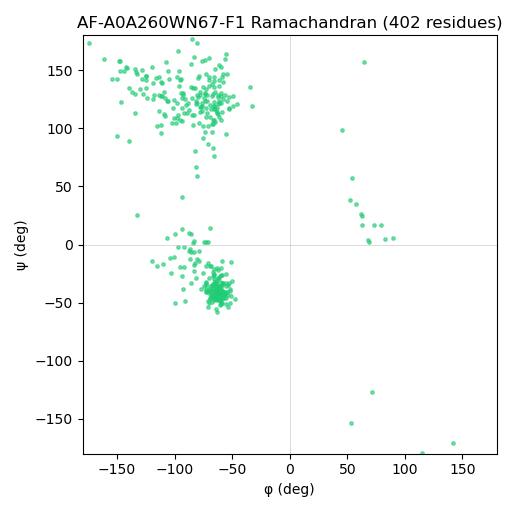3 2.322 -47.639 1.00 72.06 347 VAL A C 1
ATOM 2646 O O . VAL A 1 347 ? 12.023 1.164 -48.031 1.00 72.06 347 VAL A O 1
ATOM 2649 N N . LEU A 1 348 ? 11.502 2.805 -46.590 1.00 79.62 348 LEU A N 1
ATOM 2650 C CA . LEU A 1 348 ? 10.475 2.067 -45.859 1.00 79.62 348 LEU A CA 1
ATOM 2651 C C . LEU A 1 348 ? 9.105 2.558 -46.330 1.00 79.62 348 LEU A C 1
ATOM 2653 O O . LEU A 1 348 ? 8.819 3.746 -46.255 1.00 79.62 348 LEU A O 1
ATOM 2657 N N . ASP A 1 349 ? 8.256 1.646 -46.805 1.00 88.81 349 ASP A N 1
ATOM 2658 C CA . ASP A 1 349 ? 6.976 2.005 -47.441 1.00 88.81 349 ASP A CA 1
ATOM 2659 C C . ASP A 1 349 ? 5.816 2.265 -46.461 1.00 88.81 349 ASP A C 1
ATOM 2661 O O . ASP A 1 349 ? 4.685 2.482 -46.890 1.00 88.81 349 ASP A O 1
ATOM 2665 N N . HIS A 1 350 ? 6.059 2.204 -45.152 1.00 84.75 350 HIS A N 1
ATOM 2666 C CA . HIS A 1 350 ? 5.034 2.286 -44.108 1.00 84.75 350 HIS A CA 1
ATOM 2667 C C . HIS A 1 350 ? 5.580 2.948 -42.844 1.00 84.75 350 HIS A C 1
ATOM 2669 O O . HIS A 1 350 ? 6.787 2.923 -42.592 1.00 84.75 350 HIS A O 1
ATOM 2675 N N . GLN A 1 351 ? 4.668 3.478 -42.030 1.00 88.31 351 GLN A N 1
ATOM 2676 C CA . GLN A 1 351 ? 4.934 3.767 -40.626 1.00 88.31 351 GLN A CA 1
ATOM 2677 C C . GLN A 1 351 ? 4.682 2.515 -39.782 1.00 88.31 351 GLN A C 1
ATOM 2679 O O . GLN A 1 351 ? 3.881 1.645 -40.137 1.00 88.31 351 GLN A O 1
ATOM 2684 N N . TRP A 1 352 ? 5.335 2.435 -38.632 1.00 84.44 352 TRP A N 1
ATOM 2685 C CA . TRP A 1 352 ? 5.074 1.429 -37.610 1.00 84.44 352 TRP A CA 1
ATOM 2686 C C . TRP A 1 352 ? 4.983 2.097 -36.242 1.00 84.44 352 TRP A C 1
ATOM 2688 O O . TRP A 1 352 ? 5.652 3.095 -35.977 1.00 84.44 352 TRP A O 1
ATOM 2698 N N . LEU A 1 353 ? 4.163 1.533 -35.360 1.00 79.81 353 LEU A N 1
ATOM 2699 C CA . LEU A 1 353 ? 4.063 2.000 -33.985 1.00 79.81 353 LEU A CA 1
ATOM 2700 C C . LEU A 1 353 ? 5.277 1.483 -33.199 1.00 79.81 353 LEU A C 1
ATOM 2702 O O . LEU A 1 353 ? 5.523 0.273 -33.125 1.00 79.81 353 LEU A O 1
ATOM 2706 N N . VAL A 1 354 ? 6.092 2.397 -32.680 1.00 77.88 354 VAL A N 1
ATOM 2707 C CA . VAL A 1 354 ? 7.203 2.068 -31.786 1.00 77.88 354 VAL A CA 1
ATOM 2708 C C . VAL A 1 354 ? 6.643 2.036 -30.378 1.00 77.88 354 VAL A C 1
ATOM 2710 O O . VAL A 1 354 ? 6.217 3.072 -29.879 1.00 77.88 354 VAL A O 1
ATOM 2713 N N . ARG A 1 355 ? 6.670 0.859 -29.738 1.00 66.88 355 ARG A N 1
ATOM 2714 C CA . ARG A 1 355 ? 6.262 0.722 -28.335 1.00 66.88 355 ARG A CA 1
ATOM 2715 C C . ARG A 1 355 ? 7.040 1.693 -27.456 1.00 66.88 355 ARG A C 1
ATOM 2717 O O . ARG A 1 355 ? 8.224 1.950 -27.712 1.00 66.88 355 ARG A O 1
ATOM 2724 N N . GLY A 1 356 ? 6.363 2.167 -26.411 1.00 72.00 356 GLY A N 1
ATOM 2725 C CA . GLY A 1 356 ? 7.004 2.942 -25.362 1.00 72.00 356 GLY A CA 1
ATOM 2726 C C . GLY A 1 356 ? 8.265 2.225 -24.886 1.00 72.00 356 GLY A C 1
ATOM 2727 O O . GLY A 1 356 ? 8.226 1.010 -24.665 1.00 72.00 356 GLY A O 1
ATOM 2728 N N . HIS A 1 357 ? 9.386 2.941 -24.864 1.00 79.62 357 HIS A N 1
ATOM 2729 C CA . HIS A 1 357 ? 10.653 2.378 -24.423 1.00 79.62 357 HIS A CA 1
ATOM 2730 C C . HIS A 1 357 ? 11.509 3.387 -23.669 1.00 79.62 357 HIS A C 1
ATOM 2732 O O . HIS A 1 357 ? 11.520 4.582 -23.978 1.00 79.62 357 HIS A O 1
ATOM 2738 N N . TRP A 1 358 ? 12.303 2.896 -22.727 1.00 71.69 358 TRP A N 1
ATOM 2739 C CA . TRP A 1 358 ? 13.342 3.695 -22.095 1.00 71.69 358 TRP A CA 1
ATOM 2740 C C . TRP A 1 358 ? 14.554 3.874 -23.022 1.00 71.69 358 TRP A C 1
ATOM 2742 O O . TRP A 1 358 ? 15.068 2.922 -23.618 1.00 71.69 358 TRP A O 1
ATOM 2752 N N . ARG A 1 359 ? 15.081 5.100 -23.108 1.00 81.50 359 ARG A N 1
ATOM 2753 C CA . ARG A 1 359 ? 16.308 5.416 -23.861 1.00 81.50 359 ARG A CA 1
ATOM 2754 C C . ARG A 1 359 ? 17.281 6.217 -23.007 1.00 81.50 359 ARG A C 1
ATOM 2756 O O . ARG A 1 359 ? 16.899 7.223 -22.422 1.00 81.50 359 ARG A O 1
ATOM 2763 N N . ARG A 1 360 ? 18.568 5.837 -23.004 1.00 77.12 360 ARG A N 1
ATOM 2764 C CA . ARG A 1 360 ? 19.654 6.710 -22.512 1.00 77.12 360 ARG A CA 1
ATOM 2765 C C . ARG A 1 360 ? 19.907 7.811 -23.542 1.00 77.12 360 ARG A C 1
ATOM 2767 O O . ARG A 1 360 ? 20.598 7.585 -24.531 1.00 77.12 360 ARG A O 1
ATOM 2774 N N . GLN A 1 361 ? 19.319 8.979 -23.325 1.00 88.19 361 GLN A N 1
ATOM 2775 C CA . GLN A 1 361 ? 19.446 10.155 -24.175 1.00 88.19 361 GLN A CA 1
ATOM 2776 C C . GLN A 1 361 ? 20.589 11.049 -23.672 1.00 88.19 361 GLN A C 1
ATOM 2778 O O . GLN A 1 361 ? 20.651 11.399 -22.495 1.00 88.19 361 GLN A O 1
ATOM 2783 N N . TRP A 1 362 ? 21.507 11.422 -24.564 1.00 90.31 362 TRP A N 1
ATOM 2784 C CA . TRP A 1 362 ? 22.539 12.420 -24.269 1.00 90.31 362 TRP A CA 1
ATOM 2785 C C . TRP A 1 362 ? 21.924 13.823 -24.233 1.00 90.31 362 TRP A C 1
ATOM 2787 O O . TRP A 1 362 ? 21.223 14.202 -25.175 1.00 90.31 362 TRP A O 1
ATOM 2797 N N . PHE A 1 363 ? 22.202 14.587 -23.172 1.00 85.31 363 PHE A N 1
ATOM 2798 C CA . PHE A 1 363 ? 21.802 15.989 -23.023 1.00 85.31 363 PHE A CA 1
ATOM 2799 C C . PHE A 1 363 ? 23.048 16.891 -23.075 1.00 85.31 363 PHE A C 1
ATOM 2801 O O . PHE A 1 363 ? 23.699 17.082 -22.044 1.00 85.31 363 PHE A O 1
ATOM 2808 N N . PRO A 1 364 ? 23.392 17.469 -24.247 1.00 90.06 364 PRO A N 1
ATOM 2809 C CA . PRO A 1 364 ? 24.644 18.209 -24.436 1.00 90.06 364 PRO A CA 1
ATOM 2810 C C . PRO A 1 364 ? 24.816 19.400 -23.490 1.00 90.06 364 PRO A C 1
ATOM 2812 O O . PRO A 1 364 ? 25.925 19.662 -23.041 1.00 90.06 364 PRO A O 1
ATOM 2815 N N . SER A 1 365 ? 23.724 20.093 -23.154 1.00 83.31 365 SER A N 1
ATOM 2816 C CA . SER A 1 365 ? 23.735 21.243 -22.241 1.00 83.31 365 SER A CA 1
ATOM 2817 C C . SER A 1 365 ? 24.114 20.882 -20.804 1.00 83.31 365 SER A C 1
ATOM 2819 O O . SER A 1 365 ? 24.609 21.735 -20.077 1.00 83.31 365 SER A O 1
ATOM 2821 N N . LEU A 1 366 ? 23.882 19.633 -20.395 1.00 82.31 366 LEU A N 1
ATOM 2822 C CA . LEU A 1 366 ? 24.179 19.139 -19.050 1.00 82.31 366 LEU A CA 1
ATOM 2823 C C . LEU A 1 366 ? 25.439 18.267 -19.007 1.00 82.31 366 LEU A C 1
ATOM 2825 O O . LEU A 1 366 ? 25.899 17.926 -17.924 1.00 82.31 366 LEU A O 1
ATOM 2829 N N . GLY A 1 367 ? 25.974 17.864 -20.164 1.00 90.56 367 GLY A N 1
ATOM 2830 C CA . GLY A 1 367 ? 27.124 16.964 -20.238 1.00 90.56 367 GLY A CA 1
ATOM 2831 C C . GLY A 1 367 ? 26.866 15.574 -19.642 1.00 90.56 367 GLY A C 1
ATOM 2832 O O . GLY A 1 367 ? 27.813 14.912 -19.225 1.00 90.56 367 GLY A O 1
ATOM 2833 N N . VAL A 1 368 ? 25.607 15.117 -19.587 1.00 80.00 368 VAL A N 1
ATOM 2834 C CA . VAL A 1 368 ? 25.229 13.812 -19.011 1.00 80.00 368 VAL A CA 1
ATOM 2835 C C . VAL A 1 368 ? 24.245 13.043 -19.898 1.00 80.00 368 VAL A C 1
ATOM 2837 O O . VAL A 1 368 ? 23.436 13.625 -20.624 1.00 80.00 368 VAL A O 1
ATOM 2840 N N . HIS A 1 369 ? 24.297 11.708 -19.829 1.00 84.00 369 HIS A N 1
ATOM 2841 C CA . HIS A 1 369 ? 23.248 10.840 -20.368 1.00 84.00 369 HIS A CA 1
ATOM 2842 C C . HIS A 1 369 ? 22.144 10.694 -19.317 1.00 84.00 369 HIS A C 1
ATOM 2844 O O . HIS A 1 369 ? 22.434 10.283 -18.197 1.00 84.00 369 HIS A O 1
ATOM 2850 N N . LYS A 1 370 ? 20.888 10.975 -19.675 1.00 70.12 370 LYS A N 1
ATOM 2851 C CA . LYS A 1 370 ? 19.720 10.700 -18.826 1.00 70.12 370 LYS A CA 1
ATOM 2852 C C . LYS A 1 370 ? 18.857 9.628 -19.469 1.00 70.12 370 LYS A C 1
ATOM 2854 O O . LYS A 1 370 ? 18.748 9.577 -20.693 1.00 70.12 370 LYS A O 1
ATOM 2859 N N . LEU A 1 371 ? 18.252 8.762 -18.664 1.00 66.81 371 LEU A N 1
ATOM 2860 C CA . LEU A 1 371 ? 17.215 7.879 -19.180 1.00 66.81 371 LEU A CA 1
ATOM 2861 C C . LEU A 1 371 ? 15.922 8.682 -19.314 1.00 66.81 371 LEU A C 1
ATOM 2863 O O . LEU A 1 371 ? 15.545 9.387 -18.385 1.00 66.81 371 LEU A O 1
ATOM 2867 N N . ILE A 1 372 ? 15.266 8.582 -20.461 1.00 78.25 372 ILE A N 1
ATOM 2868 C CA . ILE A 1 372 ? 13.946 9.169 -20.691 1.00 78.25 372 ILE A CA 1
ATOM 2869 C C . ILE A 1 372 ? 12.989 8.083 -21.164 1.00 78.25 372 ILE A C 1
ATOM 2871 O O . ILE A 1 372 ? 13.402 7.171 -21.890 1.00 78.25 372 ILE A O 1
ATOM 2875 N N . TRP A 1 373 ? 11.725 8.190 -20.759 1.00 77.50 373 TRP A N 1
ATOM 2876 C CA . TRP A 1 373 ? 10.652 7.404 -21.353 1.00 77.50 373 TRP A CA 1
ATOM 2877 C C . TRP A 1 373 ? 10.316 8.026 -22.696 1.00 77.50 373 TRP A C 1
ATOM 2879 O O . TRP A 1 373 ? 9.930 9.192 -22.770 1.00 77.50 373 TRP A O 1
ATOM 2889 N N . ILE A 1 374 ? 10.468 7.261 -23.767 1.00 80.50 374 ILE A N 1
ATOM 2890 C CA . ILE A 1 374 ? 9.919 7.642 -25.058 1.00 80.50 374 ILE A CA 1
ATOM 2891 C C . ILE A 1 374 ? 8.575 6.945 -25.152 1.00 80.50 374 ILE A C 1
ATOM 2893 O O . ILE A 1 374 ? 8.535 5.729 -25.320 1.00 80.50 374 ILE A O 1
ATOM 2897 N N . ALA A 1 375 ? 7.493 7.715 -25.020 1.00 74.25 375 ALA A N 1
ATOM 2898 C CA . ALA A 1 375 ? 6.137 7.204 -25.161 1.00 74.25 375 ALA A CA 1
ATOM 2899 C C . ALA A 1 375 ? 5.929 6.526 -26.523 1.00 74.25 375 ALA A C 1
ATOM 2901 O O . ALA A 1 375 ? 6.677 6.749 -27.484 1.00 74.25 375 ALA A O 1
ATOM 2902 N N . GLU A 1 376 ? 4.908 5.676 -26.596 1.00 77.38 376 GLU A N 1
ATOM 2903 C CA . GLU A 1 376 ? 4.540 5.011 -27.838 1.00 77.38 376 GLU A CA 1
ATOM 2904 C C . GLU A 1 376 ? 4.223 6.047 -28.921 1.00 77.38 376 GLU A C 1
ATOM 2906 O O . GLU A 1 376 ? 3.429 6.962 -28.713 1.00 77.38 376 GLU A O 1
ATOM 2911 N N . HIS A 1 377 ? 4.901 5.943 -30.063 1.00 83.12 377 HIS A N 1
ATOM 2912 C CA . HIS A 1 377 ? 4.768 6.909 -31.151 1.00 83.12 377 HIS A CA 1
ATOM 2913 C C . HIS A 1 377 ? 4.945 6.231 -32.513 1.00 83.12 377 HIS A C 1
ATOM 2915 O O . HIS A 1 377 ? 5.684 5.247 -32.639 1.00 83.12 377 HIS A O 1
ATOM 2921 N N . PRO A 1 378 ? 4.274 6.735 -33.561 1.00 88.25 378 PRO A N 1
ATOM 2922 C CA . PRO A 1 378 ? 4.508 6.269 -34.918 1.00 88.25 378 PRO A CA 1
ATOM 2923 C C . PRO A 1 378 ? 5.914 6.676 -35.380 1.00 88.25 378 PRO A C 1
ATOM 2925 O O . PRO A 1 378 ? 6.368 7.795 -35.148 1.00 88.25 378 PRO A O 1
ATOM 2928 N N . SER A 1 379 ? 6.607 5.760 -36.051 1.00 89.81 379 SER A N 1
ATOM 2929 C CA . SER A 1 379 ? 7.913 5.988 -36.669 1.00 89.81 379 SER A CA 1
ATOM 2930 C C . SER A 1 379 ? 7.887 5.551 -38.131 1.00 89.81 379 SER A C 1
ATOM 2932 O O . SER A 1 379 ? 7.141 4.645 -38.499 1.00 89.81 379 SER A O 1
ATOM 2934 N N . GLY A 1 380 ? 8.692 6.204 -38.967 1.00 89.44 380 GLY A N 1
ATOM 2935 C CA . GLY A 1 380 ? 8.683 6.049 -40.423 1.00 89.44 380 GLY A CA 1
ATOM 2936 C C . GLY A 1 380 ? 8.256 7.333 -41.149 1.00 89.44 380 GLY A C 1
ATOM 2937 O O . GLY A 1 380 ? 8.027 8.355 -40.501 1.00 89.44 380 GLY A O 1
ATOM 2938 N N . PRO A 1 381 ? 8.190 7.317 -42.492 1.00 89.44 381 PRO A N 1
ATOM 2939 C CA . PRO A 1 381 ? 7.845 8.501 -43.277 1.00 89.44 381 PRO A CA 1
ATOM 2940 C C . PRO A 1 381 ? 6.408 8.968 -43.005 1.00 89.44 381 PRO A C 1
ATOM 2942 O O . PRO A 1 381 ? 5.469 8.168 -43.035 1.00 89.44 381 PRO A O 1
ATOM 2945 N N . SER A 1 382 ? 6.227 10.265 -42.743 1.00 88.56 382 SER A N 1
ATOM 2946 C CA . SER A 1 382 ? 4.935 10.846 -42.345 1.00 88.56 382 SER A CA 1
ATOM 2947 C C . SER A 1 382 ? 3.846 10.729 -43.421 1.00 88.56 382 SER A C 1
ATOM 2949 O O . SER A 1 382 ? 2.664 10.768 -43.096 1.00 88.56 382 SER A O 1
ATOM 2951 N N . ASP A 1 383 ? 4.234 10.534 -44.683 1.00 90.38 383 ASP A N 1
ATOM 2952 C CA . ASP A 1 383 ? 3.365 10.351 -45.851 1.00 90.38 383 ASP A CA 1
ATOM 2953 C C . ASP A 1 383 ? 2.864 8.907 -46.042 1.00 90.38 383 ASP A C 1
ATOM 2955 O O . ASP A 1 383 ? 2.055 8.648 -46.934 1.00 90.38 383 ASP A O 1
ATOM 2959 N N . ARG A 1 384 ? 3.340 7.946 -45.240 1.00 90.81 384 ARG A N 1
ATOM 2960 C CA . ARG A 1 384 ? 3.048 6.515 -45.419 1.00 90.81 384 ARG A CA 1
ATOM 2961 C C 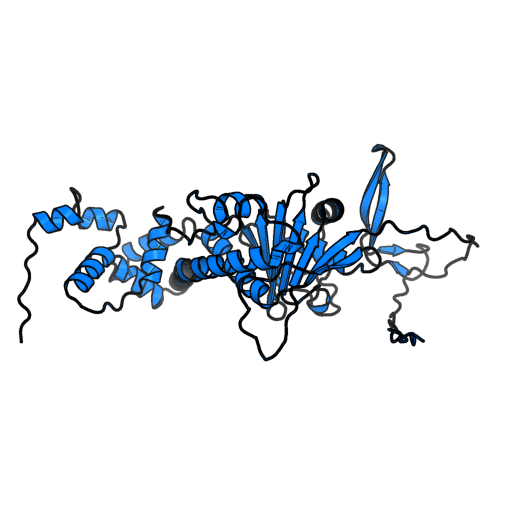. ARG A 1 384 ? 2.046 5.976 -44.396 1.00 90.81 384 ARG A C 1
ATOM 2963 O O . ARG A 1 384 ? 2.012 6.455 -43.267 1.00 90.81 384 ARG A O 1
ATOM 2970 N N . PRO A 1 385 ? 1.234 4.963 -44.754 1.00 89.44 385 PRO A N 1
ATOM 2971 C CA . PRO A 1 385 ? 0.220 4.426 -43.851 1.00 89.44 385 PRO A CA 1
ATOM 2972 C C . PRO A 1 385 ? 0.845 3.748 -42.623 1.00 89.44 385 PRO A C 1
ATOM 2974 O O . PRO A 1 385 ? 1.882 3.086 -42.728 1.00 89.44 385 PRO A O 1
ATOM 2977 N N . LEU A 1 386 ? 0.188 3.883 -41.466 1.00 86.88 386 LEU A N 1
ATOM 2978 C CA . LEU A 1 386 ? 0.552 3.196 -40.226 1.00 86.88 386 LEU A CA 1
ATOM 2979 C C . LEU A 1 386 ? 0.107 1.736 -40.287 1.00 86.88 386 LEU A C 1
ATOM 2981 O O . LEU A 1 386 ? -1.084 1.436 -40.333 1.00 86.88 386 LEU A O 1
ATOM 2985 N N . VAL A 1 387 ? 1.073 0.820 -40.281 1.00 83.69 387 VAL A N 1
ATOM 2986 C CA . VAL A 1 387 ? 0.809 -0.620 -40.303 1.00 83.69 387 VAL A CA 1
ATOM 2987 C C . VAL A 1 387 ? 0.990 -1.178 -38.894 1.00 83.69 387 VAL A C 1
ATOM 2989 O O . VAL A 1 387 ? 2.117 -1.377 -38.433 1.00 83.69 387 VAL A O 1
ATOM 2992 N N . ALA A 1 388 ? -0.120 -1.468 -38.214 1.00 66.50 388 ALA A N 1
ATOM 2993 C CA . ALA A 1 388 ? -0.111 -2.272 -36.996 1.00 66.50 388 ALA A CA 1
ATOM 2994 C C . ALA A 1 388 ? 0.153 -3.737 -37.380 1.00 66.50 388 ALA A C 1
ATOM 2996 O O . ALA A 1 388 ? -0.600 -4.333 -38.149 1.00 66.50 388 ALA A O 1
ATOM 2997 N N . ARG A 1 389 ? 1.262 -4.315 -36.905 1.00 58.09 389 ARG A N 1
ATOM 2998 C CA . ARG A 1 389 ? 1.571 -5.736 -37.114 1.00 58.09 389 ARG A CA 1
ATOM 2999 C C . ARG A 1 389 ? 1.355 -6.500 -35.819 1.00 58.09 389 ARG A C 1
ATOM 3001 O O . ARG A 1 389 ? 2.042 -6.225 -34.835 1.00 58.09 389 ARG A O 1
ATOM 3008 N N . ASP A 1 390 ? 0.512 -7.522 -35.864 1.00 40.84 390 ASP A N 1
ATOM 3009 C CA . ASP A 1 390 ? 0.431 -8.509 -34.793 1.00 40.84 390 ASP A CA 1
ATOM 3010 C C . ASP A 1 390 ? 1.752 -9.285 -34.719 1.00 40.84 390 ASP A C 1
ATOM 3012 O O . ASP A 1 390 ? 2.167 -9.956 -35.669 1.00 40.84 390 ASP A O 1
ATOM 3016 N N . ARG A 1 391 ? 2.468 -9.169 -33.595 1.00 42.97 391 ARG A N 1
ATOM 3017 C CA . ARG A 1 391 ? 3.689 -9.949 -33.355 1.00 42.97 391 ARG A CA 1
ATOM 3018 C C . ARG A 1 391 ? 3.357 -11.217 -32.583 1.00 42.97 391 ARG A C 1
ATOM 3020 O O . ARG A 1 391 ? 2.987 -11.162 -31.415 1.00 42.97 391 ARG A O 1
ATOM 3027 N N . VAL A 1 392 ? 3.611 -12.362 -33.209 1.00 31.70 392 VAL A N 1
ATOM 3028 C CA . VAL A 1 392 ? 3.668 -13.659 -32.527 1.00 31.70 392 VAL A CA 1
ATOM 3029 C C . VAL A 1 392 ? 5.062 -13.822 -31.912 1.00 31.70 392 VAL A C 1
ATOM 3031 O O . VAL A 1 392 ? 6.058 -13.949 -32.625 1.00 31.70 392 VAL A O 1
ATOM 3034 N N . LEU A 1 393 ? 5.153 -13.798 -30.581 1.00 31.72 393 LEU A N 1
ATOM 3035 C CA . LEU A 1 393 ? 6.382 -14.113 -29.848 1.00 31.72 393 LEU A CA 1
ATOM 3036 C C . LEU A 1 393 ? 6.561 -15.634 -29.793 1.00 31.72 393 LEU A C 1
ATOM 3038 O O . LEU A 1 393 ? 5.887 -16.323 -29.033 1.00 31.72 393 LEU A O 1
ATOM 3042 N N . VAL A 1 394 ? 7.482 -16.169 -30.594 1.00 28.05 394 VAL A N 1
ATOM 3043 C CA . VAL A 1 394 ? 7.848 -17.590 -30.529 1.00 28.05 394 VAL A CA 1
ATOM 3044 C C . VAL A 1 394 ? 8.888 -17.783 -29.426 1.00 28.05 394 VAL A C 1
ATOM 3046 O O . VAL A 1 394 ? 10.070 -17.485 -29.607 1.00 28.05 394 VAL A O 1
ATOM 3049 N N . VAL A 1 395 ? 8.455 -18.294 -28.273 1.00 30.30 395 VAL A N 1
ATOM 3050 C CA . VAL A 1 395 ? 9.360 -18.716 -27.196 1.00 30.30 395 VAL A CA 1
ATOM 3051 C C . VAL A 1 395 ? 10.045 -20.012 -27.629 1.00 30.30 395 VAL A C 1
ATOM 3053 O O . VAL A 1 395 ? 9.415 -21.065 -27.709 1.00 30.30 395 VAL A O 1
ATOM 3056 N N . LYS A 1 396 ? 11.347 -19.952 -27.928 1.00 30.31 396 LYS A N 1
ATOM 3057 C CA . LYS A 1 396 ? 12.131 -21.165 -28.194 1.00 30.31 396 LYS A CA 1
ATOM 3058 C C . LYS A 1 396 ? 12.384 -21.907 -26.874 1.00 30.31 396 LYS A C 1
ATOM 3060 O O . LYS A 1 396 ? 12.872 -21.282 -25.929 1.00 30.31 396 LYS A O 1
ATOM 3065 N N . PRO A 1 397 ? 12.104 -23.221 -26.785 1.00 29.05 397 PRO A N 1
ATOM 3066 C CA . PRO A 1 397 ? 12.453 -23.997 -25.606 1.00 29.05 397 PRO A CA 1
ATOM 3067 C C . PRO A 1 397 ? 13.970 -23.982 -25.405 1.00 29.05 397 PRO A C 1
ATOM 3069 O O . PRO A 1 397 ? 14.751 -24.108 -26.349 1.00 29.05 397 PRO A O 1
ATOM 3072 N N . ARG A 1 398 ? 14.384 -23.799 -24.151 1.00 36.31 398 ARG A N 1
ATOM 3073 C CA . ARG A 1 398 ? 15.787 -23.733 -23.745 1.00 36.31 398 ARG A CA 1
ATOM 3074 C C . ARG A 1 398 ? 16.423 -25.109 -23.965 1.00 36.31 398 ARG A C 1
ATOM 3076 O O . ARG A 1 398 ? 16.177 -26.033 -23.192 1.00 36.31 398 ARG A O 1
ATOM 3083 N N . THR A 1 399 ? 17.212 -25.268 -25.026 1.00 44.41 399 THR A N 1
ATOM 3084 C CA . THR A 1 399 ? 17.924 -26.519 -25.306 1.00 44.41 399 THR A CA 1
ATOM 3085 C C . THR A 1 399 ? 18.906 -26.783 -24.168 1.00 44.41 399 THR A C 1
ATOM 3087 O O . THR A 1 399 ? 19.845 -26.019 -23.944 1.00 44.41 399 THR A O 1
ATOM 3090 N N . ARG A 1 400 ? 18.654 -27.843 -23.398 1.00 41.47 400 ARG A N 1
ATOM 3091 C CA . ARG A 1 400 ? 19.508 -28.286 -22.293 1.00 41.47 400 ARG A CA 1
ATOM 3092 C C . ARG A 1 400 ? 20.839 -28.734 -22.904 1.00 41.47 400 ARG A C 1
ATOM 3094 O O . ARG A 1 400 ? 20.879 -29.766 -23.569 1.00 41.47 400 ARG A O 1
ATOM 3101 N N . SER A 1 401 ? 21.912 -27.960 -22.733 1.00 47.38 401 SER A N 1
ATOM 3102 C CA . SER A 1 401 ? 23.244 -28.434 -23.105 1.00 47.38 401 SER A CA 1
ATOM 3103 C C . SER A 1 401 ? 23.577 -29.635 -22.223 1.00 47.38 401 SER A C 1
ATOM 3105 O O . SER A 1 401 ? 23.597 -29.548 -20.994 1.00 47.38 401 SER A O 1
ATOM 3107 N N . GLN A 1 402 ? 23.763 -30.791 -22.858 1.00 42.69 402 GLN A N 1
ATOM 3108 C CA . GLN A 1 402 ? 24.304 -31.970 -22.201 1.00 42.69 402 GLN A CA 1
ATOM 3109 C C . GLN A 1 402 ? 25.721 -31.622 -21.735 1.00 42.69 402 GLN A C 1
ATOM 3111 O O . GLN A 1 402 ? 26.606 -31.380 -22.555 1.00 42.69 402 GLN A O 1
ATOM 3116 N N . ARG A 1 403 ? 25.928 -31.548 -20.417 1.00 41.69 403 ARG A N 1
ATOM 3117 C CA . ARG A 1 403 ? 27.274 -31.624 -19.849 1.00 41.69 403 ARG A CA 1
ATOM 3118 C C . ARG A 1 403 ? 27.764 -33.058 -20.061 1.00 41.69 403 ARG A C 1
ATOM 3120 O O . ARG A 1 403 ? 27.089 -33.984 -19.616 1.00 41.69 403 ARG A O 1
ATOM 3127 N N . LYS A 1 404 ? 28.869 -33.201 -20.795 1.00 44.50 404 LYS A N 1
ATOM 3128 C CA . LYS A 1 404 ? 29.708 -34.403 -20.770 1.00 44.50 404 LYS A CA 1
ATOM 3129 C C . LYS A 1 404 ? 30.454 -34.482 -19.449 1.00 44.50 404 LYS A C 1
ATOM 3131 O O . LYS A 1 404 ? 30.790 -33.394 -18.922 1.00 44.50 404 LYS A O 1
#